Protein AF-A0A2V8AH85-F1 (afdb_monomer)

Solvent-accessible surface area (backbone atoms only — not comparable to full-atom values): 21704 Å² total; per-residue (Å²): 112,72,68,55,48,52,51,15,52,49,54,49,54,57,54,54,55,52,57,63,74,68,70,70,85,80,76,85,86,66,96,82,78,80,91,78,88,88,91,82,93,77,94,70,75,81,83,91,61,86,80,69,77,74,75,80,86,69,85,82,86,56,93,80,46,70,65,61,53,50,52,50,51,52,49,50,52,58,51,59,69,72,46,54,43,62,67,26,41,40,40,37,49,53,101,88,43,38,30,43,29,42,46,19,76,41,74,55,41,74,47,75,72,74,50,84,34,92,44,70,64,59,50,49,52,54,47,46,58,36,46,74,70,72,42,56,78,44,80,45,75,65,30,63,37,55,56,51,50,72,78,63,50,23,73,80,50,61,75,43,87,90,34,66,75,70,55,67,44,84,32,55,52,70,68,48,57,76,41,46,69,35,48,54,48,37,48,71,63,49,48,75,67,15,70,90,28,72,42,26,54,49,26,47,51,56,52,58,61,47,49,77,40,70,72,46,40,54,52,49,52,57,57,55,69,27,44,68,86,42,66,47,97,87,70,48,65,45,70,60,77,67,61,70,45,43,50,51,47,56,47,53,29,51,37,51,50,43,19,63,78,52,79,66,46,81,61,70,91,82,60,67,67,50,78,47,78,39,46,58,91,41,43,91,79,66,61,55,64,51,50,62,72,32,66,79,44,72,78,70,41,86,39,47,51,40,38,26,35,27,59,43,82,45,66,40,91,92,41,80,44,35,33,37,37,39,35,42,36,31,41,19,69,37,30,40,37,38,38,37,32,61,40,89,87,26,63,29,86,75,41,47,59,55,37,58,72,72,68,52,68,83,74,81,73,81,81,126

Secondary structure (DSSP, 8-state):
-HHHHHHHHHHHHHHHHHHHH-------S-TTS---S---------SS-TTTTTSSSSSSS-TT-HHHHHHHHHHHHHHHTTSPPTT-EEEEEETTEEEEEEEEEETTEEEEEEEEE-SHHHHHHHHHHHHHTT--EEEEPPEEEESS-GGGS-HHHHTSTTPP---EEEE-HHHHHTTHHHHHHHHHHHGGGGTT-HHHHHHHHHHHHHTTSHHHHHHHHHHHTTEEEEE-TTSPEEEP--HHHHHHHHHHHHHHHHHHHTTTPPPPSS--EEEEEE-TTTHHHH--TTHHHHHTSPP--SBTTTEEEEEEEEEETTEEEEEEEEEEEEETTTEEEEEEEE-TT--STTHHHHHHHTT-PPP-----

Nearest PDB structures (foldseek):
  1xa1-assembly1_A  TM=2.809E-01  e=1.806E-01  Staphylococcus aureus
  1xa1-assembly4_D  TM=2.522E-01  e=1.348E-01  Staphylococcus aureus
  1xa1-assembly2_B  TM=2.474E-01  e=1.272E-01  Staphylococcus aureus
  1xa7-assembly1_A  TM=2.709E-01  e=2.720E-01  Staphylococcus aureus
  3uy6-assembly2_B  TM=2.381E-01  e=2.153E-01  Staphylococcus aureus

Sequence (368 aa):
MADDREASWRWIRERVSEFATTAGVVVDADLKRLAEGGEILHVVGHRQRVTEEISDGLLTDLHNDADAQKQMDDRLRAMIAKIPKVGDRVIVERFNGLFDVEKVTEPGEVVKARTDLKTLDQAREIARGHVESGGRVWFLRHGAIELQPDRWIAKKFKGETPGPRLVTLPAHVKCQHAYEDDEVYFFNTLLPLATGSVSAQEAMKDLGASFKHPEQKALGGVILNEFGKVITSDGKMLKSYLPARVNRILWKVVRGLFFIEYNGRVLPEDTPKMIEIIGPEEAPTKLPPAFALVRDTPSRGRYPGAFDYKYQLYEDPKNPTFKLHYWALLLWDRIIAIVAFHDPDCDCEKCKPTRAAAGEGPAPGTAS

Radius of gyration: 25.39 Å; Cα contacts (8 Å, |Δi|>4): 483; chains: 1; bounding box: 52×64×74 Å

Foldseek 3Di:
DVVLVVLLVVVCVVVVVVLLVPPDDPDDDPPPPPPDDDDDDDQDDDDDDPVPVPPDDPPDPPPPDPVVVVVVVVVVVVVLVPFQAFQAWEWEQDPPAIFTWDGDNHGSHTHDTDDGDPDPVSVVVVCVVQVVVVHDYHYHDFDKAFLQPPLLFFPVQQPDVVGFDTDIHGHHPVVNVVLVVLVLLLCLQCLVLLPPFPRSVRSVVVLVVVCVDPVSVVSVVVQVVQWDPDQDPVRDIDGDDDVVSNVLSVLSSVQVVCCVVVVRDGDDSPFRKDKDKAFQVRCVPPDRSSVVVFVPADWDHPCLQAKIKTKDWDADPVHNLWIKIWMWMQGRVTMTMIMMGTDPSRPDPSVVVVCVVVVNDRDPDPPD

pLDDT: mean 71.22, std 22.63, range [21.92, 97.56]

Mean predicted aligned error: 15.8 Å

Structure (mmCIF, N/CA/C/O backbone):
data_AF-A0A2V8AH85-F1
#
_entry.id   AF-A0A2V8AH85-F1
#
loop_
_atom_site.group_PDB
_atom_site.id
_atom_site.type_symbol
_atom_site.label_atom_id
_atom_site.label_alt_id
_atom_site.label_comp_id
_atom_site.label_asym_id
_atom_site.label_entity_id
_atom_site.label_seq_id
_atom_site.pdbx_PDB_ins_code
_atom_site.Cartn_x
_atom_site.Cartn_y
_atom_site.Cartn_z
_atom_site.occupancy
_atom_site.B_iso_or_equiv
_atom_site.auth_seq_id
_atom_site.auth_comp_id
_atom_site.auth_asym_id
_atom_site.auth_atom_id
_atom_site.pdbx_PDB_model_num
ATOM 1 N N . MET A 1 1 ? -10.964 5.523 -26.542 1.00 53.53 1 MET A N 1
ATOM 2 C CA . MET A 1 1 ? -9.926 4.463 -26.479 1.00 53.53 1 MET A CA 1
ATOM 3 C C . MET A 1 1 ? -8.555 4.933 -26.961 1.00 53.53 1 MET A C 1
ATOM 5 O O . MET A 1 1 ? -7.632 4.870 -26.163 1.00 53.53 1 MET A O 1
ATOM 9 N N . ALA A 1 2 ? -8.370 5.394 -28.209 1.00 59.25 2 ALA A N 1
ATOM 10 C CA . ALA A 1 2 ? -7.057 5.900 -28.653 1.00 59.25 2 ALA A CA 1
ATOM 11 C C . ALA A 1 2 ? -6.661 7.220 -27.953 1.00 59.25 2 ALA A C 1
ATOM 13 O O . ALA A 1 2 ? -5.545 7.331 -27.450 1.00 59.25 2 ALA A O 1
ATOM 14 N N . ASP A 1 3 ? -7.603 8.161 -27.828 1.00 63.84 3 ASP A N 1
ATOM 15 C CA . ASP A 1 3 ? -7.367 9.463 -27.181 1.00 63.84 3 ASP A CA 1
ATOM 16 C C . ASP A 1 3 ? -7.086 9.344 -25.673 1.00 63.84 3 ASP A C 1
ATOM 18 O O . ASP A 1 3 ? -6.175 9.991 -25.154 1.00 63.84 3 ASP A O 1
ATOM 22 N N . ASP A 1 4 ? -7.785 8.440 -24.977 1.00 69.06 4 ASP A N 1
ATOM 23 C CA . ASP A 1 4 ? -7.573 8.178 -23.543 1.00 69.06 4 ASP A CA 1
ATOM 24 C C . ASP A 1 4 ? -6.168 7.625 -23.263 1.00 69.06 4 ASP A C 1
ATOM 26 O O . ASP A 1 4 ? -5.557 7.908 -22.227 1.00 69.06 4 ASP A O 1
ATOM 30 N N . ARG A 1 5 ? -5.625 6.851 -24.211 1.00 70.44 5 ARG A N 1
ATOM 31 C CA . ARG A 1 5 ? -4.291 6.263 -24.103 1.00 70.44 5 ARG A CA 1
ATOM 32 C C . ARG A 1 5 ? -3.204 7.320 -24.272 1.00 70.44 5 ARG A C 1
ATOM 34 O O . ARG A 1 5 ? -2.249 7.310 -23.504 1.00 70.44 5 ARG A O 1
ATOM 41 N N . GLU A 1 6 ? -3.351 8.251 -25.214 1.00 75.69 6 GLU A N 1
ATOM 42 C CA . GLU A 1 6 ? -2.383 9.346 -25.383 1.00 75.69 6 GLU A CA 1
ATOM 43 C C . GLU A 1 6 ? -2.427 10.333 -24.207 1.00 75.69 6 GLU A C 1
ATOM 45 O O . GLU A 1 6 ? -1.376 10.769 -23.734 1.00 75.69 6 GLU A O 1
ATOM 50 N N . ALA A 1 7 ? -3.616 10.639 -23.675 1.00 77.44 7 ALA A N 1
ATOM 51 C CA . ALA A 1 7 ? -3.754 11.439 -22.456 1.00 77.44 7 ALA A CA 1
ATOM 52 C C . ALA A 1 7 ? -3.070 10.762 -21.255 1.00 77.44 7 ALA A C 1
ATOM 54 O O . ALA A 1 7 ? -2.333 11.412 -20.511 1.00 77.44 7 ALA A O 1
ATOM 55 N N . SER A 1 8 ? -3.237 9.443 -21.118 1.00 73.62 8 SER A N 1
ATOM 56 C CA . SER A 1 8 ? -2.537 8.646 -20.106 1.00 73.62 8 SER A CA 1
ATOM 57 C C . SER A 1 8 ? -1.019 8.684 -20.302 1.00 73.62 8 SER A C 1
ATOM 59 O O . SER A 1 8 ? -0.286 8.913 -19.344 1.00 73.62 8 SER A O 1
ATOM 61 N N . TRP A 1 9 ? -0.533 8.541 -21.540 1.00 71.19 9 TRP A N 1
ATOM 62 C CA . TRP A 1 9 ? 0.896 8.630 -21.864 1.00 71.19 9 TRP A CA 1
ATOM 63 C C . TRP A 1 9 ? 1.492 10.001 -21.581 1.00 71.19 9 TRP A C 1
ATOM 65 O O . TRP A 1 9 ? 2.648 10.104 -21.170 1.00 71.19 9 TRP A O 1
ATOM 75 N N . ARG A 1 10 ? 0.736 11.067 -21.834 1.00 77.88 10 ARG A N 1
ATOM 76 C CA . ARG A 1 10 ? 1.162 12.431 -21.529 1.00 77.88 10 ARG A CA 1
ATOM 77 C C . ARG A 1 10 ? 1.277 12.631 -20.022 1.00 77.88 10 ARG A C 1
ATOM 79 O O . ARG A 1 10 ? 2.353 12.988 -19.558 1.00 77.88 10 ARG A O 1
ATOM 86 N N . TRP A 1 11 ? 0.226 12.290 -19.276 1.00 80.81 11 TRP A N 1
ATOM 87 C CA . TRP A 1 11 ? 0.213 12.392 -17.816 1.00 80.81 11 TRP A CA 1
ATOM 88 C C . TRP A 1 11 ? 1.351 11.585 -17.175 1.00 80.81 11 TRP A C 1
ATOM 90 O O . TRP A 1 11 ? 2.078 12.107 -16.329 1.00 80.81 11 TRP A O 1
ATOM 100 N N . ILE A 1 12 ? 1.557 10.338 -17.628 1.00 71.00 12 ILE A N 1
ATOM 101 C CA . ILE A 1 12 ? 2.655 9.484 -17.160 1.00 71.00 12 ILE A CA 1
ATOM 102 C C . ILE A 1 12 ? 3.996 10.164 -17.434 1.00 71.00 12 ILE A C 1
ATOM 104 O O . ILE A 1 12 ? 4.786 10.322 -16.512 1.00 71.00 12 ILE A O 1
ATOM 108 N N . ARG A 1 13 ? 4.267 10.603 -18.669 1.00 68.81 13 ARG A N 1
ATOM 109 C CA . ARG A 1 13 ? 5.555 11.229 -19.011 1.00 68.81 13 ARG A CA 1
ATOM 110 C C . ARG A 1 13 ? 5.822 12.494 -18.195 1.00 68.81 13 ARG A C 1
ATOM 112 O O . ARG A 1 13 ? 6.939 12.649 -17.708 1.00 68.81 13 ARG A O 1
ATOM 119 N N . GLU A 1 14 ? 4.810 13.343 -18.014 1.00 71.94 14 GLU A N 1
ATOM 120 C CA . GLU A 1 14 ? 4.905 14.609 -17.273 1.00 71.94 14 GLU A CA 1
ATOM 121 C C . GLU A 1 14 ? 5.200 14.387 -15.785 1.00 71.94 14 GLU A C 1
ATOM 123 O O . GLU A 1 14 ? 6.147 14.970 -15.252 1.00 71.94 14 GLU A O 1
ATOM 128 N N . ARG A 1 15 ? 4.477 13.485 -15.113 1.00 67.38 15 ARG A N 1
ATOM 129 C CA . ARG A 1 15 ? 4.746 13.194 -13.694 1.00 67.38 15 ARG A CA 1
ATOM 130 C C . ARG A 1 15 ? 5.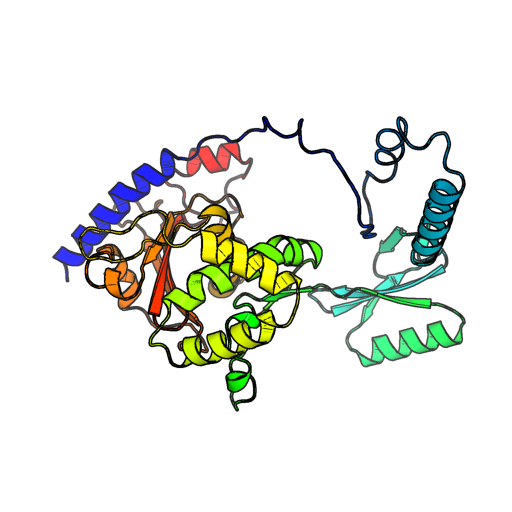976 12.332 -13.476 1.00 67.38 15 ARG A C 1
ATOM 132 O O . ARG A 1 15 ? 6.669 12.495 -12.478 1.00 67.38 15 ARG A O 1
ATOM 139 N N . VAL A 1 16 ? 6.345 11.518 -14.460 1.00 56.25 16 VAL A N 1
ATOM 140 C CA . VAL A 1 16 ? 7.614 10.791 -14.433 1.00 56.25 16 VAL A CA 1
ATOM 141 C C . VAL A 1 16 ? 8.831 11.701 -14.619 1.00 56.25 16 VAL A C 1
ATOM 143 O O . VAL A 1 16 ? 9.928 11.378 -14.167 1.00 56.25 16 VAL A O 1
ATOM 146 N N . SER A 1 17 ? 8.702 12.875 -15.243 1.00 49.84 17 SER A N 1
ATOM 147 C CA . SER A 1 17 ? 9.745 13.917 -15.140 1.00 49.84 17 SER A CA 1
ATOM 148 C C . SER A 1 17 ? 9.926 14.453 -13.735 1.00 49.84 17 SER A C 1
ATOM 150 O O . SER A 1 17 ? 11.065 14.674 -13.343 1.00 49.84 17 SER A O 1
ATOM 152 N N . GLU A 1 18 ? 8.855 14.579 -12.965 1.00 51.94 18 GLU A N 1
ATOM 153 C CA . GLU A 1 18 ? 8.927 15.092 -11.597 1.00 51.94 18 GLU A CA 1
ATOM 154 C C . GLU A 1 18 ? 9.483 14.061 -10.603 1.00 51.94 18 GLU A C 1
ATOM 156 O O . GLU A 1 18 ? 10.074 14.436 -9.588 1.00 51.94 18 GLU A O 1
ATOM 161 N N . PHE A 1 19 ? 9.388 12.762 -10.922 1.00 46.19 19 PHE A N 1
ATOM 162 C CA . PHE A 1 19 ? 10.046 11.697 -10.149 1.00 46.19 19 PHE A CA 1
ATOM 163 C C . PHE A 1 19 ? 11.571 11.812 -10.153 1.00 46.19 19 PHE A C 1
ATOM 165 O O . PHE A 1 19 ? 12.205 11.445 -9.168 1.00 46.19 19 PHE A O 1
ATOM 172 N N . ALA A 1 20 ? 12.163 12.337 -11.231 1.00 36.69 20 ALA A N 1
ATOM 173 C CA . ALA A 1 20 ? 13.615 12.475 -11.349 1.00 36.69 20 ALA A CA 1
ATOM 174 C C . ALA A 1 20 ? 14.167 13.741 -10.673 1.00 36.69 20 ALA A C 1
ATOM 176 O O . ALA A 1 20 ? 15.352 13.795 -10.363 1.00 36.69 20 ALA A O 1
ATOM 177 N N . THR A 1 21 ? 13.325 14.740 -10.398 1.00 31.66 21 THR A N 1
ATOM 178 C CA . THR A 1 21 ? 13.723 16.001 -9.745 1.00 31.66 21 THR A CA 1
ATOM 179 C C . THR A 1 21 ? 13.440 16.046 -8.246 1.00 31.66 21 THR A C 1
ATOM 181 O O . THR A 1 21 ? 13.797 17.023 -7.594 1.00 31.66 21 THR A O 1
ATOM 184 N N . THR A 1 22 ? 12.902 14.966 -7.674 1.00 31.52 22 THR A N 1
ATOM 185 C CA . THR A 1 22 ? 12.778 14.788 -6.216 1.00 31.52 22 THR A CA 1
ATOM 186 C C . THR A 1 22 ? 13.592 13.586 -5.722 1.00 31.52 22 THR A C 1
ATOM 188 O O . THR A 1 22 ? 13.246 12.939 -4.741 1.00 31.52 22 THR A O 1
ATOM 191 N N . ALA A 1 23 ? 14.708 13.286 -6.392 1.00 30.44 23 ALA A N 1
ATOM 192 C CA . ALA A 1 23 ? 15.804 12.508 -5.820 1.00 30.44 23 ALA A CA 1
ATOM 193 C C . ALA A 1 23 ? 16.769 13.481 -5.122 1.00 30.44 23 ALA A C 1
ATOM 195 O O . ALA A 1 23 ? 17.902 13.701 -5.545 1.00 30.44 23 ALA A O 1
ATOM 196 N N . GLY A 1 24 ? 16.259 14.146 -4.086 1.00 22.81 24 GLY A N 1
ATOM 197 C CA . GLY A 1 24 ? 17.071 14.932 -3.172 1.00 22.81 24 GLY A CA 1
ATOM 198 C C . GLY A 1 24 ? 17.782 13.984 -2.220 1.00 22.81 24 GLY A C 1
ATOM 199 O O . GLY A 1 24 ? 17.140 13.271 -1.454 1.00 22.81 24 GLY A O 1
ATOM 200 N N . VAL A 1 25 ? 19.107 13.980 -2.300 1.00 24.17 25 VAL A N 1
ATOM 201 C CA . VAL A 1 25 ? 20.017 13.416 -1.305 1.00 24.17 25 VAL A CA 1
ATOM 202 C C . VAL A 1 25 ? 19.549 13.818 0.099 1.00 24.17 25 VAL A C 1
ATOM 204 O O . VAL A 1 25 ? 19.571 14.998 0.437 1.00 24.17 25 VAL A O 1
ATOM 207 N N . VAL A 1 26 ? 19.163 12.848 0.929 1.00 22.66 26 VAL A N 1
ATOM 208 C CA . VAL A 1 26 ? 19.179 13.006 2.389 1.00 22.66 26 VAL A CA 1
ATOM 209 C C . VAL A 1 26 ? 20.369 12.200 2.887 1.00 22.66 26 VAL A C 1
ATOM 211 O O . VAL A 1 26 ? 20.249 11.046 3.285 1.00 22.66 26 VAL A O 1
ATOM 214 N N . VAL A 1 27 ? 21.548 12.813 2.792 1.00 21.92 27 VAL A N 1
ATOM 215 C CA . VAL A 1 27 ? 22.661 12.462 3.670 1.00 21.92 27 VAL A CA 1
ATOM 216 C C . VAL A 1 27 ? 22.446 13.274 4.935 1.00 21.92 27 VAL A C 1
ATOM 218 O O . VAL A 1 27 ? 22.543 14.496 4.930 1.00 21.92 27 VAL A O 1
ATOM 221 N N . ASP A 1 28 ? 22.049 12.543 5.965 1.00 30.97 28 ASP A N 1
ATOM 222 C CA . ASP A 1 28 ? 22.513 12.669 7.339 1.00 30.97 28 ASP A CA 1
ATOM 223 C C . ASP A 1 28 ? 22.932 14.073 7.813 1.00 30.97 28 ASP A C 1
ATOM 225 O O . ASP A 1 28 ? 24.068 14.516 7.641 1.00 30.97 28 ASP A O 1
ATOM 229 N N . ALA A 1 29 ? 21.992 14.745 8.475 1.00 24.72 29 ALA A N 1
ATOM 230 C CA . ALA A 1 29 ? 22.269 15.831 9.404 1.00 24.72 29 ALA A CA 1
ATOM 231 C C . ALA A 1 29 ? 21.124 15.945 10.421 1.00 24.72 29 ALA A C 1
ATOM 233 O O . ALA A 1 29 ? 20.494 16.987 10.508 1.00 24.72 29 ALA A O 1
ATOM 234 N N . ASP A 1 30 ? 20.828 14.865 11.156 1.00 22.72 30 ASP A N 1
ATOM 235 C CA . ASP A 1 30 ? 20.079 14.960 12.429 1.00 22.72 30 ASP A CA 1
ATOM 236 C C . ASP A 1 30 ? 20.329 13.793 13.413 1.00 22.72 30 ASP A C 1
ATOM 238 O O . ASP A 1 30 ? 19.718 13.709 14.480 1.00 22.72 30 ASP A O 1
ATOM 242 N N . LEU A 1 31 ? 21.340 12.954 13.156 1.00 26.66 31 LEU A N 1
ATOM 243 C CA . LEU A 1 31 ? 21.833 11.917 14.078 1.00 26.66 31 LEU A CA 1
ATOM 244 C C . LEU A 1 31 ? 22.605 12.460 15.304 1.00 26.66 31 LEU A C 1
ATOM 246 O O . LEU A 1 31 ? 23.412 11.751 15.899 1.00 26.66 31 LEU A O 1
ATOM 250 N N . LYS A 1 32 ? 22.365 13.710 15.729 1.00 26.95 32 LYS A N 1
ATOM 251 C CA . LYS A 1 32 ? 23.080 14.322 16.866 1.00 26.95 32 LYS A CA 1
ATOM 252 C C . LYS A 1 32 ? 22.198 14.936 17.957 1.00 26.95 32 LYS A C 1
ATOM 254 O O . LYS A 1 32 ? 22.728 15.657 18.799 1.00 26.95 32 LYS A O 1
ATOM 259 N N . ARG A 1 33 ? 20.883 14.668 17.988 1.00 26.52 33 ARG A N 1
ATOM 260 C CA . ARG A 1 33 ? 20.010 15.273 19.019 1.00 26.52 33 ARG A CA 1
ATOM 261 C C . ARG A 1 33 ? 18.880 14.442 19.632 1.00 26.52 33 ARG A C 1
ATOM 263 O O . ARG A 1 33 ? 18.106 15.011 20.389 1.00 26.52 33 ARG A O 1
ATOM 270 N N . LEU A 1 34 ? 18.804 13.130 19.404 1.00 24.41 34 LEU A N 1
ATOM 271 C CA . LEU A 1 34 ? 17.831 12.260 20.095 1.00 24.41 34 LEU A CA 1
ATOM 272 C C . LEU A 1 34 ? 18.452 10.926 20.536 1.00 24.41 34 LEU A C 1
ATOM 274 O O . LEU A 1 34 ? 17.937 9.848 20.260 1.00 24.41 34 LEU A O 1
ATOM 278 N N . ALA A 1 35 ? 19.580 11.028 21.238 1.00 31.53 35 ALA A N 1
ATOM 279 C CA . ALA A 1 35 ? 20.089 9.976 22.108 1.00 31.53 35 ALA A CA 1
ATOM 280 C C . ALA A 1 35 ? 19.658 10.293 23.549 1.00 31.53 35 ALA A C 1
ATOM 282 O O . ALA A 1 35 ? 20.440 10.835 24.320 1.00 31.53 35 ALA A O 1
ATOM 283 N N . GLU A 1 36 ? 18.404 9.993 23.893 1.00 27.17 36 GLU A N 1
ATOM 284 C CA . GLU A 1 36 ? 17.925 9.976 25.280 1.00 27.17 36 GLU A CA 1
ATOM 285 C C . GLU A 1 36 ? 16.968 8.782 25.479 1.00 27.17 36 GLU A C 1
ATOM 287 O O . GLU A 1 36 ? 15.804 8.830 25.089 1.00 27.17 36 GLU A O 1
ATOM 292 N N . GLY A 1 37 ? 17.476 7.706 26.100 1.00 25.11 37 GLY A N 1
ATOM 293 C CA . GLY A 1 37 ? 16.687 6.835 26.985 1.00 25.11 37 GLY A CA 1
ATOM 294 C C . GLY A 1 37 ? 16.185 5.465 26.486 1.00 25.11 37 GLY A C 1
ATOM 295 O O . GLY A 1 37 ? 14.995 5.314 26.232 1.00 25.11 37 GLY A O 1
ATOM 296 N N . GLY A 1 38 ? 17.042 4.431 26.557 1.00 23.67 38 GLY A N 1
ATOM 297 C CA . GLY A 1 38 ? 16.659 3.051 26.941 1.00 23.67 38 GLY A CA 1
ATOM 298 C C . GLY A 1 38 ? 16.604 1.967 25.846 1.00 23.67 38 GLY A C 1
ATOM 299 O O . GLY A 1 38 ? 15.846 2.076 24.888 1.00 23.67 38 GLY A O 1
ATOM 300 N N . GLU A 1 39 ? 17.346 0.865 26.039 1.00 27.00 39 GLU A N 1
ATOM 301 C CA . GLU A 1 39 ? 17.502 -0.245 25.078 1.00 27.00 39 GLU A CA 1
ATOM 302 C C . GLU A 1 39 ? 16.820 -1.575 25.461 1.00 27.00 39 GLU A C 1
ATOM 304 O O . GLU A 1 39 ? 16.600 -1.902 26.630 1.00 27.00 39 GLU A O 1
ATOM 309 N N . ILE A 1 40 ? 16.549 -2.373 24.418 1.00 25.50 40 ILE A N 1
ATOM 310 C CA . ILE A 1 40 ? 16.035 -3.752 24.413 1.00 25.50 40 ILE A CA 1
ATOM 311 C C . ILE A 1 40 ? 17.093 -4.658 23.762 1.00 25.50 40 ILE A C 1
ATOM 313 O O . ILE A 1 40 ? 17.565 -4.362 22.667 1.00 25.50 40 ILE A O 1
ATOM 317 N N . LEU A 1 41 ? 17.408 -5.809 24.370 1.00 22.19 41 LEU A N 1
ATOM 318 C CA . LEU A 1 41 ? 18.444 -6.727 23.876 1.00 22.19 41 LEU A CA 1
ATOM 319 C C . LEU A 1 41 ? 17.854 -7.897 23.067 1.00 22.19 41 LEU A C 1
ATOM 321 O O . LEU A 1 41 ? 17.133 -8.745 23.597 1.00 22.19 41 LEU A O 1
ATOM 325 N N . HIS A 1 42 ? 18.219 -7.967 21.786 1.00 25.66 42 HIS A N 1
ATOM 326 C CA . HIS A 1 42 ? 18.000 -9.104 20.888 1.00 25.66 42 HIS A CA 1
ATOM 327 C C . HIS A 1 42 ? 19.362 -9.665 20.454 1.00 25.66 42 HIS A C 1
ATOM 329 O O . HIS A 1 42 ? 20.136 -8.964 19.809 1.00 25.66 42 HIS A O 1
ATOM 335 N N . VAL A 1 43 ? 19.656 -10.932 20.766 1.00 25.20 43 VAL A N 1
ATOM 336 C CA . VAL A 1 43 ? 20.894 -11.599 20.321 1.00 25.20 43 VAL A CA 1
ATOM 337 C C . VAL A 1 43 ? 20.673 -12.187 18.926 1.00 25.20 43 VAL A C 1
ATOM 339 O O . VAL A 1 43 ? 19.934 -13.156 18.762 1.00 25.20 43 VAL A O 1
ATOM 342 N N . VAL A 1 44 ? 21.308 -11.588 17.918 1.00 28.41 44 VAL A N 1
ATOM 343 C CA . VAL A 1 44 ? 21.435 -12.129 16.556 1.00 28.41 44 VAL A CA 1
ATOM 344 C C . VAL A 1 44 ? 22.925 -12.330 16.282 1.00 28.41 44 VAL A C 1
ATOM 346 O O . VAL A 1 44 ? 23.721 -11.426 16.523 1.00 28.41 44 VAL A O 1
ATOM 349 N N . GLY A 1 45 ? 23.301 -13.524 15.816 1.00 26.05 45 GLY A N 1
ATOM 350 C CA . GLY A 1 45 ? 24.689 -13.915 15.558 1.00 26.05 45 GLY A CA 1
ATOM 351 C C . GLY A 1 45 ? 25.438 -12.950 14.627 1.00 26.05 45 GLY A C 1
ATOM 352 O O . GLY A 1 45 ? 25.046 -12.776 13.477 1.00 26.05 45 GLY A O 1
ATOM 353 N N . HIS A 1 46 ? 26.488 -12.361 15.211 1.00 27.47 46 HIS A N 1
ATOM 354 C CA . HIS A 1 46 ? 27.685 -11.637 14.743 1.00 27.47 46 HIS A CA 1
ATOM 355 C C . HIS A 1 46 ? 27.723 -10.984 13.345 1.00 27.47 46 HIS A C 1
ATOM 357 O O . HIS A 1 46 ? 27.480 -11.612 12.323 1.00 27.47 46 HIS A O 1
ATOM 363 N N . ARG A 1 47 ? 28.155 -9.714 13.238 1.00 28.09 47 ARG A N 1
ATOM 364 C CA . ARG A 1 47 ? 29.477 -9.209 13.676 1.00 28.09 47 ARG A CA 1
ATOM 365 C C . ARG A 1 47 ? 29.426 -7.745 14.174 1.00 28.09 47 ARG A C 1
ATOM 367 O O . ARG A 1 47 ? 28.789 -6.915 13.545 1.00 28.09 47 ARG A O 1
ATOM 374 N N . GLN A 1 48 ? 30.161 -7.479 15.262 1.00 30.58 48 GLN A N 1
ATOM 375 C CA . GLN A 1 48 ? 30.589 -6.172 15.811 1.00 30.58 48 GLN A CA 1
ATOM 376 C C . GLN A 1 48 ? 29.516 -5.113 16.144 1.00 30.58 48 GLN A C 1
ATOM 378 O O . GLN A 1 48 ? 29.166 -4.296 15.302 1.00 30.58 48 GLN A O 1
ATOM 383 N N . ARG A 1 49 ? 29.106 -5.075 17.427 1.00 28.31 49 ARG A N 1
ATOM 384 C CA . ARG A 1 49 ? 28.854 -3.826 18.194 1.00 28.31 49 ARG A CA 1
ATOM 385 C C . ARG A 1 49 ? 28.619 -3.987 19.709 1.00 28.31 49 ARG A C 1
ATOM 387 O O . ARG A 1 49 ? 28.353 -3.007 20.382 1.00 28.31 49 ARG A O 1
ATOM 394 N N . VAL A 1 50 ? 28.783 -5.184 20.282 1.00 27.06 50 VAL A N 1
ATOM 395 C CA . VAL A 1 50 ? 28.485 -5.429 21.715 1.00 27.06 50 VAL A CA 1
ATOM 396 C C . VAL A 1 50 ? 29.491 -4.765 22.677 1.00 27.06 50 VAL A C 1
ATOM 398 O O . VAL A 1 50 ? 29.203 -4.612 23.855 1.00 27.06 50 VAL A O 1
ATOM 401 N N . THR A 1 51 ? 30.662 -4.328 22.206 1.00 27.45 51 THR A N 1
ATOM 402 C CA . THR A 1 51 ? 31.677 -3.672 23.054 1.00 27.45 51 THR A CA 1
ATOM 403 C C . THR A 1 51 ? 31.641 -2.140 23.040 1.00 27.45 51 THR A C 1
ATOM 405 O O . THR A 1 51 ? 32.311 -1.544 23.873 1.00 27.45 51 THR A O 1
ATOM 408 N N . GLU A 1 52 ? 30.879 -1.494 22.148 1.00 31.25 52 GLU A N 1
ATOM 409 C CA . GLU A 1 52 ? 30.823 -0.016 22.051 1.00 31.25 52 GLU A CA 1
ATOM 410 C C . GLU A 1 52 ? 29.621 0.604 22.790 1.00 31.25 52 GLU A C 1
ATOM 412 O O . GLU A 1 52 ? 29.692 1.757 23.197 1.00 31.25 52 GLU A O 1
ATOM 417 N N . GLU A 1 53 ? 28.553 -0.156 23.059 1.00 33.41 53 GLU A N 1
ATOM 418 C CA . GLU A 1 53 ? 27.385 0.312 23.840 1.00 33.41 53 GLU A CA 1
ATOM 419 C C . GLU A 1 53 ? 27.651 0.410 25.358 1.00 33.41 53 GLU A C 1
ATOM 421 O O . GLU A 1 53 ? 26.817 0.910 26.109 1.00 33.41 53 GLU A O 1
ATOM 426 N N . ILE A 1 54 ? 28.815 -0.048 25.834 1.00 35.41 54 ILE A N 1
ATOM 427 C CA . ILE A 1 54 ? 29.083 -0.220 27.271 1.00 35.41 54 ILE A CA 1
ATOM 428 C C . ILE A 1 54 ? 29.704 1.027 27.936 1.00 35.41 54 ILE A C 1
ATOM 430 O O . ILE A 1 54 ? 29.622 1.136 29.158 1.00 35.41 54 ILE A O 1
ATOM 434 N N . SER A 1 55 ? 30.291 1.991 27.210 1.00 31.53 55 SER A N 1
ATOM 435 C CA . SER A 1 55 ? 31.073 3.058 27.875 1.00 31.53 55 SER A CA 1
ATOM 436 C C . SER A 1 55 ? 30.398 4.424 28.049 1.00 31.53 55 SER A C 1
ATOM 438 O O . SER A 1 55 ? 30.733 5.109 29.013 1.00 31.53 55 SER A O 1
ATOM 440 N N . ASP A 1 56 ? 29.445 4.837 27.205 1.00 34.91 56 ASP A N 1
ATOM 441 C CA . ASP A 1 56 ? 29.172 6.287 27.075 1.00 34.91 56 ASP A CA 1
ATOM 442 C C . ASP A 1 56 ? 27.780 6.762 27.548 1.00 34.91 56 ASP A C 1
ATOM 444 O O . ASP A 1 56 ? 27.519 7.962 27.577 1.00 34.91 56 ASP A O 1
ATOM 448 N N . GLY A 1 57 ? 26.886 5.862 27.978 1.00 36.88 57 GLY A N 1
ATOM 449 C CA . GLY A 1 57 ? 25.489 6.208 28.302 1.00 36.88 57 GLY A CA 1
ATOM 450 C C . GLY A 1 57 ? 25.115 6.340 29.785 1.00 36.88 57 GLY A C 1
ATOM 451 O O . GLY A 1 57 ? 23.966 6.659 30.080 1.00 36.88 57 GLY A O 1
ATOM 452 N N . LEU A 1 58 ? 26.024 6.069 30.730 1.00 34.22 58 LEU A N 1
ATOM 453 C CA . LEU A 1 58 ? 25.650 5.882 32.145 1.00 34.22 58 LEU A CA 1
ATOM 454 C C . LEU A 1 58 ? 26.523 6.635 33.160 1.00 34.22 58 LEU A C 1
ATOM 456 O O . LEU A 1 58 ? 26.537 6.288 34.339 1.00 34.22 58 LEU A O 1
ATOM 460 N N . LEU A 1 59 ? 27.273 7.650 32.725 1.00 34.62 59 LEU A N 1
ATOM 461 C CA . LEU A 1 59 ? 28.339 8.237 33.544 1.00 34.62 59 LEU A CA 1
ATOM 462 C C . LEU A 1 59 ? 28.048 9.601 34.181 1.00 34.62 59 LEU A C 1
ATOM 464 O O . LEU A 1 59 ? 28.951 10.146 34.810 1.00 34.62 59 LEU A O 1
ATOM 468 N N . THR A 1 60 ? 26.818 10.124 34.140 1.00 41.59 60 THR A N 1
ATOM 469 C CA . THR A 1 60 ? 26.552 11.436 34.771 1.00 41.59 60 THR A CA 1
ATOM 470 C C . THR A 1 60 ? 25.474 11.506 35.848 1.00 41.59 60 THR A C 1
ATOM 472 O O . THR A 1 60 ? 25.634 12.359 36.711 1.00 41.59 60 THR A O 1
ATOM 475 N N . ASP A 1 61 ? 24.505 10.585 35.942 1.00 40.38 61 ASP A N 1
ATOM 476 C CA . ASP A 1 61 ? 23.444 10.699 36.976 1.00 40.38 61 ASP A CA 1
ATOM 477 C C . ASP A 1 61 ? 23.237 9.464 37.879 1.00 40.38 61 ASP A C 1
ATOM 479 O O . ASP A 1 61 ? 22.396 9.486 38.774 1.00 40.38 61 ASP A O 1
ATOM 483 N N . LEU A 1 62 ? 24.031 8.397 37.726 1.00 38.56 62 LEU A N 1
ATOM 484 C CA . LEU A 1 62 ? 23.865 7.142 38.489 1.00 38.56 62 LEU A CA 1
ATOM 485 C C . LEU A 1 62 ? 24.934 6.872 39.554 1.00 38.56 62 LEU A C 1
ATOM 487 O O . LEU A 1 62 ? 24.944 5.809 40.168 1.00 38.56 62 LEU A O 1
ATOM 491 N N . HIS A 1 63 ? 25.807 7.836 39.840 1.00 41.94 63 HIS A N 1
ATOM 492 C CA . HIS A 1 63 ? 26.936 7.601 40.744 1.00 41.94 63 HIS A CA 1
ATOM 493 C C . HIS A 1 63 ? 26.567 7.390 42.226 1.00 41.94 63 HIS A C 1
ATOM 495 O O . HIS A 1 63 ? 27.466 7.115 43.013 1.00 41.94 63 HIS A O 1
ATOM 501 N N . ASN A 1 64 ? 25.288 7.474 42.626 1.00 48.81 64 ASN A N 1
ATOM 502 C CA . ASN A 1 64 ? 24.894 7.366 44.039 1.00 48.81 64 ASN A CA 1
ATOM 503 C C . ASN A 1 64 ? 23.666 6.482 44.342 1.00 48.81 64 ASN A C 1
ATOM 505 O O . ASN A 1 64 ? 23.242 6.456 45.496 1.00 48.81 64 ASN A O 1
ATOM 509 N N . ASP A 1 65 ? 23.099 5.746 43.379 1.00 62.84 65 ASP A N 1
ATOM 510 C CA . ASP A 1 65 ? 21.934 4.882 43.643 1.00 62.84 65 ASP A CA 1
ATOM 511 C C . ASP A 1 65 ? 22.304 3.388 43.578 1.00 62.84 65 ASP A C 1
ATOM 513 O O . ASP A 1 65 ? 22.358 2.761 42.516 1.00 62.84 65 ASP A O 1
ATOM 517 N N . ALA A 1 66 ? 22.576 2.812 44.751 1.00 61.81 66 ALA A N 1
ATOM 518 C CA . ALA A 1 66 ? 22.919 1.400 44.907 1.00 61.81 66 ALA A CA 1
ATOM 519 C C . ALA A 1 66 ? 21.782 0.450 44.477 1.00 61.81 66 ALA A C 1
ATOM 521 O O . ALA A 1 66 ? 22.054 -0.679 44.057 1.00 61.81 66 ALA A O 1
ATOM 522 N N . ASP A 1 67 ? 20.523 0.895 44.543 1.00 59.84 67 ASP A N 1
ATOM 523 C CA . ASP A 1 67 ? 19.370 0.087 44.147 1.00 59.84 67 ASP A CA 1
ATOM 524 C C . ASP A 1 67 ? 19.211 0.059 42.626 1.00 59.84 67 ASP A C 1
ATOM 526 O O . ASP A 1 67 ? 18.903 -0.993 42.056 1.00 59.84 67 ASP A O 1
ATOM 530 N N . ALA A 1 68 ? 19.499 1.172 41.949 1.00 53.59 68 ALA A N 1
ATOM 531 C CA . ALA A 1 68 ? 19.533 1.221 40.490 1.00 53.59 68 ALA A CA 1
ATOM 532 C C . ALA A 1 68 ? 20.655 0.339 39.914 1.00 53.59 68 ALA A C 1
ATOM 534 O O . ALA A 1 68 ? 20.422 -0.419 38.967 1.00 53.59 68 ALA A O 1
ATOM 535 N N . GLN A 1 69 ? 21.838 0.352 40.540 1.00 52.22 69 GLN A N 1
ATOM 536 C CA . GLN A 1 69 ? 22.952 -0.519 40.155 1.00 52.22 69 GLN A CA 1
ATOM 537 C C . GLN A 1 69 ? 22.590 -2.001 40.324 1.00 52.22 69 GLN A C 1
ATOM 539 O O . GLN A 1 69 ? 22.801 -2.808 39.420 1.00 52.22 69 GLN A O 1
ATOM 544 N N . LYS A 1 70 ? 21.966 -2.362 41.450 1.00 67.81 70 LYS A N 1
ATOM 545 C CA . LYS A 1 70 ? 21.522 -3.736 41.710 1.00 67.81 70 LYS A CA 1
ATOM 546 C C . LYS A 1 70 ? 20.441 -4.197 40.728 1.00 67.81 70 LYS A C 1
ATOM 548 O O . LYS A 1 70 ? 20.500 -5.323 40.242 1.00 67.81 70 LYS A O 1
ATOM 553 N N . GLN A 1 71 ? 19.472 -3.341 40.396 1.00 56.50 71 GLN A N 1
ATOM 554 C CA . GLN A 1 71 ? 18.448 -3.660 39.393 1.00 56.50 71 GLN A CA 1
ATOM 555 C C . GLN A 1 71 ? 19.047 -3.857 37.999 1.00 56.50 71 GLN A C 1
ATOM 557 O O . GLN A 1 71 ? 18.588 -4.724 37.249 1.00 56.50 71 GLN A O 1
ATOM 562 N N . MET A 1 72 ? 20.067 -3.072 37.650 1.00 47.81 72 MET A N 1
ATOM 563 C CA . MET A 1 72 ? 20.806 -3.236 36.404 1.00 47.81 72 MET A CA 1
ATOM 564 C C . MET A 1 72 ? 21.582 -4.558 36.392 1.00 47.81 72 MET A C 1
ATOM 566 O O . MET A 1 72 ? 21.469 -5.310 35.425 1.00 47.81 72 MET A O 1
ATOM 570 N N . ASP A 1 73 ? 22.274 -4.897 37.482 1.00 50.75 73 ASP A N 1
ATOM 571 C CA . ASP A 1 73 ? 23.014 -6.156 37.627 1.00 50.75 73 ASP A CA 1
ATOM 572 C C . ASP A 1 73 ? 22.092 -7.383 37.567 1.00 50.75 73 ASP A C 1
ATOM 574 O O . ASP A 1 73 ? 22.403 -8.373 36.899 1.00 50.75 73 ASP A O 1
ATOM 578 N N . ASP A 1 74 ? 20.930 -7.327 38.219 1.00 59.19 74 ASP A N 1
ATOM 579 C CA . ASP A 1 74 ? 19.941 -8.406 38.199 1.00 59.19 74 ASP A CA 1
ATOM 580 C C . ASP A 1 74 ? 19.317 -8.570 36.802 1.00 59.19 74 ASP A C 1
ATOM 582 O O . ASP A 1 74 ? 19.140 -9.696 36.322 1.00 59.19 74 ASP A O 1
ATOM 586 N N . ARG A 1 75 ?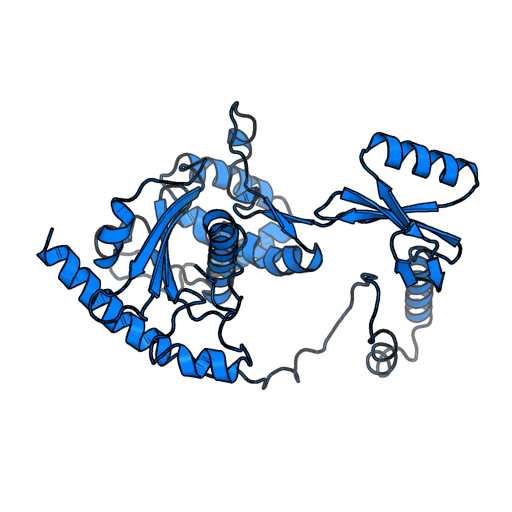 19.050 -7.460 36.098 1.00 48.28 75 ARG A N 1
ATOM 587 C CA . ARG A 1 75 ? 18.603 -7.478 34.694 1.00 48.28 75 ARG A CA 1
ATOM 588 C C . ARG A 1 75 ? 19.665 -8.061 33.772 1.00 48.28 75 ARG A C 1
ATOM 590 O O . ARG A 1 75 ? 19.350 -8.939 32.968 1.00 48.28 75 ARG A O 1
ATOM 597 N N . LEU A 1 76 ? 20.915 -7.638 33.930 1.00 42.38 76 LEU A N 1
ATOM 598 C CA . LEU A 1 76 ? 22.049 -8.136 33.162 1.00 42.38 76 LEU A CA 1
ATOM 599 C C . LEU A 1 76 ? 22.234 -9.645 33.380 1.00 42.38 76 LEU A C 1
ATOM 601 O O . LEU A 1 76 ? 22.335 -10.401 32.413 1.00 42.38 76 LEU A O 1
ATOM 605 N N . ARG A 1 77 ? 22.161 -10.121 34.630 1.00 51.41 77 ARG A N 1
ATOM 606 C CA . ARG A 1 77 ? 22.200 -11.558 34.962 1.00 51.41 77 ARG A CA 1
ATOM 607 C C . ARG A 1 77 ? 21.044 -12.333 34.332 1.00 51.41 77 ARG A C 1
ATOM 609 O O . ARG A 1 77 ? 21.268 -13.406 33.769 1.00 51.41 77 ARG A O 1
ATOM 616 N N . ALA A 1 78 ? 19.822 -11.802 34.388 1.00 53.41 78 ALA A N 1
ATOM 617 C CA . ALA A 1 78 ? 18.647 -12.433 33.788 1.00 53.41 78 ALA A CA 1
ATOM 618 C C . ALA A 1 78 ? 18.728 -12.501 32.253 1.00 53.41 78 ALA A C 1
ATOM 620 O O . ALA A 1 78 ? 18.209 -13.438 31.644 1.00 53.41 78 ALA A O 1
ATOM 621 N N . MET A 1 79 ? 19.388 -11.530 31.620 1.00 45.16 79 MET A N 1
ATOM 622 C CA . MET A 1 79 ? 19.599 -11.490 30.173 1.00 45.16 79 MET A CA 1
ATOM 623 C C . MET A 1 79 ? 20.708 -12.445 29.732 1.00 45.16 79 MET A C 1
ATOM 625 O O . MET A 1 79 ? 20.488 -13.239 28.820 1.00 45.16 79 MET A O 1
ATOM 629 N N . ILE A 1 80 ? 21.840 -12.466 30.441 1.00 45.53 80 ILE A N 1
ATOM 630 C CA . ILE A 1 80 ? 22.929 -13.433 30.223 1.00 45.53 80 ILE A CA 1
ATOM 631 C C . ILE A 1 80 ? 22.419 -14.876 30.378 1.00 45.53 80 ILE A C 1
ATOM 633 O O . ILE A 1 80 ? 22.819 -15.764 29.626 1.00 45.53 80 ILE A O 1
ATOM 637 N N . ALA A 1 81 ? 21.475 -15.125 31.293 1.00 56.97 81 ALA A N 1
ATOM 638 C CA . ALA A 1 81 ? 20.869 -16.446 31.476 1.00 56.97 81 ALA A CA 1
ATOM 639 C C . ALA A 1 81 ? 20.072 -16.956 30.253 1.00 56.97 81 ALA A C 1
ATOM 641 O O . ALA A 1 81 ? 19.890 -18.171 30.121 1.00 56.97 81 ALA A O 1
ATOM 642 N N . LYS A 1 82 ? 19.613 -16.056 29.368 1.00 55.31 82 LYS A N 1
ATOM 643 C CA . LYS A 1 82 ? 18.841 -16.369 28.151 1.00 55.31 82 LYS A CA 1
ATOM 644 C C . LYS A 1 82 ? 19.709 -16.575 26.908 1.00 55.31 82 LYS A C 1
ATOM 646 O O . LYS A 1 82 ? 19.173 -16.928 25.863 1.00 55.31 82 LYS A O 1
ATOM 651 N N . ILE A 1 83 ? 21.016 -16.344 26.988 1.00 56.91 83 ILE A N 1
ATOM 652 C CA . ILE A 1 83 ? 21.921 -16.581 25.862 1.00 56.91 83 ILE A CA 1
ATOM 653 C C . ILE A 1 83 ? 22.199 -18.091 25.789 1.00 56.91 83 ILE A C 1
ATOM 655 O O . ILE A 1 83 ? 22.482 -18.699 26.833 1.00 56.91 83 ILE A O 1
ATOM 659 N N . PRO A 1 84 ? 22.114 -18.721 24.599 1.00 57.44 84 PRO A N 1
ATOM 660 C CA . PRO A 1 84 ? 22.565 -20.093 24.418 1.00 57.44 84 PRO A CA 1
ATOM 661 C C . PRO A 1 84 ? 23.985 -20.241 24.972 1.00 57.44 84 PRO A C 1
ATOM 663 O O . PRO A 1 84 ? 24.866 -19.442 24.654 1.00 57.44 84 PRO A O 1
ATOM 666 N N . LYS A 1 85 ? 24.195 -21.213 25.859 1.00 62.69 85 LYS A N 1
ATOM 667 C CA . LYS A 1 85 ? 25.501 -21.457 26.486 1.00 62.69 85 LYS A CA 1
ATOM 668 C C . LYS A 1 85 ? 26.301 -22.442 25.660 1.00 62.69 85 LYS A C 1
ATOM 670 O O . LYS A 1 85 ? 25.730 -23.239 24.922 1.00 62.69 85 LYS A O 1
ATOM 675 N N . VAL A 1 86 ? 27.616 -22.427 25.858 1.00 58.75 86 VAL A N 1
ATOM 676 C CA . VAL A 1 86 ? 28.518 -23.402 25.248 1.00 58.75 86 VAL A CA 1
ATOM 677 C C . VAL A 1 86 ? 28.008 -24.823 25.500 1.00 58.75 86 VAL A C 1
ATOM 679 O O . VAL A 1 86 ? 27.791 -25.211 26.647 1.00 58.75 86 VAL A O 1
ATOM 682 N N . GLY A 1 87 ? 27.782 -25.578 24.424 1.00 58.72 87 GLY A N 1
ATOM 683 C CA . GLY A 1 87 ? 27.220 -26.931 24.471 1.00 58.72 87 GLY A CA 1
ATOM 684 C C . GLY A 1 87 ? 25.698 -27.047 24.302 1.00 58.72 87 GLY A C 1
ATOM 685 O O . GLY A 1 87 ? 25.232 -28.168 24.097 1.00 58.72 87 GLY A O 1
ATOM 686 N N . ASP A 1 88 ? 24.936 -25.943 24.317 1.00 61.50 88 ASP A N 1
ATOM 687 C CA . ASP A 1 88 ? 23.518 -25.941 23.923 1.00 61.50 88 ASP A CA 1
ATOM 688 C C . ASP A 1 88 ? 23.383 -26.271 22.419 1.00 61.50 88 ASP A C 1
ATOM 690 O O . ASP A 1 88 ? 24.246 -25.910 21.608 1.00 61.50 88 ASP A O 1
ATOM 694 N N . ARG A 1 89 ? 22.279 -26.925 22.028 1.00 61.97 89 ARG A N 1
ATOM 695 C CA . ARG A 1 89 ? 21.956 -27.245 20.625 1.00 61.97 89 ARG A CA 1
ATOM 696 C C . ARG A 1 89 ? 20.808 -26.373 20.125 1.00 61.97 89 ARG A C 1
ATOM 698 O O . ARG A 1 89 ? 19.832 -26.135 20.840 1.00 61.97 89 ARG A O 1
ATOM 705 N N . VAL A 1 90 ? 20.911 -25.897 18.887 1.00 59.75 90 VAL A N 1
ATOM 706 C CA . VAL A 1 90 ? 19.973 -24.924 18.312 1.00 59.75 90 VAL A CA 1
ATOM 707 C C . VAL A 1 90 ? 19.335 -25.508 17.056 1.00 59.75 90 VAL A C 1
ATOM 709 O O . VAL A 1 90 ? 20.034 -25.880 16.116 1.00 59.75 90 VAL A O 1
ATOM 712 N N . ILE A 1 91 ? 18.002 -25.557 17.028 1.00 58.38 91 ILE A N 1
ATOM 713 C CA . ILE A 1 91 ? 17.232 -25.910 15.835 1.00 58.38 91 ILE A CA 1
ATOM 714 C C . ILE A 1 91 ? 16.732 -24.612 15.199 1.00 58.38 91 ILE A C 1
ATOM 716 O O . ILE A 1 91 ? 16.054 -23.799 15.833 1.00 58.38 91 ILE A O 1
ATOM 720 N N . VAL A 1 92 ? 17.068 -24.409 13.929 1.00 53.81 92 VAL A N 1
ATOM 721 C CA . VAL A 1 92 ? 16.703 -23.206 13.175 1.00 53.81 92 VAL A CA 1
ATOM 722 C C . VAL A 1 92 ? 15.740 -23.579 12.060 1.00 53.81 92 VAL A C 1
ATOM 724 O O . VAL A 1 92 ? 16.047 -24.426 11.228 1.00 53.81 92 VAL A O 1
ATOM 727 N N . GLU A 1 93 ? 14.591 -22.917 12.001 1.00 45.09 93 GLU A N 1
ATOM 728 C CA . GLU A 1 93 ? 13.692 -22.994 10.849 1.00 45.09 93 GLU A CA 1
ATOM 729 C C . GLU A 1 93 ? 14.124 -21.937 9.823 1.00 45.09 93 GLU A C 1
ATOM 731 O O . GLU A 1 93 ? 14.104 -20.746 10.135 1.00 45.09 93 GLU A O 1
ATOM 736 N N . ARG A 1 94 ? 14.561 -22.345 8.621 1.00 48.78 94 ARG A N 1
ATOM 737 C CA . ARG A 1 94 ? 14.926 -21.443 7.505 1.00 48.78 94 ARG A CA 1
ATOM 738 C C . ARG A 1 94 ? 14.029 -21.692 6.285 1.00 48.78 94 ARG A C 1
ATOM 740 O O . ARG A 1 94 ? 13.249 -22.637 6.253 1.00 48.78 94 ARG A O 1
ATOM 747 N N . PHE A 1 95 ? 14.173 -20.851 5.256 1.00 38.22 95 PHE A N 1
ATOM 748 C CA . PHE A 1 95 ? 13.343 -20.847 4.040 1.00 38.22 95 PHE A CA 1
ATOM 749 C C . PHE A 1 95 ? 13.293 -22.180 3.264 1.00 38.22 95 PHE A C 1
ATOM 751 O O . PHE A 1 95 ? 12.368 -22.390 2.488 1.00 38.22 95 PHE A O 1
ATOM 758 N N . ASN A 1 96 ? 14.268 -23.070 3.454 1.00 41.97 96 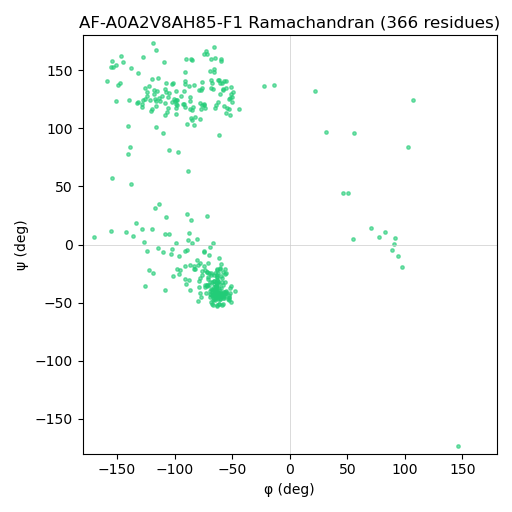ASN A N 1
ATOM 759 C CA . ASN A 1 96 ? 14.401 -24.347 2.748 1.00 41.97 96 ASN A CA 1
ATOM 760 C C . ASN A 1 96 ? 14.359 -25.579 3.670 1.00 41.97 96 ASN A C 1
ATOM 762 O O . ASN A 1 96 ? 14.688 -26.674 3.222 1.00 41.97 96 ASN A O 1
ATOM 766 N N . GLY A 1 97 ? 13.953 -25.425 4.933 1.00 50.59 97 GLY A N 1
ATOM 767 C CA . GLY A 1 97 ? 13.793 -26.555 5.845 1.00 50.59 97 GLY A CA 1
ATOM 768 C C . GLY A 1 97 ? 14.121 -26.242 7.299 1.00 50.59 97 GLY A C 1
ATOM 769 O O . GLY A 1 97 ? 14.377 -25.103 7.694 1.00 50.59 97 GLY A O 1
ATOM 770 N N . LEU A 1 98 ? 14.105 -27.294 8.107 1.00 51.78 98 LEU A N 1
ATOM 771 C CA . LEU A 1 98 ? 14.569 -27.263 9.485 1.00 51.78 98 LEU A CA 1
ATOM 772 C C . LEU A 1 98 ? 16.051 -27.641 9.497 1.00 51.78 98 LEU A C 1
ATOM 774 O O . LEU A 1 98 ? 16.472 -28.552 8.793 1.00 51.78 98 LEU A O 1
ATOM 778 N N . PHE A 1 99 ? 16.849 -26.942 10.291 1.00 56.47 99 PHE A N 1
ATOM 779 C CA . PHE A 1 99 ? 18.290 -27.141 10.360 1.00 56.47 99 PHE A CA 1
ATOM 780 C C . PHE A 1 99 ? 18.685 -27.427 11.794 1.00 56.47 99 PHE A C 1
ATOM 782 O O . PHE A 1 99 ? 18.365 -26.659 12.702 1.00 56.47 99 PHE A O 1
ATOM 789 N N . ASP A 1 100 ? 19.414 -28.517 11.982 1.00 61.88 100 ASP A N 1
ATOM 790 C CA . ASP A 1 100 ? 20.164 -28.748 13.206 1.00 61.88 100 ASP A CA 1
ATOM 791 C C . ASP A 1 100 ? 21.513 -28.036 13.088 1.00 61.88 100 ASP A C 1
ATOM 793 O O . ASP A 1 100 ? 22.299 -28.312 12.173 1.00 61.88 100 ASP A O 1
ATOM 797 N N . VAL A 1 101 ? 21.761 -27.081 13.978 1.00 60.41 101 VAL A N 1
ATOM 798 C CA . VAL A 1 101 ? 22.975 -26.272 13.953 1.00 60.41 101 VAL A CA 1
ATOM 799 C C . VAL A 1 101 ? 23.878 -26.696 15.108 1.00 60.41 101 VAL A C 1
ATOM 801 O O . VAL A 1 101 ? 23.410 -26.889 16.235 1.00 60.41 101 VAL A O 1
ATOM 804 N N . GLU A 1 102 ? 25.160 -26.939 14.809 1.00 55.09 102 GLU A N 1
ATOM 805 C CA . GLU A 1 102 ? 26.068 -27.549 15.776 1.00 55.09 102 GLU A CA 1
ATOM 806 C C . GLU A 1 102 ? 26.378 -26.582 16.927 1.00 55.09 102 GLU A C 1
ATOM 808 O O . GLU A 1 102 ? 26.327 -25.361 16.774 1.00 55.09 102 GLU A O 1
ATOM 813 N N . LYS A 1 103 ? 26.621 -27.201 18.088 1.00 56.69 103 LYS A N 1
ATOM 814 C CA . LYS A 1 103 ? 26.847 -26.632 19.420 1.00 56.69 103 LYS A CA 1
ATOM 815 C C . LYS A 1 103 ? 27.324 -25.185 19.419 1.00 56.69 103 LYS A C 1
ATOM 817 O O . LYS A 1 103 ? 28.282 -24.826 18.743 1.00 56.69 103 LYS A O 1
ATOM 822 N N . VAL A 1 104 ? 26.731 -24.411 20.315 1.00 55.47 104 VAL A N 1
ATOM 823 C CA . VAL A 1 104 ? 27.248 -23.099 20.694 1.00 55.47 104 VAL A CA 1
ATOM 824 C C . VAL A 1 104 ? 28.683 -23.285 21.209 1.00 55.47 104 VAL A C 1
ATOM 826 O O . VAL A 1 104 ? 28.893 -24.058 22.148 1.00 55.47 104 VAL A O 1
ATOM 829 N N . THR A 1 105 ? 29.673 -22.672 20.560 1.00 47.34 105 THR A N 1
ATOM 830 C CA . THR A 1 105 ? 31.103 -22.785 20.926 1.00 47.34 105 THR A CA 1
ATOM 831 C C . THR A 1 105 ? 31.528 -21.693 21.896 1.00 47.34 105 THR A C 1
ATOM 833 O O . THR A 1 105 ? 32.351 -21.939 22.774 1.00 47.34 105 THR A O 1
ATOM 836 N N . GLU A 1 106 ? 30.878 -20.536 21.800 1.00 52.41 106 GLU A N 1
ATOM 837 C CA . GLU A 1 106 ? 30.956 -19.400 22.717 1.00 52.41 106 GLU A CA 1
ATOM 838 C C . GLU A 1 106 ? 29.540 -18.851 22.944 1.00 52.41 106 GLU A C 1
ATOM 840 O O . GLU A 1 106 ? 28.701 -19.013 22.059 1.00 52.41 106 GLU A O 1
ATOM 845 N N . PRO A 1 107 ? 29.206 -18.227 24.091 1.00 50.06 107 PRO A N 1
ATOM 846 C CA . PRO A 1 107 ? 27.854 -17.724 24.341 1.00 50.06 107 PRO A CA 1
ATOM 847 C C . PRO A 1 107 ? 27.327 -16.835 23.200 1.00 50.06 107 PRO A C 1
ATOM 849 O O . PRO A 1 107 ? 27.804 -15.724 22.996 1.00 50.06 107 PRO A O 1
ATOM 852 N N . GLY A 1 108 ? 26.320 -17.322 22.467 1.00 46.97 108 GLY A N 1
ATOM 853 C CA . GLY A 1 108 ? 25.729 -16.621 21.319 1.00 46.97 108 GLY A CA 1
ATOM 854 C C . GLY A 1 108 ? 26.382 -16.879 19.950 1.00 46.97 108 GLY A C 1
ATOM 855 O O . GLY A 1 108 ? 25.828 -16.433 18.944 1.00 46.97 108 GLY A O 1
ATOM 856 N N . GLU A 1 109 ? 27.483 -17.633 19.873 1.00 44.88 109 GLU A N 1
ATOM 857 C CA . GLU A 1 109 ? 28.138 -18.015 18.617 1.00 44.88 109 GLU A CA 1
ATOM 858 C C . GLU A 1 109 ? 27.706 -19.425 18.181 1.00 44.88 109 GLU A C 1
ATOM 860 O O . GLU A 1 109 ? 27.889 -20.402 18.907 1.00 44.88 109 GLU A O 1
ATOM 865 N N . VAL A 1 110 ? 27.104 -19.535 16.990 1.00 52.22 110 VAL A N 1
ATOM 866 C CA . VAL A 1 110 ? 26.560 -20.791 16.453 1.00 52.22 110 VAL A CA 1
ATOM 867 C C . VAL A 1 110 ? 27.324 -21.189 15.184 1.00 52.22 110 VAL A C 1
ATOM 869 O O . VAL A 1 110 ? 27.368 -20.421 14.220 1.00 52.22 110 VAL A O 1
ATOM 872 N N . VAL A 1 111 ? 27.897 -22.397 15.152 1.00 49.88 111 VAL A N 1
ATOM 873 C CA . VAL A 1 111 ? 28.693 -22.898 14.016 1.00 49.88 111 VAL A CA 1
ATOM 874 C C . VAL A 1 111 ? 27.813 -23.662 13.018 1.00 49.88 111 VAL A C 1
ATOM 876 O O . VAL A 1 111 ? 26.906 -24.382 13.406 1.00 49.88 111 VAL A O 1
ATOM 879 N N . LYS A 1 112 ? 28.091 -23.466 11.720 1.00 51.22 112 LYS A N 1
ATOM 880 C CA . LYS A 1 112 ? 27.480 -24.042 10.495 1.00 51.22 112 LYS A CA 1
ATOM 881 C C . LYS A 1 112 ? 26.561 -25.280 10.667 1.00 51.22 112 LYS A C 1
ATOM 883 O O . LYS A 1 112 ? 26.897 -26.242 11.345 1.00 51.22 112 LYS A O 1
ATOM 888 N N . ALA A 1 113 ? 25.429 -25.277 9.950 1.00 52.69 113 ALA A N 1
ATOM 889 C CA . ALA A 1 113 ? 24.413 -26.339 9.976 1.00 52.69 113 ALA A CA 1
ATOM 890 C C . ALA A 1 113 ? 24.981 -27.735 9.653 1.00 52.69 113 ALA A C 1
ATOM 892 O O . ALA A 1 113 ? 25.736 -27.886 8.691 1.00 52.69 113 ALA A O 1
ATOM 893 N N . ARG A 1 114 ? 24.589 -28.742 10.448 1.00 53.47 114 ARG A N 1
ATOM 894 C CA . ARG A 1 114 ? 25.108 -30.116 10.377 1.00 53.47 114 ARG A CA 1
ATOM 895 C C . ARG A 1 114 ? 24.348 -30.972 9.361 1.00 53.47 114 ARG A C 1
ATOM 897 O O . ARG A 1 114 ? 24.973 -31.742 8.636 1.00 53.47 114 ARG A O 1
ATOM 904 N N . THR A 1 115 ? 23.022 -30.811 9.288 1.00 56.34 115 THR A N 1
ATOM 905 C CA . THR A 1 115 ? 22.152 -31.629 8.426 1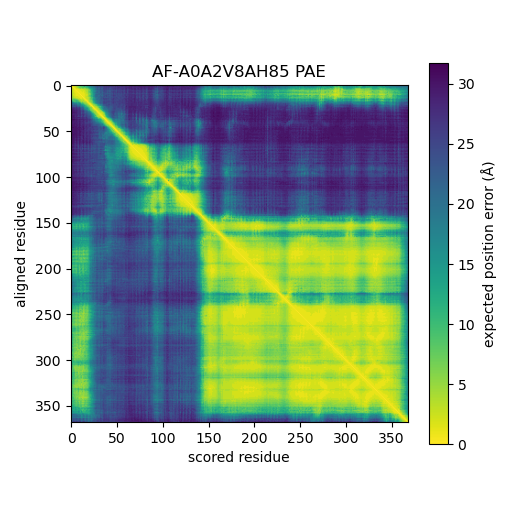.00 56.34 115 THR A CA 1
ATOM 906 C C . THR A 1 115 ? 20.821 -30.926 8.134 1.00 56.34 115 THR A C 1
ATOM 908 O O . THR A 1 115 ? 20.218 -30.348 9.042 1.00 56.34 115 THR A O 1
ATOM 911 N N . ASP A 1 116 ? 20.327 -31.041 6.897 1.00 55.66 116 ASP A N 1
ATOM 912 C CA . ASP A 1 116 ? 18.939 -30.713 6.546 1.00 55.66 116 ASP A CA 1
ATOM 913 C C . ASP A 1 116 ? 17.986 -31.685 7.258 1.00 55.66 116 ASP A C 1
ATOM 915 O O . ASP A 1 116 ? 18.002 -32.896 7.010 1.00 55.66 116 ASP A O 1
ATOM 919 N N . LEU A 1 117 ? 17.131 -31.172 8.139 1.00 63.09 117 LEU A N 1
ATOM 920 C CA . LEU A 1 117 ? 16.043 -31.939 8.732 1.00 63.09 117 LEU A CA 1
ATOM 921 C C . LEU A 1 117 ? 14.879 -31.929 7.743 1.00 63.09 117 LEU A C 1
ATOM 923 O O . LEU A 1 117 ? 14.234 -30.905 7.512 1.00 63.09 117 LEU A O 1
ATOM 927 N N . LYS A 1 118 ? 14.617 -33.088 7.134 1.00 59.97 118 LYS A N 1
ATOM 928 C CA . LYS A 1 118 ? 13.639 -33.226 6.047 1.00 59.97 118 LYS A CA 1
ATOM 929 C C . LYS A 1 118 ? 12.191 -33.169 6.540 1.00 59.97 118 LYS A C 1
ATOM 931 O O . LYS A 1 118 ? 11.292 -32.947 5.737 1.00 59.97 118 LYS A O 1
ATOM 936 N N . THR A 1 119 ? 11.950 -33.391 7.837 1.00 61.47 119 THR A N 1
ATOM 937 C CA . THR A 1 119 ? 10.603 -33.412 8.435 1.00 61.47 119 THR A CA 1
ATOM 938 C C . THR A 1 119 ? 10.579 -32.839 9.859 1.00 61.47 119 THR A C 1
ATOM 940 O O . THR A 1 119 ? 11.584 -32.846 10.572 1.00 61.47 119 THR A O 1
ATOM 943 N N . LEU A 1 120 ? 9.400 -32.382 10.300 1.00 49.34 120 LEU A N 1
ATOM 944 C CA . LEU A 1 120 ? 9.143 -31.925 11.676 1.00 49.34 120 LEU A CA 1
ATOM 945 C C . LEU A 1 120 ? 9.346 -33.030 12.723 1.00 49.34 120 LEU A C 1
ATOM 947 O O . LEU A 1 120 ? 9.792 -32.744 13.833 1.00 49.34 120 LEU A O 1
ATOM 951 N N . ASP A 1 121 ? 9.044 -34.283 12.384 1.00 60.53 121 ASP A N 1
ATOM 952 C CA . ASP A 1 121 ? 9.189 -35.402 13.318 1.00 60.53 121 ASP A CA 1
ATOM 953 C C . ASP A 1 121 ? 10.661 -35.749 13.566 1.00 60.53 121 ASP A C 1
ATOM 955 O O . ASP A 1 1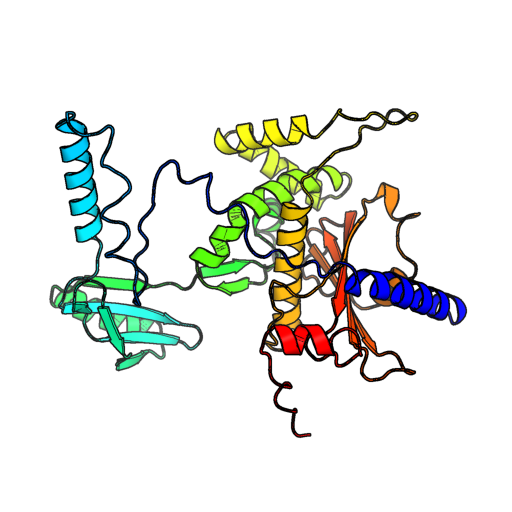21 ? 11.037 -35.977 14.713 1.00 60.53 121 ASP A O 1
ATOM 959 N N . GLN A 1 122 ? 11.523 -35.627 12.549 1.00 59.31 122 GLN A N 1
ATOM 960 C CA . GLN A 1 122 ? 12.980 -35.711 12.728 1.00 59.31 122 GLN A CA 1
ATOM 961 C C . GLN A 1 122 ? 13.511 -34.609 13.656 1.00 59.31 122 GLN A C 1
ATOM 963 O O . GLN A 1 122 ? 14.341 -34.874 14.525 1.00 59.31 122 GLN A O 1
ATOM 968 N N . ALA A 1 123 ? 13.010 -33.376 13.523 1.00 54.22 123 ALA A N 1
ATOM 969 C CA . ALA A 1 123 ? 13.391 -32.287 14.420 1.00 54.22 123 ALA A CA 1
ATOM 970 C C . ALA A 1 123 ? 12.942 -32.544 15.870 1.00 54.22 123 ALA A C 1
ATOM 972 O O . ALA A 1 123 ? 13.690 -32.264 16.806 1.00 54.22 123 ALA A O 1
ATOM 973 N N . ARG A 1 124 ? 11.749 -33.121 16.066 1.00 58.44 124 ARG A N 1
ATOM 974 C CA . ARG A 1 124 ? 11.226 -33.498 17.391 1.00 58.44 124 ARG A CA 1
ATOM 975 C C . ARG A 1 124 ? 12.006 -34.640 18.029 1.00 58.44 124 ARG A C 1
ATOM 977 O O . ARG A 1 124 ? 12.255 -34.589 19.230 1.00 58.44 124 ARG A O 1
ATOM 984 N N . GLU A 1 125 ? 12.378 -35.649 17.252 1.00 66.56 125 GLU A N 1
ATOM 985 C CA . GLU A 1 125 ? 13.164 -36.792 17.721 1.00 66.56 125 GLU A CA 1
ATOM 986 C C . GLU A 1 125 ? 14.559 -36.350 18.182 1.00 66.56 125 GLU A C 1
ATOM 988 O O . GLU A 1 125 ? 14.986 -36.678 19.289 1.00 66.56 125 GLU A O 1
ATOM 993 N N . ILE A 1 126 ? 15.221 -35.498 17.394 1.00 61.84 126 ILE A N 1
ATOM 994 C CA . ILE A 1 126 ? 16.524 -34.923 17.747 1.00 61.84 126 ILE A CA 1
ATOM 995 C C . ILE A 1 126 ? 16.420 -34.006 18.971 1.00 61.84 126 ILE A C 1
ATOM 997 O O . ILE A 1 126 ? 17.264 -34.084 19.867 1.00 61.84 126 ILE A O 1
ATOM 1001 N N . ALA A 1 127 ? 15.387 -33.158 19.038 1.00 55.16 127 ALA A N 1
ATOM 1002 C CA . ALA A 1 127 ? 15.143 -32.304 20.198 1.00 55.16 127 ALA A CA 1
ATOM 1003 C C . ALA A 1 127 ? 14.939 -33.139 21.470 1.00 55.16 127 ALA A C 1
ATOM 1005 O O . ALA A 1 127 ? 15.523 -32.832 22.508 1.00 55.16 127 ALA A O 1
ATOM 1006 N N . ARG A 1 128 ? 14.159 -34.222 21.377 1.00 61.75 128 ARG A N 1
ATOM 1007 C CA . ARG A 1 128 ? 13.881 -35.129 22.493 1.00 61.75 128 ARG A CA 1
ATOM 1008 C C . ARG A 1 128 ? 15.148 -35.818 22.992 1.00 61.75 128 ARG A C 1
ATOM 1010 O O . ARG A 1 128 ? 15.448 -35.692 24.174 1.00 61.75 128 ARG A O 1
ATOM 1017 N N . GLY A 1 129 ? 15.925 -36.441 22.104 1.00 63.06 129 GLY A N 1
ATOM 1018 C CA . GLY A 1 129 ? 17.177 -37.098 22.494 1.00 63.06 129 GLY A CA 1
ATOM 1019 C C . GLY A 1 129 ? 18.179 -36.135 23.143 1.00 63.06 129 GLY A C 1
ATOM 1020 O O . GLY A 1 129 ? 18.954 -36.524 24.014 1.00 63.06 129 GLY A O 1
ATOM 1021 N N . HIS A 1 130 ? 18.141 -34.848 22.779 1.00 60.28 130 HIS A N 1
ATOM 1022 C CA . HIS A 1 130 ? 18.998 -33.846 23.404 1.00 60.28 130 HIS A CA 1
ATOM 1023 C C . HIS A 1 130 ? 18.507 -33.402 24.788 1.00 60.28 130 HIS A C 1
ATOM 1025 O O . HIS A 1 130 ? 19.318 -33.305 25.712 1.00 60.28 130 HIS A O 1
ATOM 1031 N N . VAL A 1 131 ? 17.197 -33.199 24.958 1.00 53.91 131 VAL A N 1
ATOM 1032 C CA . VAL A 1 131 ? 16.590 -32.929 26.273 1.00 53.91 131 VAL A CA 1
ATOM 1033 C C . VAL A 1 131 ? 16.844 -34.092 27.235 1.00 53.91 131 VAL A C 1
ATOM 1035 O O . VAL A 1 131 ? 17.221 -33.867 28.382 1.00 53.91 131 VAL A O 1
ATOM 1038 N N . GLU A 1 132 ? 16.730 -35.332 26.757 1.00 62.09 132 GLU A N 1
ATOM 1039 C CA . GLU A 1 132 ? 17.025 -36.545 27.533 1.00 62.09 132 GLU A CA 1
ATOM 1040 C C . GLU A 1 132 ? 18.500 -36.628 27.962 1.00 62.09 132 GLU A C 1
ATOM 1042 O O . GLU A 1 132 ? 18.800 -37.130 29.042 1.00 62.09 132 GLU A O 1
ATOM 1047 N N . SER A 1 133 ? 19.422 -36.065 27.171 1.00 57.81 133 SER A N 1
ATOM 1048 C CA . SER A 1 133 ? 20.847 -35.944 27.525 1.00 57.81 133 SER A CA 1
ATOM 1049 C C . SER A 1 133 ? 21.176 -34.768 28.463 1.00 57.81 133 SER A C 1
ATOM 1051 O O . SER A 1 133 ? 22.347 -34.510 28.734 1.00 57.81 133 SER A O 1
ATOM 1053 N N . GLY A 1 134 ? 20.163 -34.038 28.947 1.00 50.78 134 GLY A N 1
ATOM 1054 C CA . GLY A 1 134 ? 20.326 -32.869 29.819 1.00 50.78 134 GLY A CA 1
ATOM 1055 C C . GLY A 1 134 ? 20.641 -31.559 29.084 1.00 50.78 134 GLY A C 1
ATOM 1056 O O . GLY A 1 134 ? 20.995 -30.568 29.722 1.00 50.78 134 GLY A O 1
ATOM 1057 N N . GLY A 1 135 ? 20.526 -31.541 27.753 1.00 54.06 135 GLY A N 1
ATOM 1058 C CA . GLY A 1 135 ? 20.758 -30.367 26.914 1.00 54.06 135 GLY A CA 1
ATOM 1059 C C . GLY A 1 135 ? 19.527 -29.466 26.774 1.00 54.06 135 GLY A C 1
ATOM 1060 O O . GLY A 1 135 ? 18.388 -29.892 26.966 1.00 54.06 135 GLY A O 1
ATOM 1061 N N . ARG A 1 136 ? 19.746 -28.198 26.405 1.00 53.16 136 ARG A N 1
ATOM 1062 C CA . ARG A 1 136 ? 18.674 -27.233 26.104 1.00 53.16 136 ARG A CA 1
ATOM 1063 C C . ARG A 1 136 ? 18.530 -27.066 24.594 1.00 53.16 136 ARG A C 1
ATOM 1065 O O . ARG A 1 136 ? 19.532 -26.993 23.887 1.00 53.16 136 ARG A O 1
ATOM 1072 N N . VAL A 1 137 ? 17.284 -27.006 24.120 1.00 48.97 137 VAL A N 1
ATOM 1073 C CA . VAL A 1 137 ? 16.939 -26.840 22.700 1.00 48.97 137 VAL A CA 1
ATOM 1074 C C . VAL A 1 137 ? 16.335 -25.460 22.483 1.00 48.97 137 VAL A C 1
ATOM 1076 O O . VAL A 1 137 ? 15.372 -25.085 23.151 1.00 48.97 137 VAL A O 1
ATOM 1079 N N . TRP A 1 138 ? 16.881 -24.726 21.519 1.00 49.47 138 TRP A N 1
ATOM 1080 C CA . TRP A 1 138 ? 16.390 -23.412 21.109 1.00 49.47 138 TRP A CA 1
ATOM 1081 C C . TRP A 1 138 ? 15.715 -23.504 19.740 1.00 49.47 138 TRP A C 1
ATOM 1083 O O . TRP A 1 138 ? 16.285 -24.099 18.828 1.00 49.47 138 TRP A O 1
ATOM 1093 N N . PHE A 1 139 ? 14.531 -22.900 19.594 1.00 42.91 139 PHE A N 1
ATOM 1094 C CA . PHE A 1 139 ? 13.816 -22.785 18.320 1.00 42.91 139 PHE A CA 1
ATOM 1095 C C . PHE A 1 139 ? 13.899 -21.346 17.812 1.00 42.91 139 PHE A C 1
ATOM 1097 O O . PHE A 1 139 ? 13.343 -20.433 18.422 1.00 42.91 139 PHE A O 1
ATOM 1104 N N . LEU A 1 140 ? 14.577 -21.143 16.685 1.00 45.06 140 LEU A N 1
ATOM 1105 C CA . LEU A 1 140 ? 14.620 -19.851 15.998 1.00 45.06 140 LEU A CA 1
ATOM 1106 C C . LEU A 1 140 ? 13.618 -19.859 14.843 1.00 45.06 140 LEU A C 1
ATOM 1108 O O . LEU A 1 140 ? 13.801 -20.586 13.866 1.00 45.06 140 LEU A O 1
ATOM 1112 N N . ARG A 1 141 ? 12.566 -19.043 14.967 1.00 37.66 141 ARG A N 1
ATOM 1113 C CA . ARG A 1 141 ? 11.532 -18.860 13.943 1.00 37.66 141 ARG A CA 1
ATOM 1114 C C . ARG A 1 141 ? 11.835 -17.603 13.131 1.00 37.66 141 ARG A C 1
ATOM 1116 O O . ARG A 1 141 ? 11.943 -16.520 13.708 1.00 37.66 141 ARG A O 1
ATOM 1123 N N . HIS A 1 142 ? 11.941 -17.718 11.809 1.00 39.66 142 HIS A N 1
ATOM 1124 C CA . HIS A 1 142 ? 11.834 -16.534 10.953 1.00 39.66 142 HIS A CA 1
ATOM 1125 C C . HIS A 1 142 ? 10.393 -16.010 11.054 1.00 39.66 142 HIS A C 1
ATOM 1127 O O . HIS A 1 142 ? 9.442 -16.790 11.025 1.00 39.66 142 HIS A O 1
ATOM 1133 N N . GLY A 1 143 ? 10.224 -14.700 11.231 1.00 37.78 143 GLY A N 1
ATOM 1134 C CA . GLY A 1 143 ? 8.902 -14.081 11.196 1.00 37.78 143 GLY A CA 1
ATOM 1135 C C . GLY A 1 143 ? 8.295 -14.185 9.796 1.00 37.78 143 GLY A C 1
ATOM 1136 O O . GLY A 1 143 ? 8.967 -14.552 8.833 1.00 37.78 143 GLY A O 1
ATOM 1137 N N . ALA A 1 144 ? 7.020 -13.844 9.665 1.00 41.50 144 ALA A N 1
ATOM 1138 C CA . ALA A 1 144 ? 6.407 -13.620 8.364 1.00 41.50 144 ALA A CA 1
ATOM 1139 C C . ALA A 1 144 ? 5.984 -12.147 8.273 1.00 41.50 144 ALA A C 1
ATOM 1141 O O . ALA A 1 144 ? 5.384 -11.624 9.209 1.00 41.50 144 ALA A O 1
ATOM 1142 N N . ILE A 1 145 ? 6.324 -11.471 7.174 1.00 46.69 145 ILE A N 1
ATOM 1143 C CA . ILE A 1 145 ? 5.694 -10.212 6.783 1.00 46.69 145 ILE A CA 1
ATOM 1144 C C . ILE A 1 145 ? 4.312 -10.556 6.235 1.00 46.69 145 ILE A C 1
ATOM 1146 O O . ILE A 1 145 ? 4.177 -11.270 5.240 1.00 46.69 145 ILE A O 1
ATOM 1150 N N . GLU A 1 146 ? 3.283 -10.015 6.869 1.00 57.62 146 GLU A N 1
ATOM 1151 C CA . GLU A 1 146 ? 1.936 -9.995 6.314 1.00 57.62 146 GLU A CA 1
ATOM 1152 C C . GLU A 1 146 ? 1.852 -8.879 5.266 1.00 57.62 146 GLU A C 1
ATOM 1154 O O . GLU A 1 146 ? 2.123 -7.715 5.563 1.00 57.62 146 GLU A O 1
ATOM 1159 N N . LEU A 1 147 ? 1.511 -9.226 4.022 1.00 55.34 147 LEU A N 1
ATOM 1160 C CA . LEU A 1 147 ? 1.326 -8.236 2.947 1.00 55.34 147 LEU A CA 1
ATOM 1161 C C . LEU A 1 147 ? -0.012 -7.523 3.037 1.00 55.34 147 LEU A C 1
ATOM 1163 O O . LEU A 1 147 ? -0.161 -6.390 2.599 1.00 55.34 147 LEU A O 1
ATOM 1167 N N . GLN A 1 148 ? -0.983 -8.222 3.600 1.00 62.91 148 GLN A N 1
ATOM 1168 C CA . GLN A 1 148 ? -2.236 -7.674 4.071 1.00 62.91 148 GLN A CA 1
ATOM 1169 C C . GLN A 1 148 ? -2.198 -7.928 5.571 1.00 62.91 148 GLN A C 1
ATOM 1171 O O . GLN A 1 148 ? -2.378 -9.081 5.965 1.00 62.91 148 GLN A O 1
ATOM 1176 N N . PRO A 1 149 ? -1.872 -6.920 6.396 1.00 68.88 149 PRO A N 1
ATOM 1177 C CA . PRO A 1 149 ? -1.878 -7.089 7.836 1.00 68.88 149 PRO A CA 1
ATOM 1178 C C . PRO A 1 149 ? -3.207 -7.695 8.279 1.00 68.88 149 PRO A C 1
ATOM 1180 O O . PRO A 1 149 ? -4.272 -7.253 7.844 1.00 68.88 149 PRO A O 1
ATOM 1183 N N . ASP A 1 150 ? -3.165 -8.675 9.174 1.00 75.25 150 ASP A N 1
ATOM 1184 C CA . ASP A 1 150 ? -4.340 -9.377 9.693 1.00 75.25 150 ASP A CA 1
ATOM 1185 C C . ASP A 1 150 ? -5.369 -8.407 10.296 1.00 75.25 150 ASP A C 1
ATOM 1187 O O . ASP A 1 150 ? -6.573 -8.662 10.319 1.00 75.25 150 ASP A O 1
ATOM 1191 N N . ARG A 1 151 ? -4.910 -7.228 10.726 1.00 81.19 151 ARG A N 1
ATOM 1192 C CA . ARG A 1 151 ? -5.755 -6.132 11.213 1.00 81.19 151 ARG A CA 1
ATOM 1193 C C . ARG A 1 151 ? -6.673 -5.538 10.141 1.00 81.19 151 ARG A C 1
ATOM 1195 O O . ARG A 1 151 ? -7.703 -4.985 10.499 1.00 81.19 151 ARG A O 1
ATOM 1202 N N . TRP A 1 152 ? -6.345 -5.652 8.853 1.00 86.00 152 TRP A N 1
ATOM 1203 C CA . TRP A 1 152 ? -7.146 -5.081 7.761 1.00 86.00 152 TRP A CA 1
ATOM 1204 C C . TRP A 1 152 ? -8.451 -5.842 7.546 1.00 86.00 152 TRP A C 1
ATOM 1206 O O . TRP A 1 152 ? -9.419 -5.282 7.034 1.00 86.00 152 TRP A O 1
ATOM 1216 N N . ILE A 1 153 ? -8.491 -7.104 7.964 1.00 88.75 153 ILE A N 1
ATOM 1217 C CA . ILE A 1 153 ? -9.657 -7.966 7.849 1.00 88.75 153 ILE A CA 1
ATOM 1218 C C . ILE A 1 153 ? -10.366 -8.007 9.195 1.00 88.75 153 ILE A C 1
ATOM 1220 O O . ILE A 1 153 ? -9.770 -8.359 10.213 1.00 88.75 153 ILE A O 1
ATOM 1224 N N . ALA A 1 154 ? -11.659 -7.689 9.204 1.00 90.69 154 ALA A N 1
ATOM 1225 C CA . ALA A 1 154 ? -12.452 -7.798 10.419 1.00 90.69 154 ALA A CA 1
ATOM 1226 C C . ALA A 1 154 ? -12.485 -9.252 10.922 1.00 90.69 154 ALA A C 1
ATOM 1228 O O . ALA A 1 154 ? -12.622 -10.191 10.133 1.00 90.69 154 ALA A O 1
ATOM 1229 N N . LYS A 1 155 ? -12.428 -9.449 12.243 1.00 91.12 155 LYS A N 1
ATOM 1230 C CA . LYS A 1 155 ? -12.470 -10.758 12.916 1.00 91.12 155 LYS A CA 1
ATOM 1231 C C . LYS A 1 155 ? -13.644 -11.610 12.449 1.00 91.12 155 LYS A C 1
ATOM 1233 O O . LYS A 1 155 ? -13.489 -12.818 12.300 1.00 91.12 155 LYS A O 1
ATOM 1238 N N . LYS A 1 156 ? -14.786 -10.970 12.173 1.00 90.62 156 LYS A N 1
ATOM 1239 C CA . LYS A 1 156 ? -15.996 -11.608 11.641 1.00 90.62 156 LYS A CA 1
ATOM 1240 C C . LYS A 1 156 ? -15.720 -12.437 10.382 1.00 90.62 156 LYS A C 1
ATOM 1242 O O . LYS A 1 156 ? -16.203 -13.558 10.295 1.00 90.62 156 LYS A O 1
ATOM 1247 N N . PHE A 1 157 ? -14.914 -11.920 9.453 1.00 87.69 157 PHE A N 1
ATOM 1248 C CA . PHE A 1 157 ? -14.656 -12.582 8.170 1.00 87.69 157 PHE A CA 1
ATOM 1249 C C . PHE A 1 157 ? -13.567 -13.654 8.255 1.00 87.69 157 PHE A C 1
ATOM 1251 O O . PHE A 1 157 ? -13.534 -14.562 7.433 1.00 87.69 157 PHE A O 1
ATOM 1258 N N . LYS A 1 158 ? -12.686 -13.602 9.263 1.00 85.62 158 LYS A N 1
ATOM 1259 C CA . LYS A 1 158 ? -11.571 -14.560 9.405 1.00 85.62 158 LYS A CA 1
ATOM 1260 C C . LYS A 1 158 ? -12.029 -16.002 9.625 1.00 85.62 158 LYS A C 1
ATOM 1262 O O . LYS A 1 158 ? -11.302 -16.924 9.275 1.00 85.62 158 LYS A O 1
ATOM 1267 N N . GLY A 1 159 ? -13.209 -16.190 10.217 1.00 81.38 159 GLY A N 1
ATOM 1268 C CA . GLY A 1 159 ? -13.789 -17.508 10.489 1.00 81.38 159 GLY A CA 1
ATOM 1269 C C . GLY A 1 159 ? -14.663 -18.071 9.365 1.00 81.38 159 GLY A C 1
ATOM 1270 O O . GLY A 1 159 ? -15.141 -19.198 9.489 1.00 81.38 159 GLY A O 1
ATOM 1271 N N . GLU A 1 160 ? -14.909 -17.315 8.292 1.00 81.25 160 GLU A N 1
ATOM 1272 C CA . GLU A 1 160 ? -15.724 -17.791 7.171 1.00 81.25 160 GLU A CA 1
ATOM 1273 C C . GLU A 1 160 ? -14.994 -18.909 6.406 1.00 81.25 160 GLU A C 1
ATOM 1275 O O . GLU A 1 160 ? -13.783 -19.083 6.531 1.00 81.25 160 GLU A O 1
ATOM 1280 N N . THR A 1 161 ? -15.722 -19.731 5.643 1.00 73.75 161 THR A N 1
ATOM 1281 C CA . THR A 1 161 ? -15.130 -20.804 4.827 1.00 73.75 161 THR A CA 1
ATOM 1282 C C . THR A 1 161 ? -15.634 -20.708 3.382 1.00 73.75 161 THR A C 1
ATOM 1284 O O . THR A 1 161 ? -16.834 -20.875 3.169 1.00 73.75 161 THR A O 1
ATOM 1287 N N . PRO A 1 162 ? -14.747 -20.488 2.388 1.00 70.56 162 PRO A N 1
ATOM 1288 C CA . PRO A 1 162 ? -13.320 -20.208 2.543 1.00 70.56 162 PRO A CA 1
ATOM 1289 C C . PRO A 1 162 ? -13.086 -18.771 3.037 1.00 70.56 162 PRO A C 1
ATOM 1291 O O . PRO A 1 162 ? -13.469 -17.811 2.379 1.00 70.56 162 PRO A O 1
ATOM 1294 N N . GLY A 1 163 ? -12.436 -18.629 4.190 1.00 67.12 163 GLY A N 1
ATOM 1295 C CA . GLY A 1 163 ? -12.099 -17.330 4.760 1.00 67.12 163 GLY A CA 1
ATOM 1296 C C . GLY A 1 163 ? -10.970 -16.652 3.988 1.00 67.12 163 GLY A C 1
ATOM 1297 O O . GLY A 1 163 ? -10.273 -17.296 3.188 1.00 67.12 163 GLY A O 1
ATOM 1298 N N . PRO A 1 164 ? -10.752 -15.353 4.225 1.00 76.12 164 PRO A N 1
ATOM 1299 C CA . PRO A 1 164 ? -9.695 -14.625 3.558 1.00 76.12 164 PRO A CA 1
ATOM 1300 C C . PRO A 1 164 ? -8.332 -15.195 3.956 1.00 76.12 164 PRO A C 1
ATOM 1302 O O . PRO A 1 164 ? -7.948 -15.216 5.125 1.00 76.12 164 PRO A O 1
ATOM 1305 N N . ARG A 1 165 ? -7.583 -15.674 2.960 1.00 74.19 165 ARG A N 1
ATOM 1306 C CA . ARG A 1 165 ? -6.212 -16.156 3.153 1.00 74.19 165 ARG A CA 1
ATOM 1307 C C . ARG A 1 165 ? -5.244 -14.999 2.974 1.00 74.19 165 ARG A C 1
ATOM 1309 O O . ARG A 1 165 ? -4.959 -14.626 1.832 1.00 74.19 165 ARG A O 1
ATOM 1316 N N . LEU A 1 166 ? -4.728 -14.489 4.089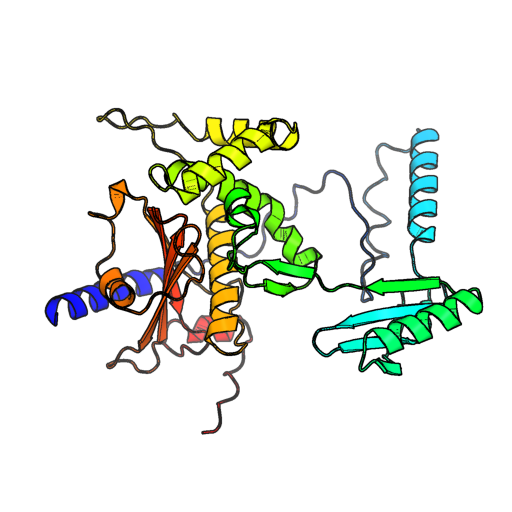 1.00 74.50 166 LEU A N 1
ATOM 1317 C CA . LEU A 1 166 ? -3.640 -13.518 4.080 1.00 74.50 166 LEU A CA 1
ATOM 1318 C C . LEU A 1 166 ? -2.438 -14.107 3.353 1.00 74.50 166 LEU A C 1
ATOM 1320 O O . LEU A 1 166 ? -2.056 -15.259 3.574 1.00 74.50 166 LEU A O 1
ATOM 1324 N N . VAL A 1 167 ? -1.859 -13.310 2.465 1.00 80.75 167 VAL A N 1
ATOM 1325 C CA . VAL A 1 167 ? -0.596 -13.671 1.839 1.00 80.75 167 VAL A CA 1
ATOM 1326 C C . VAL A 1 167 ? 0.526 -13.194 2.747 1.00 80.75 167 VAL A C 1
ATOM 1328 O O . VAL A 1 167 ? 0.600 -12.013 3.093 1.00 80.75 167 VAL A O 1
ATOM 1331 N N . THR A 1 168 ? 1.383 -14.128 3.137 1.00 80.56 168 THR A N 1
ATOM 1332 C CA . THR A 1 168 ? 2.528 -13.869 4.001 1.00 80.56 168 THR A CA 1
ATOM 1333 C C . THR A 1 168 ? 3.818 -14.225 3.274 1.00 80.56 168 THR A C 1
ATOM 1335 O O . THR A 1 168 ? 3.872 -15.188 2.507 1.00 80.56 168 THR A O 1
ATOM 1338 N N . LEU A 1 169 ? 4.857 -13.422 3.492 1.00 79.31 169 LEU A N 1
ATOM 1339 C CA . LEU A 1 169 ? 6.212 -13.674 3.010 1.00 79.31 169 LEU A CA 1
ATOM 1340 C C . LEU A 1 169 ? 7.139 -13.906 4.204 1.00 79.31 169 LEU A C 1
ATOM 1342 O O . LEU A 1 169 ? 6.975 -13.239 5.221 1.00 79.31 169 LEU A O 1
ATOM 1346 N N . PRO A 1 170 ? 8.132 -14.802 4.122 1.00 74.00 170 PRO A N 1
ATOM 1347 C CA . PRO A 1 170 ? 9.138 -14.938 5.171 1.00 74.00 170 PRO A CA 1
ATOM 1348 C C . PRO A 1 170 ? 9.905 -13.628 5.391 1.00 74.00 170 PRO A C 1
ATOM 1350 O O . PRO A 1 170 ? 10.262 -12.942 4.434 1.00 74.00 170 PRO A O 1
ATOM 1353 N N . ALA A 1 171 ? 10.178 -13.285 6.649 1.00 75.69 171 ALA A N 1
ATOM 1354 C CA . ALA A 1 171 ? 10.839 -12.041 7.013 1.00 75.69 171 ALA A CA 1
ATOM 1355 C C . ALA A 1 171 ? 11.581 -12.110 8.348 1.00 75.69 171 ALA A C 1
ATOM 1357 O O . ALA A 1 171 ? 11.249 -12.883 9.246 1.00 75.69 171 ALA A O 1
ATOM 1358 N N . HIS A 1 172 ? 12.559 -11.228 8.539 1.00 80.94 172 HIS A N 1
ATOM 1359 C CA . HIS A 1 172 ? 13.133 -11.040 9.866 1.00 80.94 172 HIS A CA 1
ATOM 1360 C C . HIS A 1 172 ? 12.103 -10.395 10.796 1.00 80.94 172 HIS A C 1
ATOM 1362 O O . HIS A 1 172 ? 11.485 -9.389 10.448 1.00 80.94 172 HIS A O 1
ATOM 1368 N N . VAL A 1 173 ? 11.985 -10.930 12.013 1.00 77.00 173 VAL A N 1
ATOM 1369 C CA . VAL A 1 173 ? 11.102 -10.402 13.066 1.00 77.00 173 VAL A CA 1
ATOM 1370 C C . VAL A 1 173 ? 11.371 -8.910 13.302 1.00 77.00 173 VAL A C 1
ATOM 1372 O O . VAL A 1 173 ? 10.446 -8.107 13.266 1.00 77.00 173 VAL A O 1
ATOM 1375 N N . LYS A 1 174 ? 12.648 -8.513 13.404 1.00 80.38 174 LYS A N 1
ATOM 1376 C CA . LYS A 1 174 ? 13.057 -7.103 13.544 1.00 80.38 174 LYS A CA 1
ATOM 1377 C C . LYS A 1 174 ? 12.561 -6.224 12.389 1.00 80.38 174 LYS A C 1
ATOM 1379 O O . LYS A 1 174 ? 12.055 -5.134 12.628 1.00 80.38 174 LYS A O 1
ATOM 1384 N N . CYS A 1 175 ? 12.687 -6.696 11.147 1.00 81.38 175 CYS A N 1
ATOM 1385 C CA . CYS A 1 175 ? 12.221 -5.952 9.977 1.00 81.38 175 CYS A CA 1
ATOM 1386 C C . CYS A 1 175 ? 10.697 -5.806 9.971 1.00 81.38 175 CYS A C 1
ATOM 1388 O O . CYS A 1 175 ? 10.216 -4.750 9.590 1.00 81.38 175 CYS A O 1
ATOM 1390 N N . GLN A 1 176 ? 9.946 -6.822 10.412 1.00 81.00 176 GLN A N 1
ATOM 1391 C CA . GLN A 1 176 ? 8.487 -6.742 10.531 1.00 81.00 176 GLN A CA 1
ATOM 1392 C C . GLN A 1 176 ? 8.067 -5.737 11.615 1.00 81.00 176 GLN A C 1
ATOM 1394 O O . GLN A 1 176 ? 7.252 -4.859 11.335 1.00 81.00 176 GLN A O 1
ATOM 1399 N N . HIS A 1 177 ? 8.665 -5.806 12.811 1.00 84.38 177 HIS A N 1
ATOM 1400 C CA . HIS A 1 177 ? 8.349 -4.888 13.916 1.00 84.38 177 HIS A CA 1
ATOM 1401 C C . HIS A 1 177 ? 8.675 -3.427 13.604 1.00 84.38 177 HIS A C 1
ATOM 1403 O O . HIS A 1 177 ? 7.989 -2.536 14.090 1.00 84.38 177 HIS A O 1
ATOM 1409 N N . ALA A 1 178 ? 9.650 -3.157 12.730 1.00 87.88 178 ALA A N 1
ATOM 1410 C CA . ALA A 1 178 ? 9.973 -1.794 12.307 1.00 87.88 178 ALA A CA 1
ATOM 1411 C C . ALA A 1 178 ? 8.815 -1.059 11.594 1.00 87.88 178 ALA A C 1
ATOM 1413 O O . ALA A 1 178 ? 8.921 0.150 11.375 1.00 87.88 178 ALA A O 1
ATOM 1414 N N . TYR A 1 179 ? 7.746 -1.770 11.212 1.00 89.81 179 TYR A N 1
ATOM 1415 C CA . TYR A 1 179 ? 6.532 -1.218 10.607 1.00 89.81 179 TYR A CA 1
ATOM 1416 C C . TYR A 1 179 ? 5.309 -1.280 11.529 1.00 89.81 179 TYR A C 1
ATOM 1418 O O . TYR A 1 179 ? 4.272 -0.750 11.152 1.00 89.81 179 TYR A O 1
ATOM 1426 N N . GLU A 1 180 ? 5.392 -1.911 12.704 1.00 88.69 180 GLU A N 1
ATOM 1427 C CA . GLU A 1 180 ? 4.216 -2.210 13.533 1.00 88.69 180 GLU A CA 1
ATOM 1428 C C . GLU A 1 180 ? 3.436 -0.942 13.896 1.00 88.69 180 GLU A C 1
ATOM 1430 O O . GLU A 1 180 ? 2.245 -0.843 13.602 1.00 88.69 180 GLU A O 1
ATOM 1435 N N . ASP A 1 181 ? 4.119 0.073 14.429 1.00 88.81 181 ASP A N 1
ATOM 1436 C CA . ASP A 1 181 ? 3.486 1.344 14.789 1.00 88.81 181 ASP A CA 1
ATOM 1437 C C . ASP A 1 181 ? 2.878 2.054 13.574 1.00 88.81 181 ASP A C 1
ATOM 1439 O O . ASP A 1 181 ? 1.818 2.680 13.679 1.00 88.81 181 ASP A O 1
ATOM 1443 N N . ASP A 1 182 ? 3.542 1.973 12.418 1.00 92.75 182 ASP A N 1
ATOM 1444 C CA . ASP A 1 182 ? 3.074 2.565 11.165 1.00 92.75 182 ASP A CA 1
ATOM 1445 C C . ASP A 1 182 ? 1.852 1.827 10.619 1.00 92.75 182 ASP A C 1
ATOM 1447 O O . ASP A 1 182 ? 0.950 2.473 10.095 1.00 92.75 182 ASP A O 1
ATOM 1451 N N . GLU A 1 183 ? 1.768 0.507 10.790 1.00 91.94 183 GLU A N 1
ATOM 1452 C CA . GLU A 1 183 ? 0.591 -0.290 10.439 1.00 91.94 183 GLU A CA 1
ATOM 1453 C C . GLU A 1 183 ? -0.597 0.060 11.333 1.00 91.94 183 GLU A C 1
ATOM 1455 O O . GLU A 1 183 ? -1.712 0.232 10.833 1.00 91.94 183 GLU A O 1
ATOM 1460 N N . VAL A 1 184 ? -0.370 0.214 12.646 1.00 90.56 184 VAL A N 1
ATOM 1461 C CA . VAL A 1 184 ? -1.426 0.640 13.575 1.00 90.56 184 VAL A CA 1
ATOM 1462 C C . VAL A 1 184 ? -1.922 2.036 13.201 1.00 90.56 184 VAL A C 1
ATOM 1464 O O . VAL A 1 184 ? -3.134 2.253 13.110 1.00 90.56 184 VAL A O 1
ATOM 1467 N N . TYR A 1 185 ? -1.002 2.969 12.944 1.00 91.06 185 TYR A N 1
ATOM 1468 C CA . TYR A 1 185 ? -1.331 4.326 12.520 1.00 91.06 185 TYR A CA 1
ATOM 1469 C C . TYR A 1 185 ? -2.079 4.334 11.185 1.00 91.06 185 TYR A C 1
ATOM 1471 O O . TYR A 1 185 ? -3.162 4.901 11.101 1.00 91.06 185 TYR A O 1
ATOM 1479 N N . PHE A 1 186 ? -1.555 3.654 10.164 1.00 94.25 186 PHE A N 1
ATOM 1480 C CA . PHE A 1 186 ? -2.177 3.509 8.847 1.00 94.25 186 PHE A CA 1
ATOM 1481 C C . PHE A 1 186 ? -3.626 3.033 8.962 1.00 94.25 186 PHE A C 1
ATOM 1483 O O . PHE A 1 186 ? -4.529 3.646 8.390 1.00 94.25 186 PHE A O 1
ATOM 1490 N N . PHE A 1 187 ? -3.850 1.972 9.741 1.00 93.31 187 PHE A N 1
ATOM 1491 C CA . PHE A 1 187 ? -5.167 1.379 9.921 1.00 93.31 187 PHE A CA 1
ATOM 1492 C C . PHE A 1 187 ? -6.140 2.352 10.587 1.00 93.31 187 PHE A C 1
ATOM 1494 O O . PHE A 1 187 ? -7.197 2.639 10.034 1.00 93.31 187 PHE A O 1
ATOM 1501 N N . ASN A 1 188 ? -5.767 2.928 11.732 1.00 91.62 188 ASN A N 1
ATOM 1502 C CA . ASN A 1 188 ? -6.624 3.884 12.434 1.00 91.62 188 ASN A CA 1
ATOM 1503 C C . ASN A 1 188 ? -6.839 5.183 11.631 1.00 91.62 188 ASN A C 1
ATOM 1505 O O . ASN A 1 188 ? -7.850 5.868 11.800 1.00 91.62 188 ASN A O 1
ATOM 1509 N N . THR A 1 189 ? -5.897 5.535 10.754 1.00 91.00 189 THR A N 1
ATOM 1510 C CA . THR A 1 189 ? -5.966 6.748 9.945 1.00 91.00 189 THR A CA 1
ATOM 1511 C C . THR A 1 189 ? -6.881 6.586 8.738 1.00 91.00 189 THR A C 1
ATOM 1513 O O . THR A 1 189 ? -7.729 7.454 8.515 1.00 91.00 189 THR A O 1
ATOM 1516 N N . LEU A 1 190 ? -6.731 5.508 7.966 1.00 93.75 190 LEU A N 1
ATOM 1517 C CA . LEU A 1 190 ? -7.467 5.331 6.714 1.00 93.75 190 LEU A CA 1
ATOM 1518 C C . LEU A 1 190 ? -8.801 4.611 6.886 1.00 93.75 190 LEU A C 1
ATOM 1520 O O . LEU A 1 190 ? -9.747 4.959 6.186 1.00 93.75 190 LEU A O 1
ATOM 1524 N N . LEU A 1 191 ? -8.923 3.660 7.816 1.00 93.94 191 LEU A N 1
ATOM 1525 C CA . LEU A 1 191 ? -10.149 2.871 7.961 1.00 93.94 191 LEU A CA 1
ATOM 1526 C C . LEU A 1 191 ? -11.419 3.735 8.154 1.00 93.94 191 LEU A C 1
ATOM 1528 O O . LEU A 1 191 ? -12.418 3.455 7.489 1.00 93.94 191 LEU A O 1
ATOM 1532 N N . PRO A 1 192 ? -11.418 4.822 8.958 1.00 91.56 192 PRO A N 1
ATOM 1533 C CA . PRO A 1 192 ? -12.592 5.694 9.079 1.00 91.56 192 PRO A CA 1
ATOM 1534 C C . PRO A 1 192 ? -12.989 6.404 7.774 1.00 91.56 192 PRO A C 1
ATOM 1536 O O . PRO A 1 192 ? -14.132 6.831 7.630 1.00 91.56 192 PRO A O 1
ATOM 1539 N N . LEU A 1 193 ? -12.066 6.540 6.816 1.00 90.38 193 LEU A N 1
ATOM 1540 C CA . LEU A 1 193 ? -12.340 7.137 5.505 1.00 90.38 193 LEU A CA 1
ATOM 1541 C C . LEU A 1 193 ? -13.012 6.143 4.544 1.00 90.38 193 LEU A C 1
ATOM 1543 O O . LEU A 1 193 ? -13.572 6.555 3.532 1.00 90.38 193 LEU A O 1
ATOM 1547 N N . ALA A 1 194 ? -13.015 4.847 4.874 1.00 93.56 194 ALA A N 1
ATOM 1548 C CA . ALA A 1 194 ? -13.692 3.797 4.115 1.00 93.56 194 ALA A CA 1
ATOM 1549 C C . ALA A 1 194 ? -15.148 3.575 4.570 1.00 93.56 194 ALA A C 1
ATOM 1551 O O . ALA A 1 194 ? -15.716 2.491 4.417 1.00 93.56 194 ALA A O 1
ATOM 1552 N N . THR A 1 195 ? -15.786 4.600 5.143 1.00 88.25 195 THR A N 1
ATOM 1553 C CA . THR A 1 195 ? -17.203 4.525 5.517 1.00 88.25 195 THR A CA 1
ATOM 1554 C C . THR A 1 195 ? -18.076 4.185 4.304 1.00 88.25 195 THR A C 1
ATOM 1556 O O . THR A 1 195 ? -17.833 4.608 3.169 1.00 88.25 195 THR A O 1
ATOM 1559 N N . GLY A 1 196 ? -19.086 3.349 4.550 1.00 90.69 196 GLY A N 1
ATOM 1560 C CA . GLY A 1 196 ? -19.957 2.783 3.515 1.00 90.69 196 GLY A CA 1
ATOM 1561 C C . GLY A 1 196 ? -19.566 1.376 3.051 1.00 90.69 196 GLY A C 1
ATOM 1562 O O . GLY A 1 196 ? -20.434 0.670 2.551 1.00 90.69 196 GLY A O 1
ATOM 1563 N N . SER A 1 197 ? -18.328 0.926 3.287 1.00 94.56 197 SER A N 1
ATOM 1564 C CA . SER A 1 197 ? -17.944 -0.477 3.070 1.00 94.56 197 SER A CA 1
ATOM 1565 C C . SER A 1 197 ? -18.478 -1.378 4.180 1.00 94.56 197 SER A C 1
ATOM 1567 O O . SER A 1 197 ? -18.302 -1.083 5.366 1.00 94.56 197 SER A O 1
ATOM 1569 N N . VAL A 1 198 ? -19.049 -2.528 3.813 1.00 94.56 198 VAL A N 1
ATOM 1570 C CA . VAL A 1 198 ? -19.435 -3.576 4.777 1.00 94.56 198 VAL A CA 1
ATOM 1571 C C . VAL A 1 198 ? -18.207 -4.082 5.533 1.00 94.56 198 VAL A C 1
ATOM 1573 O O . VAL A 1 198 ? -18.247 -4.257 6.752 1.00 94.56 198 VAL A O 1
ATOM 1576 N N . SER A 1 199 ? -17.092 -4.271 4.827 1.00 91.75 199 SER A N 1
ATOM 1577 C CA . SER A 1 199 ? -15.861 -4.763 5.437 1.00 91.75 199 SER A CA 1
ATOM 1578 C C . SER A 1 199 ? -15.237 -3.729 6.365 1.00 91.75 199 SER A C 1
ATOM 1580 O O . SER A 1 199 ? -14.832 -4.081 7.475 1.00 91.75 199 SER A O 1
ATOM 1582 N N . ALA A 1 200 ? -15.213 -2.454 5.956 1.00 93.94 200 ALA A N 1
ATOM 1583 C CA . ALA A 1 200 ? -14.718 -1.386 6.820 1.00 93.94 200 ALA A CA 1
ATOM 1584 C C . ALA A 1 200 ? -15.581 -1.218 8.072 1.00 93.94 200 ALA A C 1
ATOM 1586 O O . ALA A 1 200 ? -15.047 -1.011 9.155 1.00 93.94 200 ALA A O 1
ATOM 1587 N N . GLN A 1 201 ? -16.909 -1.324 7.955 1.00 95.56 201 GLN A N 1
ATOM 1588 C CA . GLN A 1 201 ? -17.812 -1.206 9.102 1.00 95.56 201 GLN A CA 1
ATOM 1589 C C . GLN A 1 201 ? -17.538 -2.276 10.160 1.00 95.56 201 GLN A C 1
ATOM 1591 O O . GLN A 1 201 ? -17.505 -1.966 11.350 1.00 95.56 201 GLN A O 1
ATOM 1596 N N . GLU A 1 202 ? -17.321 -3.527 9.755 1.00 95.06 202 GLU A N 1
ATOM 1597 C CA . GLU A 1 202 ? -16.970 -4.591 10.700 1.00 95.06 202 GLU A CA 1
ATOM 1598 C C . GLU A 1 202 ? -15.562 -4.382 11.281 1.00 95.06 202 GLU A C 1
ATOM 1600 O O . GLU A 1 202 ? -15.375 -4.511 12.490 1.00 95.06 202 GLU A O 1
ATOM 1605 N N . ALA A 1 203 ? -14.592 -3.956 10.465 1.00 93.31 203 ALA A N 1
ATOM 1606 C CA . ALA A 1 203 ? -13.245 -3.640 10.944 1.00 93.31 203 ALA A CA 1
ATOM 1607 C C . ALA A 1 203 ? -13.243 -2.444 11.920 1.00 93.31 203 ALA A C 1
ATOM 1609 O O . ALA A 1 203 ? -12.487 -2.429 12.889 1.00 93.31 203 ALA A O 1
ATOM 1610 N N . MET A 1 204 ? -14.145 -1.474 11.737 1.00 93.69 204 MET A N 1
ATOM 1611 C CA . MET A 1 204 ? -14.348 -0.348 12.655 1.00 93.69 204 MET A CA 1
ATOM 1612 C C . MET A 1 204 ? -14.919 -0.792 14.003 1.00 93.69 204 MET A C 1
ATOM 1614 O O . MET A 1 204 ? -14.585 -0.190 15.022 1.00 93.69 204 MET A O 1
ATOM 1618 N N . LYS A 1 205 ? -15.745 -1.847 14.052 1.00 94.31 205 LYS A N 1
ATOM 1619 C CA . LYS A 1 205 ? -16.200 -2.425 15.330 1.00 94.31 205 LYS A CA 1
ATOM 1620 C C . LYS A 1 205 ? -15.039 -3.067 16.083 1.00 94.31 205 LYS A C 1
ATOM 1622 O O . LYS A 1 205 ? -14.917 -2.865 17.292 1.00 94.31 205 LYS A O 1
ATOM 1627 N N . ASP A 1 206 ? -14.171 -3.790 15.375 1.00 93.19 206 ASP A N 1
ATOM 1628 C CA . ASP A 1 206 ? -12.956 -4.362 15.962 1.00 93.19 206 ASP A CA 1
ATOM 1629 C C . ASP A 1 206 ? -12.012 -3.269 16.472 1.00 93.19 206 ASP A C 1
ATOM 1631 O O . ASP A 1 206 ? -11.499 -3.370 17.591 1.00 93.19 206 ASP A O 1
ATOM 1635 N N . LEU A 1 207 ? -11.844 -2.192 15.697 1.00 91.06 207 LEU A N 1
ATOM 1636 C CA . LEU A 1 207 ? -11.082 -1.021 16.116 1.00 91.06 207 LEU A CA 1
ATOM 1637 C C . LEU A 1 207 ? -11.695 -0.370 17.363 1.00 91.06 207 LEU A C 1
ATOM 1639 O O . LEU A 1 207 ? -10.997 -0.138 18.348 1.00 91.06 207 LEU A O 1
ATOM 1643 N N . GLY A 1 208 ? -13.014 -0.168 17.364 1.00 90.75 208 GLY A N 1
ATOM 1644 C CA . GLY A 1 208 ? -13.786 0.321 18.505 1.00 90.75 208 GLY A CA 1
ATOM 1645 C C . GLY A 1 208 ? -13.549 -0.488 19.783 1.00 90.75 208 GLY A C 1
ATOM 1646 O O . GLY A 1 208 ? -13.313 0.072 20.853 1.00 90.75 208 GLY A O 1
ATOM 1647 N N . ALA A 1 209 ? -13.554 -1.818 19.673 1.00 91.75 209 ALA A N 1
ATOM 1648 C CA . ALA A 1 209 ? -13.280 -2.711 20.794 1.00 91.75 209 ALA A CA 1
ATOM 1649 C C . ALA A 1 209 ? -11.832 -2.597 21.299 1.00 91.75 209 ALA A C 1
ATOM 1651 O O . ALA A 1 209 ? -11.594 -2.757 22.499 1.00 91.75 209 ALA A O 1
ATOM 1652 N N . SER A 1 210 ? -10.879 -2.296 20.410 1.00 88.00 210 SER A N 1
ATOM 1653 C CA . SER A 1 210 ? -9.461 -2.141 20.758 1.00 88.00 210 SER A CA 1
ATOM 1654 C C . SER A 1 210 ? -9.180 -0.899 21.616 1.00 88.00 210 SER A C 1
ATOM 1656 O O . SER A 1 210 ? -8.288 -0.936 22.460 1.00 88.00 210 SER A O 1
ATOM 1658 N N . PHE A 1 211 ? -10.013 0.149 21.537 1.00 88.12 211 PHE A N 1
ATOM 1659 C CA . PHE A 1 211 ? -9.920 1.331 22.410 1.00 88.12 211 PHE A CA 1
ATOM 1660 C C . PHE A 1 211 ? -10.221 1.053 23.889 1.00 88.12 211 PHE A C 1
ATOM 1662 O O . PHE A 1 211 ? -10.190 1.967 24.707 1.00 88.12 211 PHE A O 1
ATOM 1669 N N . LYS A 1 212 ? -10.501 -0.190 24.290 1.00 89.00 212 LYS A N 1
ATOM 1670 C CA . LYS A 1 212 ? -10.483 -0.573 25.709 1.00 89.00 212 LYS A CA 1
ATOM 1671 C C . LYS A 1 212 ? -9.063 -0.562 26.287 1.00 89.00 212 LYS A C 1
ATOM 1673 O O . LYS A 1 212 ? -8.920 -0.358 27.491 1.00 89.00 212 LYS A O 1
ATOM 1678 N N . HIS A 1 213 ? -8.043 -0.723 25.446 1.00 86.31 213 HIS A N 1
ATOM 1679 C CA . HIS A 1 213 ? -6.644 -0.748 25.855 1.00 86.31 213 HIS A CA 1
ATOM 1680 C C . HIS A 1 213 ? -6.029 0.668 25.907 1.00 86.31 213 HIS A C 1
ATOM 1682 O O . HIS A 1 213 ? -6.288 1.468 25.000 1.00 86.31 213 HIS A O 1
ATOM 1688 N N . PRO A 1 214 ? -5.244 1.018 26.949 1.00 84.12 214 PRO A N 1
ATOM 1689 C CA . PRO A 1 214 ? -4.691 2.366 27.128 1.00 84.12 214 PRO A CA 1
ATOM 1690 C C . PRO A 1 214 ? -3.867 2.878 25.939 1.00 84.12 214 PRO A C 1
ATOM 1692 O O . PRO A 1 214 ? -4.019 4.032 25.539 1.00 84.12 214 PRO A O 1
ATOM 1695 N N . GLU A 1 215 ? -3.048 2.020 25.336 1.00 82.94 215 GLU A N 1
ATOM 1696 C CA . GLU A 1 215 ? -2.185 2.356 24.205 1.00 82.94 215 GLU A CA 1
ATOM 1697 C C . GLU A 1 215 ? -2.987 2.747 22.954 1.00 82.94 215 GLU A C 1
ATOM 1699 O O . GLU A 1 215 ? -2.662 3.727 22.282 1.00 82.94 215 GLU A O 1
ATOM 1704 N N . GLN A 1 216 ? -4.104 2.060 22.688 1.00 83.81 216 GLN A N 1
ATOM 1705 C CA . GLN A 1 216 ? -4.986 2.395 21.568 1.00 83.81 216 GLN A CA 1
ATOM 1706 C C . GLN A 1 216 ? -5.752 3.694 21.831 1.00 83.81 216 GLN A C 1
ATOM 1708 O O . GLN A 1 216 ? -5.959 4.477 20.908 1.00 83.81 216 GLN A O 1
ATOM 1713 N N . LYS A 1 217 ? -6.140 3.980 23.085 1.00 84.75 217 LYS A N 1
ATOM 1714 C CA . LYS A 1 217 ? -6.781 5.263 23.437 1.00 84.75 217 LYS A CA 1
ATOM 1715 C C . LYS A 1 217 ? -5.863 6.451 23.171 1.00 84.75 217 LYS A C 1
ATOM 1717 O O . LYS A 1 217 ? -6.325 7.454 22.632 1.00 84.75 217 LYS A O 1
ATOM 1722 N N . ALA A 1 218 ? -4.584 6.336 23.532 1.00 84.62 218 ALA A N 1
ATOM 1723 C CA . ALA A 1 218 ? -3.603 7.389 23.292 1.00 84.62 218 ALA A CA 1
ATOM 1724 C C . ALA A 1 218 ? -3.462 7.680 21.789 1.00 84.62 218 ALA A C 1
ATOM 1726 O O . ALA A 1 218 ? -3.569 8.834 21.372 1.00 84.62 218 ALA A O 1
ATOM 1727 N N . LEU A 1 219 ? -3.330 6.632 20.968 1.00 83.75 219 LEU A N 1
ATOM 1728 C CA . LEU A 1 219 ? -3.293 6.770 19.512 1.00 83.75 219 LEU A CA 1
ATOM 1729 C C . LEU A 1 219 ? -4.596 7.359 18.948 1.00 83.75 219 LEU A C 1
ATOM 1731 O O . LEU A 1 219 ? -4.552 8.236 18.089 1.00 83.75 219 LEU A O 1
ATOM 1735 N N . GLY A 1 220 ? -5.751 6.926 19.457 1.00 82.38 220 GLY A N 1
ATOM 1736 C CA . GLY A 1 220 ? -7.049 7.492 19.092 1.00 82.38 220 GLY A CA 1
ATOM 1737 C C . GLY A 1 220 ? -7.117 8.997 19.357 1.00 82.38 220 GLY A C 1
ATOM 1738 O O . GLY A 1 220 ? -7.593 9.741 18.507 1.00 82.38 220 GLY A O 1
ATOM 1739 N N . GLY A 1 221 ? -6.567 9.465 20.482 1.00 82.38 221 GLY A N 1
ATOM 1740 C CA . GLY A 1 221 ? -6.434 10.892 20.784 1.00 82.38 221 GLY A CA 1
ATOM 1741 C C . GLY A 1 221 ? -5.562 11.643 19.772 1.00 82.38 221 GLY A C 1
ATOM 1742 O O . GLY A 1 221 ? -5.961 12.703 19.295 1.00 82.38 221 GLY A O 1
ATOM 1743 N N . VAL A 1 222 ? -4.412 11.074 19.385 1.00 83.81 222 VAL A N 1
ATOM 1744 C CA . VAL A 1 222 ? -3.549 11.642 18.328 1.00 83.81 222 V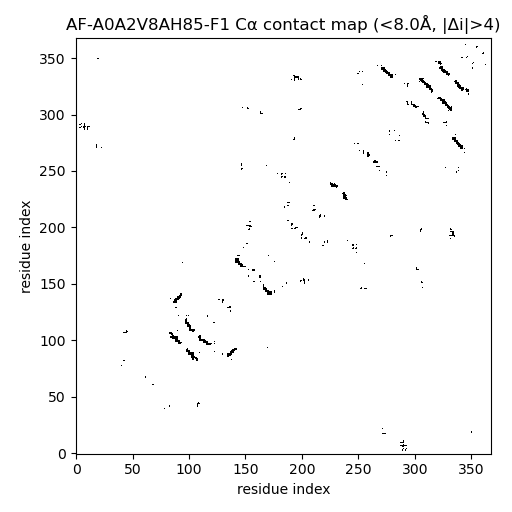AL A CA 1
ATOM 1745 C C . VAL A 1 222 ? -4.322 11.788 17.020 1.00 83.81 222 VAL A C 1
ATOM 1747 O O . VAL A 1 222 ? -4.292 12.852 16.409 1.00 83.81 222 VAL A O 1
ATOM 1750 N N . ILE A 1 223 ? -5.062 10.754 16.624 1.00 81.50 223 ILE A N 1
ATOM 1751 C CA . ILE A 1 223 ? -5.811 10.737 15.364 1.00 81.50 223 ILE A CA 1
ATOM 1752 C C . ILE A 1 223 ? -7.024 11.658 15.413 1.00 81.50 223 ILE A C 1
ATOM 1754 O O . ILE A 1 223 ? -7.345 12.285 14.415 1.00 81.50 223 ILE A O 1
ATOM 1758 N N . LEU A 1 224 ? -7.697 11.807 16.552 1.00 81.56 224 LEU A N 1
ATOM 1759 C CA . LEU A 1 224 ? -8.767 12.798 16.688 1.00 81.56 224 LEU A CA 1
ATOM 1760 C C . LEU A 1 224 ? -8.230 14.229 16.543 1.00 81.56 224 LEU A C 1
ATOM 1762 O O . LEU A 1 224 ? -8.876 15.051 15.899 1.00 81.56 224 LEU A O 1
ATOM 1766 N N . ASN A 1 225 ? -7.018 14.502 17.034 1.00 83.12 225 ASN A N 1
ATOM 1767 C CA . ASN A 1 225 ? -6.347 15.798 16.869 1.00 83.12 225 ASN A CA 1
ATOM 1768 C C . ASN A 1 225 ? -5.886 16.085 15.423 1.00 83.12 225 ASN A C 1
ATOM 1770 O O . ASN A 1 225 ? -5.440 17.195 15.118 1.00 83.12 225 ASN A O 1
ATOM 1774 N N . GLU A 1 226 ? -5.965 15.103 14.522 1.00 81.88 226 GLU A N 1
ATOM 1775 C CA . GLU A 1 226 ? -5.740 15.284 13.082 1.00 81.88 226 GLU A CA 1
ATOM 1776 C C . GLU A 1 226 ? -6.949 15.875 12.354 1.00 81.88 226 GLU A C 1
ATOM 1778 O O . GLU A 1 226 ? -6.817 16.378 11.234 1.00 81.88 226 GLU A O 1
ATOM 1783 N N . PHE A 1 227 ? -8.122 15.817 12.980 1.00 76.81 227 PHE A N 1
ATOM 1784 C CA . PHE A 1 227 ? -9.350 16.404 12.473 1.00 76.81 227 PHE A CA 1
ATOM 1785 C C . PHE A 1 227 ? -9.506 17.844 12.987 1.00 76.81 227 PHE A C 1
ATOM 1787 O O . PHE A 1 227 ? -9.073 18.191 14.083 1.00 76.81 227 PHE A O 1
ATOM 1794 N N . GLY A 1 228 ? -10.138 18.709 12.191 1.00 62.69 228 GLY A N 1
ATOM 1795 C CA . GLY A 1 228 ? -10.638 20.006 12.671 1.00 62.69 228 GLY A CA 1
ATOM 1796 C C . GLY A 1 228 ? -9.675 21.183 12.553 1.00 62.69 228 GLY A C 1
ATOM 1797 O O . GLY A 1 228 ? -10.053 22.299 12.891 1.00 62.69 228 GLY A O 1
ATOM 1798 N N . LYS A 1 229 ? -8.465 20.979 12.018 1.00 67.75 229 LYS A N 1
ATOM 1799 C CA . LYS A 1 229 ? -7.527 22.087 11.753 1.00 67.75 229 LYS A CA 1
ATOM 1800 C C . LYS A 1 229 ? -7.976 22.981 10.597 1.00 67.75 229 LYS A C 1
ATOM 1802 O O . LYS A 1 229 ? -7.639 24.159 10.571 1.00 67.75 229 LYS A O 1
ATOM 1807 N N . VAL A 1 230 ? -8.725 22.422 9.647 1.00 70.44 230 VAL A N 1
ATOM 1808 C CA . VAL A 1 230 ? -9.288 23.149 8.507 1.00 70.44 230 VAL A CA 1
ATOM 1809 C C . VAL A 1 230 ? -10.704 22.645 8.259 1.00 70.44 230 VAL A C 1
ATOM 1811 O O . VAL A 1 230 ? -10.920 21.447 8.064 1.00 70.44 230 VAL A O 1
ATOM 1814 N N . ILE A 1 231 ? -11.659 23.571 8.265 1.00 73.62 231 ILE A N 1
ATOM 1815 C CA . ILE A 1 231 ? -13.035 23.342 7.826 1.00 73.62 231 ILE A CA 1
ATOM 1816 C C . ILE A 1 231 ? -13.189 24.085 6.501 1.00 73.62 231 ILE A C 1
ATOM 1818 O O . ILE A 1 231 ? -12.919 25.285 6.426 1.00 73.62 231 ILE A O 1
ATOM 1822 N N . THR A 1 232 ? -13.547 23.371 5.441 1.00 73.88 232 THR A N 1
ATOM 1823 C CA . THR A 1 232 ? -13.785 23.960 4.119 1.00 73.88 232 THR A CA 1
ATOM 1824 C C . THR A 1 232 ? -15.085 24.765 4.113 1.00 73.88 232 THR A C 1
ATOM 1826 O O . THR A 1 232 ? -15.927 24.633 5.000 1.00 73.88 232 THR A O 1
ATOM 1829 N N . SER A 1 233 ? -15.272 25.620 3.105 1.00 79.62 233 SER A N 1
ATOM 1830 C CA . SER A 1 233 ? -16.463 26.478 2.988 1.00 79.62 233 SER A CA 1
ATOM 1831 C C . SER A 1 233 ? -17.783 25.704 2.880 1.00 79.62 233 SER A C 1
ATOM 1833 O O . SER A 1 233 ? -18.833 26.250 3.203 1.00 79.62 233 SER A O 1
ATOM 1835 N N . ASP A 1 234 ? -17.738 24.434 2.470 1.00 78.25 234 ASP A N 1
ATOM 1836 C CA . ASP A 1 234 ? -18.872 23.502 2.448 1.00 78.25 234 ASP A CA 1
ATOM 1837 C C . ASP A 1 234 ? -19.066 22.742 3.778 1.00 78.25 234 ASP A C 1
ATOM 1839 O O . ASP A 1 234 ? -19.855 21.801 3.848 1.00 78.25 234 ASP A O 1
ATOM 1843 N N . GLY A 1 235 ? -18.353 23.135 4.839 1.00 75.19 235 GLY A N 1
ATOM 1844 C CA . GLY A 1 235 ? -18.471 22.557 6.178 1.00 75.19 235 GLY A CA 1
ATOM 1845 C C . GLY A 1 235 ? -17.770 21.210 6.353 1.00 75.19 235 GLY A C 1
ATOM 1846 O O . GLY A 1 235 ? -17.906 20.595 7.413 1.00 75.19 235 GLY A O 1
ATOM 1847 N N . LYS A 1 236 ? -17.013 20.730 5.355 1.00 75.00 236 LYS A N 1
ATOM 1848 C CA . LYS A 1 236 ? -16.251 19.485 5.498 1.00 75.00 236 LYS A CA 1
ATOM 1849 C C . LYS A 1 236 ? -15.003 19.714 6.336 1.00 75.00 236 LYS A C 1
ATOM 1851 O O . LYS A 1 236 ? -14.296 20.710 6.216 1.00 75.00 236 LYS A O 1
ATOM 1856 N N . MET A 1 237 ? -14.720 18.747 7.193 1.00 74.44 237 MET A N 1
ATOM 1857 C CA . MET A 1 237 ? -13.528 18.750 8.021 1.00 74.44 237 MET A CA 1
ATOM 1858 C C . MET A 1 237 ? -12.407 18.025 7.283 1.00 74.44 237 MET A C 1
ATOM 1860 O O . MET A 1 237 ? -12.529 16.836 6.988 1.00 74.44 237 MET A O 1
ATOM 1864 N N . LEU A 1 238 ? -11.315 18.728 6.988 1.00 76.62 238 LEU A N 1
ATOM 1865 C CA . LEU A 1 238 ? -10.140 18.087 6.412 1.00 76.62 238 LEU A CA 1
ATOM 1866 C C . LEU A 1 238 ? -9.385 17.337 7.508 1.00 76.62 238 LEU A C 1
ATOM 1868 O O . LEU A 1 238 ? -9.129 17.872 8.589 1.00 76.62 238 LEU A O 1
ATOM 1872 N N . LYS A 1 239 ? -9.012 16.095 7.202 1.00 81.62 239 LYS A N 1
ATOM 1873 C CA . LYS A 1 239 ? -8.105 15.303 8.025 1.00 81.62 239 LYS A CA 1
ATOM 1874 C C . LYS A 1 239 ? -6.677 15.504 7.530 1.00 81.62 239 LYS A C 1
ATOM 1876 O O . LYS A 1 239 ? -6.379 15.187 6.381 1.00 81.62 239 LYS A O 1
ATOM 1881 N N . SER A 1 240 ? -5.789 15.984 8.395 1.00 82.88 240 SER A N 1
ATOM 1882 C CA . SER A 1 240 ? -4.348 15.998 8.115 1.00 82.88 240 SER A CA 1
ATOM 1883 C C . SER A 1 240 ? -3.707 14.723 8.656 1.00 82.88 240 SER A C 1
ATOM 1885 O O . SER A 1 240 ? -3.767 14.512 9.857 1.00 82.88 240 SER A O 1
ATOM 1887 N N . TYR A 1 241 ? -3.058 13.905 7.836 1.00 87.38 241 TYR A N 1
ATOM 1888 C CA . TYR A 1 241 ? -2.304 12.737 8.315 1.00 87.38 241 TYR A CA 1
ATOM 1889 C C . TYR A 1 241 ? -0.813 12.884 8.006 1.00 87.38 241 TYR A C 1
ATOM 1891 O O . TYR A 1 241 ? -0.428 13.748 7.222 1.00 87.38 241 TYR A O 1
ATOM 1899 N N . LEU A 1 242 ? 0.023 12.036 8.608 1.00 89.19 242 LEU A N 1
ATOM 1900 C CA . LEU A 1 242 ? 1.465 11.963 8.366 1.00 89.19 242 LEU A CA 1
ATOM 1901 C C . LEU A 1 242 ? 1.747 11.111 7.115 1.00 89.19 242 LEU A C 1
ATOM 1903 O O . LEU A 1 242 ? 1.707 9.876 7.209 1.00 89.19 242 LEU A O 1
ATOM 1907 N N . PRO A 1 243 ? 2.069 11.711 5.949 1.00 90.69 243 PRO A N 1
ATOM 1908 C CA . PRO A 1 243 ? 2.158 10.957 4.702 1.00 90.69 243 PRO A CA 1
ATOM 1909 C C . PRO A 1 243 ? 3.293 9.939 4.718 1.00 90.69 243 PRO A C 1
ATOM 1911 O O . PRO A 1 243 ? 3.128 8.847 4.194 1.00 90.69 243 PRO A O 1
ATOM 1914 N N . ALA A 1 244 ? 4.411 10.244 5.385 1.00 92.31 244 ALA A N 1
ATOM 1915 C CA . ALA A 1 244 ? 5.557 9.342 5.486 1.00 92.31 244 ALA A CA 1
ATOM 1916 C C . ALA A 1 244 ? 5.181 7.967 6.065 1.00 92.31 244 ALA A C 1
ATOM 1918 O O . ALA A 1 244 ? 5.563 6.944 5.503 1.00 92.31 244 ALA A O 1
ATOM 1919 N N . ARG A 1 245 ? 4.375 7.933 7.135 1.00 94.00 245 ARG A N 1
ATOM 1920 C CA . ARG A 1 245 ? 3.966 6.686 7.805 1.00 94.00 245 ARG A CA 1
ATOM 1921 C C . ARG A 1 245 ? 3.019 5.869 6.931 1.00 94.00 245 ARG A C 1
ATOM 1923 O O . ARG A 1 245 ? 3.205 4.670 6.751 1.00 94.00 245 ARG A O 1
ATOM 1930 N N . VAL A 1 246 ? 2.033 6.536 6.329 1.00 94.44 246 VAL A N 1
ATOM 1931 C CA . VAL A 1 246 ? 1.048 5.889 5.449 1.00 94.44 246 VAL A CA 1
ATOM 1932 C C . VAL A 1 246 ? 1.714 5.357 4.176 1.00 94.44 246 VAL A C 1
ATOM 1934 O O . VAL A 1 246 ? 1.533 4.193 3.817 1.00 94.44 246 VAL A O 1
ATOM 1937 N N . ASN A 1 247 ? 2.546 6.178 3.535 1.00 95.50 247 ASN A N 1
ATOM 1938 C CA . ASN A 1 247 ? 3.277 5.823 2.322 1.00 95.50 247 ASN A CA 1
ATOM 1939 C C . ASN A 1 247 ? 4.267 4.686 2.567 1.00 95.50 247 ASN A C 1
ATOM 1941 O O . ASN A 1 247 ? 4.432 3.833 1.700 1.00 95.50 247 ASN A O 1
ATOM 1945 N N . ARG A 1 248 ? 4.895 4.633 3.747 1.00 94.88 248 ARG A N 1
ATOM 1946 C CA . ARG A 1 248 ? 5.793 3.540 4.132 1.00 94.88 248 ARG A CA 1
ATOM 1947 C C . ARG A 1 248 ? 5.066 2.193 4.182 1.00 94.88 248 ARG A C 1
ATOM 1949 O O . ARG A 1 248 ? 5.601 1.212 3.667 1.00 94.88 248 ARG A O 1
ATOM 1956 N N . ILE A 1 249 ? 3.834 2.147 4.699 1.00 95.69 249 ILE A N 1
ATOM 1957 C CA . ILE A 1 249 ? 3.005 0.928 4.676 1.00 95.69 249 ILE A CA 1
ATOM 1958 C C . ILE A 1 249 ? 2.569 0.567 3.259 1.00 95.69 249 ILE A C 1
ATOM 1960 O O . ILE A 1 249 ? 2.776 -0.569 2.838 1.00 95.69 249 ILE A O 1
ATOM 1964 N N . LEU A 1 250 ? 2.029 1.516 2.489 1.00 96.31 250 LEU A N 1
ATOM 1965 C CA . LEU A 1 250 ? 1.633 1.255 1.097 1.00 96.31 250 LEU A CA 1
ATOM 1966 C C . LEU A 1 250 ? 2.811 0.739 0.268 1.00 96.31 250 LEU A C 1
ATOM 1968 O O . LEU A 1 250 ? 2.672 -0.215 -0.495 1.00 96.31 250 LEU A O 1
ATOM 1972 N N . TRP A 1 251 ? 3.993 1.319 0.471 1.00 96.69 251 TRP A N 1
ATOM 1973 C CA . TRP A 1 251 ? 5.203 0.882 -0.202 1.00 96.69 251 TRP A CA 1
ATOM 1974 C C . TRP A 1 251 ? 5.650 -0.516 0.218 1.00 96.69 251 TRP A C 1
ATOM 1976 O O . TRP A 1 251 ? 5.973 -1.329 -0.645 1.00 96.69 251 TRP A O 1
ATOM 1986 N N . LYS A 1 252 ? 5.616 -0.835 1.518 1.00 94.56 252 LYS A N 1
ATOM 1987 C CA . LYS A 1 252 ? 5.864 -2.196 2.017 1.00 94.56 252 LYS A CA 1
ATOM 1988 C C . LYS A 1 252 ? 4.958 -3.214 1.319 1.00 94.56 252 LYS A C 1
ATOM 1990 O O . LYS A 1 252 ? 5.451 -4.242 0.853 1.00 94.56 252 LYS A O 1
ATOM 1995 N N . VAL A 1 253 ? 3.660 -2.915 1.214 1.00 94.88 253 VAL A N 1
ATOM 1996 C CA . VAL A 1 253 ? 2.687 -3.783 0.536 1.00 94.88 253 VAL A CA 1
ATOM 1997 C C . VAL A 1 253 ? 3.053 -3.964 -0.936 1.00 94.88 253 VAL A C 1
ATOM 1999 O O . VAL A 1 253 ? 3.189 -5.100 -1.384 1.00 94.88 253 VAL A O 1
ATOM 2002 N N . VAL A 1 254 ? 3.296 -2.877 -1.676 1.00 96.50 254 VAL A N 1
ATOM 2003 C CA . VAL A 1 254 ? 3.673 -2.947 -3.101 1.00 96.50 254 VAL A CA 1
ATOM 2004 C C . VAL A 1 254 ? 4.953 -3.745 -3.321 1.00 96.50 254 VAL A C 1
ATOM 2006 O O . VAL A 1 254 ? 4.980 -4.584 -4.214 1.00 96.50 254 VAL A O 1
ATOM 2009 N N . ARG A 1 255 ? 5.992 -3.561 -2.497 1.00 95.19 255 ARG A N 1
ATOM 2010 C CA . ARG A 1 255 ? 7.241 -4.338 -2.606 1.00 95.19 255 ARG A CA 1
ATOM 2011 C C . ARG A 1 255 ? 7.003 -5.836 -2.457 1.00 95.19 255 ARG A C 1
ATOM 2013 O O . ARG A 1 255 ? 7.568 -6.630 -3.205 1.00 95.19 255 ARG A O 1
ATOM 2020 N N . GLY A 1 256 ? 6.171 -6.230 -1.500 1.00 93.25 256 GLY A N 1
ATOM 2021 C CA . GLY A 1 256 ? 5.868 -7.638 -1.293 1.00 93.25 256 GLY A CA 1
ATOM 2022 C C . GLY A 1 256 ? 4.950 -8.229 -2.363 1.00 93.25 256 GLY A C 1
ATOM 2023 O O . GLY A 1 256 ? 5.153 -9.369 -2.775 1.00 93.25 256 GLY A O 1
ATOM 2024 N N . LEU A 1 257 ? 3.995 -7.453 -2.882 1.00 94.31 257 LEU A N 1
ATOM 2025 C CA . LEU A 1 257 ? 3.214 -7.873 -4.046 1.00 94.31 257 LEU A CA 1
ATOM 2026 C C . LEU A 1 257 ? 4.090 -7.998 -5.294 1.00 94.31 257 LEU A C 1
ATOM 2028 O O . LEU A 1 257 ? 3.967 -8.975 -6.022 1.00 94.31 257 LEU A O 1
ATOM 2032 N N . PHE A 1 258 ? 5.012 -7.060 -5.516 1.00 95.69 258 PHE A N 1
ATOM 2033 C CA . PHE A 1 258 ? 5.983 -7.130 -6.604 1.00 95.69 258 PHE A CA 1
ATOM 2034 C C . PHE A 1 258 ? 6.824 -8.407 -6.510 1.00 95.69 258 PHE A C 1
ATOM 2036 O O . PHE A 1 258 ? 6.967 -9.114 -7.503 1.00 95.69 258 PHE A O 1
ATOM 2043 N N . PHE A 1 259 ? 7.303 -8.755 -5.312 1.00 94.00 259 PHE A N 1
ATOM 2044 C CA . PHE A 1 259 ? 8.025 -10.007 -5.085 1.00 94.00 259 PHE A CA 1
ATOM 2045 C C . PHE A 1 259 ? 7.206 -11.237 -5.498 1.00 94.00 259 PHE A C 1
ATOM 2047 O O . PHE A 1 259 ? 7.738 -12.137 -6.141 1.00 94.00 259 PHE A O 1
ATOM 2054 N N . ILE A 1 260 ? 5.911 -11.281 -5.175 1.00 91.06 260 ILE A N 1
ATOM 2055 C CA . ILE A 1 260 ? 5.036 -12.398 -5.566 1.00 91.06 260 ILE A CA 1
ATOM 2056 C C . ILE A 1 260 ? 4.822 -12.429 -7.076 1.00 91.06 260 ILE A C 1
ATOM 2058 O O . ILE A 1 260 ? 4.999 -13.467 -7.706 1.00 91.06 260 ILE A O 1
ATOM 2062 N N . GLU A 1 261 ? 4.433 -11.293 -7.646 1.00 93.81 261 GLU A N 1
ATOM 2063 C CA . GLU A 1 261 ? 3.993 -11.195 -9.038 1.00 93.81 261 GLU A CA 1
ATOM 2064 C C . GLU A 1 261 ? 5.132 -11.353 -10.041 1.00 93.81 261 GLU A C 1
ATOM 2066 O O . GLU A 1 261 ? 4.920 -11.758 -11.184 1.00 93.81 261 GLU A O 1
ATOM 2071 N N . TYR A 1 262 ? 6.355 -11.072 -9.601 1.00 94.44 262 TYR A N 1
ATOM 2072 C CA . TYR A 1 262 ? 7.560 -11.179 -10.405 1.00 94.44 262 TYR A CA 1
ATOM 2073 C C . TYR A 1 262 ? 8.506 -12.273 -9.900 1.00 94.44 262 TYR A C 1
ATOM 2075 O O . TYR A 1 262 ? 9.724 -12.138 -10.009 1.00 94.44 262 TYR A O 1
ATOM 2083 N N . ASN A 1 263 ? 7.948 -13.373 -9.378 1.00 92.56 263 ASN A N 1
ATOM 2084 C CA . ASN A 1 263 ? 8.664 -14.618 -9.067 1.00 92.56 263 ASN A CA 1
ATOM 2085 C C . ASN A 1 263 ? 9.936 -14.423 -8.224 1.00 92.56 263 ASN A C 1
ATOM 2087 O O . ASN A 1 263 ? 10.987 -14.999 -8.501 1.00 92.56 263 ASN A O 1
ATOM 2091 N N . GLY A 1 264 ? 9.844 -13.598 -7.187 1.00 89.12 264 GLY A N 1
ATOM 2092 C CA . GLY A 1 264 ? 10.919 -13.360 -6.233 1.00 89.12 264 GLY A CA 1
ATOM 2093 C C . GLY A 1 264 ? 11.845 -12.189 -6.566 1.00 89.12 264 GLY A C 1
ATOM 2094 O O . GLY A 1 264 ? 12.822 -11.978 -5.846 1.00 89.12 264 GLY A O 1
ATOM 2095 N N . ARG A 1 265 ? 11.562 -11.402 -7.617 1.00 93.06 265 ARG A N 1
ATOM 2096 C CA . ARG A 1 265 ? 12.295 -10.147 -7.868 1.00 93.06 265 ARG A CA 1
ATOM 2097 C C . ARG A 1 265 ? 12.115 -9.196 -6.681 1.00 93.06 265 ARG A C 1
ATOM 2099 O O . ARG A 1 265 ? 11.002 -8.945 -6.225 1.00 93.06 265 ARG A O 1
ATOM 2106 N N . VAL A 1 266 ? 13.224 -8.665 -6.173 1.00 90.69 266 VAL A N 1
ATOM 2107 C CA . VAL A 1 266 ? 13.223 -7.761 -5.018 1.00 90.69 266 VAL A CA 1
ATOM 2108 C C . VAL A 1 266 ? 13.141 -6.320 -5.500 1.00 90.69 266 VAL A C 1
ATOM 2110 O O . VAL A 1 266 ? 13.896 -5.903 -6.372 1.00 90.69 266 VAL A O 1
ATOM 2113 N N . LEU A 1 267 ? 12.235 -5.559 -4.895 1.00 92.44 267 LEU A N 1
ATOM 2114 C CA . LEU A 1 267 ? 12.121 -4.118 -5.084 1.00 92.44 267 LEU A CA 1
ATOM 2115 C C . LEU A 1 267 ? 12.817 -3.406 -3.908 1.00 92.44 267 LEU A C 1
ATOM 2117 O O . LEU A 1 267 ? 12.433 -3.669 -2.758 1.00 92.44 267 LEU A O 1
ATOM 2121 N N . PRO A 1 268 ? 13.845 -2.565 -4.136 1.00 90.56 268 PRO A N 1
ATOM 2122 C CA . PRO A 1 268 ? 14.520 -1.814 -3.073 1.00 90.56 268 PRO A CA 1
ATOM 2123 C C . PRO A 1 268 ? 13.590 -0.873 -2.286 1.00 90.56 268 PRO A C 1
ATOM 2125 O O . PRO A 1 268 ? 12.499 -0.511 -2.726 1.00 90.56 268 PRO A O 1
ATOM 2128 N N . GLU A 1 269 ? 13.978 -0.504 -1.064 1.00 88.88 269 GLU A N 1
ATOM 2129 C CA . GLU A 1 269 ? 13.144 0.361 -0.210 1.00 88.88 269 GLU A CA 1
ATOM 2130 C C . GLU A 1 269 ? 13.147 1.820 -0.678 1.00 88.88 269 GLU A C 1
ATOM 2132 O O . GLU A 1 269 ? 12.122 2.509 -0.649 1.00 88.88 269 GLU A O 1
ATOM 2137 N N . ASP A 1 270 ? 14.299 2.252 -1.161 1.00 88.06 270 ASP A N 1
ATOM 2138 C CA . ASP A 1 270 ? 14.641 3.586 -1.629 1.00 88.06 270 ASP A CA 1
ATOM 2139 C C . ASP A 1 270 ? 14.265 3.831 -3.095 1.00 88.06 270 ASP A C 1
ATOM 2141 O O . ASP A 1 270 ? 14.460 4.941 -3.585 1.00 88.06 270 ASP A O 1
ATOM 2145 N N . THR A 1 271 ? 13.659 2.854 -3.787 1.00 89.94 271 THR A N 1
ATOM 2146 C CA . THR A 1 271 ? 13.192 3.058 -5.164 1.00 89.94 271 THR A CA 1
ATOM 2147 C C . THR A 1 271 ? 12.294 4.303 -5.238 1.00 89.94 271 THR A C 1
ATOM 2149 O O . THR A 1 271 ? 11.302 4.395 -4.488 1.00 89.94 271 THR A O 1
ATOM 2152 N N . PRO A 1 272 ? 12.620 5.263 -6.128 1.00 90.44 272 PRO A N 1
ATOM 2153 C CA . PRO A 1 272 ? 11.792 6.434 -6.368 1.00 90.44 272 PRO A CA 1
ATOM 2154 C C . PRO A 1 272 ? 10.387 6.027 -6.803 1.00 90.44 272 PRO A C 1
ATOM 2156 O O . PRO A 1 272 ? 10.204 5.159 -7.660 1.00 90.44 272 PRO A O 1
ATOM 2159 N N . LYS A 1 273 ? 9.386 6.651 -6.188 1.00 94.06 273 LYS A N 1
ATOM 2160 C CA . LYS A 1 273 ? 7.988 6.245 -6.317 1.00 94.06 273 LYS A CA 1
ATOM 2161 C C . LYS A 1 273 ? 7.038 7.409 -6.097 1.00 94.06 273 LYS A C 1
ATOM 2163 O O . LYS A 1 273 ? 7.319 8.325 -5.328 1.00 94.06 273 LYS A O 1
ATOM 2168 N N . MET A 1 274 ? 5.878 7.301 -6.722 1.00 94.44 274 MET A N 1
ATOM 2169 C CA . MET A 1 274 ? 4.690 8.091 -6.437 1.00 94.44 274 MET A CA 1
ATOM 2170 C C . MET A 1 274 ? 3.737 7.262 -5.603 1.00 94.44 274 MET A C 1
ATOM 2172 O O . MET A 1 274 ? 3.529 6.090 -5.916 1.00 94.44 274 MET A O 1
ATOM 2176 N N . ILE A 1 275 ? 3.120 7.878 -4.603 1.00 95.44 275 ILE A N 1
ATOM 2177 C CA . ILE A 1 275 ? 1.977 7.302 -3.905 1.00 95.44 275 ILE A CA 1
ATOM 2178 C C . ILE A 1 275 ? 0.915 8.390 -3.803 1.00 95.44 275 ILE A C 1
ATOM 2180 O O . ILE A 1 275 ? 1.172 9.451 -3.238 1.00 95.44 275 ILE A O 1
ATOM 2184 N N . GLU A 1 276 ? -0.261 8.119 -4.352 1.00 94.12 276 GLU A N 1
ATOM 2185 C CA . GLU A 1 276 ? -1.428 8.994 -4.282 1.00 94.12 276 GLU A CA 1
ATOM 2186 C C . GLU A 1 276 ? -2.597 8.220 -3.674 1.00 94.12 276 GLU A C 1
ATOM 2188 O O . GLU A 1 276 ? -2.877 7.093 -4.076 1.00 94.12 276 GLU A O 1
ATOM 2193 N N . ILE A 1 277 ? -3.268 8.807 -2.683 1.00 94.81 277 ILE A N 1
ATOM 2194 C CA . ILE A 1 277 ? -4.401 8.188 -1.988 1.00 94.81 277 ILE A CA 1
ATOM 2195 C C . ILE A 1 277 ? -5.650 8.986 -2.325 1.00 94.81 277 ILE A C 1
ATOM 2197 O O . ILE A 1 277 ? -5.707 10.189 -2.081 1.00 94.81 277 ILE A O 1
ATOM 2201 N N . ILE A 1 278 ? -6.650 8.298 -2.860 1.00 93.75 278 ILE A N 1
ATOM 2202 C CA . ILE A 1 278 ? -7.885 8.873 -3.371 1.00 93.75 278 ILE A CA 1
ATOM 2203 C C . ILE A 1 278 ? -9.042 8.279 -2.572 1.00 93.75 278 ILE A C 1
ATOM 2205 O O . ILE A 1 278 ? -9.277 7.067 -2.577 1.00 93.75 278 ILE A O 1
ATOM 2209 N N . GLY A 1 279 ? -9.750 9.147 -1.850 1.00 91.69 279 GLY A N 1
ATOM 2210 C CA . GLY A 1 279 ? -10.951 8.773 -1.110 1.00 91.69 279 GLY A CA 1
ATOM 2211 C C . GLY A 1 279 ? -12.161 8.557 -2.030 1.00 91.69 279 GLY A C 1
ATOM 2212 O O . GLY A 1 279 ? -12.165 9.029 -3.170 1.00 91.69 279 GLY A O 1
ATOM 2213 N N . PRO A 1 280 ? -13.226 7.905 -1.536 1.00 90.19 280 PRO A N 1
ATOM 2214 C CA . PRO A 1 280 ? -14.396 7.564 -2.348 1.00 90.19 280 PRO A CA 1
ATOM 2215 C C . PRO A 1 280 ? -15.098 8.790 -2.952 1.00 90.19 280 PRO A C 1
ATOM 2217 O O . PRO A 1 280 ? -15.527 8.746 -4.100 1.00 90.19 280 PRO A O 1
ATOM 2220 N N . GLU A 1 281 ? -15.166 9.898 -2.209 1.00 88.44 281 GLU A N 1
ATOM 2221 C CA . GLU A 1 281 ? -15.798 11.148 -2.664 1.00 88.44 281 GLU A CA 1
ATOM 2222 C C . GLU A 1 281 ? -14.960 11.896 -3.711 1.00 88.44 281 GLU A C 1
ATOM 2224 O O . GLU A 1 281 ? -15.472 12.717 -4.468 1.00 88.44 281 GLU A O 1
ATOM 2229 N N . GLU A 1 282 ? -13.657 11.621 -3.754 1.00 88.81 282 GLU A N 1
ATOM 2230 C CA . GLU A 1 282 ? -12.716 12.277 -4.660 1.00 88.81 282 GLU A CA 1
ATOM 2231 C C . GLU A 1 282 ? -12.487 11.468 -5.938 1.00 88.81 282 GLU A C 1
ATOM 2233 O O . GLU A 1 282 ? -12.099 12.029 -6.960 1.00 88.81 282 GLU A O 1
ATOM 2238 N N . ALA A 1 283 ? -12.754 10.159 -5.909 1.00 90.69 283 ALA A N 1
ATOM 2239 C CA . ALA A 1 283 ? -12.520 9.257 -7.031 1.00 90.69 283 ALA A CA 1
ATOM 2240 C C . ALA A 1 283 ? -13.133 9.730 -8.367 1.00 90.69 283 ALA A C 1
ATOM 2242 O O . ALA A 1 283 ? -12.433 9.662 -9.377 1.00 90.69 283 ALA A O 1
ATOM 2243 N N . PRO A 1 284 ? -14.366 10.277 -8.429 1.00 90.25 284 PRO A N 1
ATOM 2244 C CA . PRO A 1 284 ? -14.937 10.728 -9.700 1.00 90.25 284 PRO A CA 1
ATOM 2245 C C . PRO A 1 284 ? -14.159 11.859 -10.387 1.00 90.25 284 PRO A C 1
ATOM 2247 O O . PRO A 1 284 ? -14.279 12.020 -11.598 1.00 90.25 284 PRO A O 1
ATOM 2250 N N . THR A 1 285 ? -13.391 12.655 -9.635 1.00 90.94 285 THR A N 1
ATOM 2251 C CA . THR A 1 285 ? -12.738 13.875 -10.145 1.00 90.94 285 THR A CA 1
ATOM 2252 C C . THR A 1 285 ? -11.217 13.849 -10.059 1.00 90.94 285 THR A C 1
ATOM 2254 O O . THR A 1 285 ? -10.564 14.544 -10.833 1.00 90.94 285 THR A O 1
ATOM 2257 N N . LYS A 1 286 ? -10.644 13.065 -9.141 1.00 90.50 286 LYS A N 1
ATOM 2258 C CA . LYS A 1 286 ? -9.198 13.017 -8.891 1.00 90.50 286 LYS A CA 1
ATOM 2259 C C . LYS A 1 286 ? -8.493 11.798 -9.467 1.00 90.50 286 LYS A C 1
ATOM 2261 O O . LYS A 1 286 ? -7.269 11.761 -9.432 1.00 90.50 286 LYS A O 1
ATOM 2266 N N . LEU A 1 287 ? -9.213 10.807 -10.000 1.00 91.12 287 LEU A N 1
ATOM 2267 C CA . LEU A 1 287 ? -8.544 9.678 -10.642 1.00 91.12 287 LEU A CA 1
ATOM 2268 C C . LEU A 1 287 ? -7.726 10.172 -11.848 1.00 91.12 287 LEU A C 1
ATOM 2270 O O . LEU A 1 287 ? -8.293 10.777 -12.763 1.00 91.12 287 LEU A O 1
ATOM 2274 N N . PRO A 1 288 ? -6.406 9.923 -11.879 1.00 89.88 288 PRO A N 1
ATOM 2275 C CA . PRO A 1 288 ? -5.579 10.348 -12.993 1.00 89.88 288 PRO A CA 1
ATOM 2276 C C . PRO A 1 288 ? -5.992 9.598 -14.266 1.00 89.88 288 PRO A C 1
ATOM 2278 O O . PRO A 1 288 ? -6.393 8.435 -14.182 1.00 89.88 288 PRO A O 1
ATOM 2281 N N . PRO A 1 289 ? -5.829 10.188 -15.466 1.00 88.25 289 PRO A N 1
ATOM 2282 C CA . PRO A 1 289 ? -6.146 9.506 -16.723 1.00 88.25 289 PRO A CA 1
ATOM 2283 C C . PRO A 1 289 ? -5.473 8.131 -16.849 1.00 88.25 289 PRO A C 1
ATOM 2285 O O . PRO A 1 289 ? -6.100 7.163 -17.275 1.00 88.25 289 PRO A O 1
ATOM 2288 N N . ALA A 1 290 ? -4.229 8.018 -16.364 1.00 86.12 290 ALA A N 1
ATOM 2289 C CA . ALA A 1 290 ? -3.463 6.774 -16.339 1.00 86.12 290 ALA A CA 1
ATOM 2290 C C . ALA A 1 290 ? -4.116 5.643 -15.525 1.00 86.12 290 ALA A C 1
ATOM 2292 O O . ALA A 1 290 ? -3.822 4.474 -15.771 1.00 86.12 290 ALA A O 1
ATOM 2293 N N . PHE A 1 291 ? -5.045 5.951 -14.614 1.00 90.81 291 PHE A N 1
ATOM 2294 C CA . PHE A 1 291 ? -5.822 4.939 -13.904 1.00 90.81 291 PHE A CA 1
ATOM 2295 C C . PHE A 1 291 ? -6.625 4.048 -14.858 1.00 90.81 291 PHE A C 1
ATOM 2297 O O . PHE A 1 291 ? -6.776 2.857 -14.588 1.00 90.81 291 PHE A O 1
ATOM 2304 N N . ALA A 1 292 ? -7.083 4.573 -16.002 1.00 89.56 292 ALA A N 1
ATOM 2305 C CA . ALA A 1 292 ? -7.806 3.784 -17.002 1.00 89.56 292 ALA A CA 1
ATOM 2306 C C . ALA A 1 292 ? -7.002 2.561 -17.470 1.00 89.56 292 ALA A C 1
ATOM 2308 O O . ALA A 1 292 ? -7.570 1.504 -17.727 1.00 89.56 292 ALA A O 1
ATOM 2309 N N . LEU A 1 293 ? -5.675 2.686 -17.509 1.00 86.00 293 LEU A N 1
ATOM 2310 C CA . LEU A 1 293 ? -4.789 1.633 -17.979 1.00 86.00 293 LEU A CA 1
ATOM 2311 C C . LEU A 1 293 ? -4.703 0.434 -17.008 1.00 86.00 293 LEU A C 1
ATOM 2313 O O . LEU A 1 293 ? -4.509 -0.693 -17.453 1.00 86.00 293 LEU A O 1
ATOM 2317 N N . VAL A 1 294 ? -4.881 0.652 -15.697 1.00 92.81 294 VAL A N 1
ATOM 2318 C CA . VAL A 1 294 ? -4.959 -0.431 -14.690 1.00 92.81 294 VAL A CA 1
ATOM 2319 C C . VAL A 1 294 ? -6.385 -0.833 -14.347 1.00 92.81 294 VAL A C 1
ATOM 2321 O O . VAL A 1 294 ? -6.615 -1.963 -13.929 1.00 92.81 294 VAL A O 1
ATOM 2324 N N . ARG A 1 295 ? -7.363 0.061 -14.517 1.00 92.31 295 ARG A N 1
ATOM 2325 C CA . ARG A 1 295 ? -8.773 -0.209 -14.206 1.00 92.31 295 ARG A CA 1
ATOM 2326 C C . ARG A 1 295 ? -9.285 -1.441 -14.947 1.00 92.31 295 ARG A C 1
ATOM 2328 O O . ARG A 1 295 ? -10.012 -2.239 -14.354 1.00 92.31 295 ARG A O 1
ATOM 2335 N N . ASP A 1 296 ? -8.879 -1.595 -16.202 1.00 89.44 296 ASP A N 1
ATOM 2336 C CA . ASP A 1 296 ? -9.401 -2.620 -17.104 1.00 89.44 296 ASP A CA 1
ATOM 2337 C C . ASP A 1 296 ? -8.621 -3.950 -17.013 1.00 89.44 296 ASP A C 1
ATOM 2339 O O . ASP A 1 296 ? -8.939 -4.906 -17.720 1.00 89.44 296 ASP A O 1
ATOM 2343 N N . THR A 1 297 ? -7.636 -4.061 -16.110 1.00 94.62 297 THR A N 1
ATOM 2344 C CA . THR A 1 297 ? -6.939 -5.329 -15.847 1.00 94.62 297 THR A CA 1
ATOM 2345 C C . THR A 1 297 ? -7.696 -6.193 -14.824 1.00 94.62 297 THR A C 1
ATOM 2347 O O . THR A 1 297 ? -8.536 -5.686 -14.062 1.00 94.62 297 THR A O 1
ATOM 2350 N N . PRO A 1 298 ? -7.453 -7.518 -14.789 1.00 95.69 298 PRO A N 1
ATOM 2351 C CA . PRO A 1 298 ? -8.050 -8.389 -13.784 1.00 95.69 298 PRO A CA 1
ATOM 2352 C C . PRO A 1 298 ? -7.654 -7.986 -12.360 1.00 95.69 298 PRO A C 1
ATOM 2354 O O . PRO A 1 298 ? -6.499 -7.664 -12.085 1.00 95.69 298 PRO A O 1
ATOM 2357 N N . SER A 1 299 ? -8.631 -8.045 -11.457 1.00 95.12 299 SER A N 1
ATOM 2358 C CA . SER A 1 299 ? -8.416 -7.993 -10.009 1.00 95.12 299 SER A CA 1
ATOM 2359 C C . SER A 1 299 ? -7.584 -9.197 -9.551 1.00 95.12 299 SER A C 1
ATOM 2361 O O . SER A 1 299 ? -7.744 -10.301 -10.081 1.00 95.12 299 SER A O 1
ATOM 2363 N N . ARG A 1 300 ? -6.677 -8.978 -8.594 1.00 93.50 300 ARG A N 1
ATOM 2364 C CA . ARG A 1 300 ? -5.745 -10.003 -8.088 1.00 93.50 300 ARG A CA 1
ATOM 2365 C C . ARG A 1 300 ? -5.832 -10.220 -6.579 1.00 93.50 300 ARG A C 1
ATOM 2367 O O . ARG A 1 300 ? -5.187 -11.120 -6.035 1.00 93.50 300 ARG A O 1
ATOM 2374 N N . GLY A 1 301 ? -6.627 -9.415 -5.883 1.00 88.62 301 GLY A N 1
ATOM 2375 C CA . GLY A 1 301 ? -6.927 -9.584 -4.474 1.00 88.62 301 GLY A CA 1
ATOM 2376 C C . GLY A 1 301 ? -7.774 -10.822 -4.220 1.00 88.62 301 GLY A C 1
ATOM 2377 O O . GLY A 1 301 ? -8.698 -11.147 -4.959 1.00 88.62 301 GLY A O 1
ATOM 2378 N N . ARG A 1 302 ? -7.476 -11.515 -3.121 1.00 85.69 302 ARG A N 1
ATOM 2379 C CA . ARG A 1 302 ? -8.264 -12.677 -2.681 1.00 85.69 302 ARG A CA 1
ATOM 2380 C C . ARG A 1 302 ? -9.513 -12.287 -1.900 1.00 85.69 302 ARG A C 1
ATOM 2382 O O . ARG A 1 302 ? -10.423 -13.099 -1.784 1.00 85.69 302 ARG A O 1
ATOM 2389 N N . TYR A 1 303 ? -9.536 -11.080 -1.339 1.00 87.31 303 TYR A N 1
ATOM 2390 C CA . TYR A 1 303 ? -10.650 -10.591 -0.538 1.00 87.31 303 TYR A CA 1
ATOM 2391 C C . TYR A 1 303 ? -10.911 -9.108 -0.831 1.00 87.31 303 TYR A C 1
ATOM 2393 O O . TYR A 1 303 ? -10.532 -8.249 -0.029 1.00 87.31 303 TYR A O 1
ATOM 2401 N N . PRO A 1 304 ? -11.566 -8.794 -1.969 1.00 86.12 304 PRO A N 1
ATOM 2402 C CA . PRO A 1 304 ? -11.715 -7.418 -2.447 1.00 86.12 304 PRO A CA 1
ATOM 2403 C C . PRO A 1 304 ? -12.413 -6.478 -1.463 1.00 86.12 304 PRO A C 1
ATOM 2405 O O . PRO A 1 304 ? -12.185 -5.272 -1.487 1.00 86.12 304 PRO A O 1
ATOM 2408 N N . GLY A 1 305 ? -13.222 -7.042 -0.560 1.00 88.50 305 GLY A N 1
ATOM 2409 C CA . GLY A 1 305 ? -13.875 -6.298 0.506 1.00 88.50 305 GLY A CA 1
ATOM 2410 C C . GLY A 1 305 ? -12.901 -5.639 1.482 1.00 88.50 305 GLY A C 1
ATOM 2411 O O . GLY A 1 305 ? -13.226 -4.574 1.977 1.00 88.50 305 GLY A O 1
ATOM 2412 N N . ALA A 1 306 ? -11.722 -6.212 1.758 1.00 90.94 306 ALA A N 1
ATOM 2413 C CA . ALA A 1 306 ? -10.697 -5.560 2.591 1.00 90.94 306 ALA A CA 1
ATOM 2414 C C . ALA A 1 306 ? -9.487 -5.095 1.780 1.00 90.94 306 ALA A C 1
ATOM 2416 O O . ALA A 1 306 ? -8.943 -4.026 2.048 1.00 90.94 306 ALA A O 1
ATOM 2417 N N . PHE A 1 307 ? -9.063 -5.898 0.805 1.00 93.69 307 PHE A N 1
ATOM 2418 C CA . PHE A 1 307 ? -7.921 -5.585 -0.031 1.00 93.69 307 PHE A CA 1
ATOM 2419 C C . PHE A 1 307 ? -8.048 -6.204 -1.419 1.00 93.69 307 PHE A C 1
ATOM 2421 O O . PHE A 1 307 ? -8.128 -7.428 -1.579 1.00 93.69 307 PHE A O 1
ATOM 2428 N N . ASP A 1 308 ? -7.966 -5.347 -2.426 1.00 94.19 308 ASP A N 1
ATOM 2429 C CA . ASP A 1 308 ? -7.751 -5.733 -3.809 1.00 94.19 308 ASP A CA 1
ATOM 2430 C C . ASP A 1 308 ? -6.576 -4.966 -4.404 1.00 94.19 308 ASP A C 1
ATOM 2432 O O . ASP A 1 308 ? -6.162 -3.926 -3.894 1.00 94.19 308 ASP A O 1
ATOM 2436 N N . TYR A 1 309 ? -6.034 -5.472 -5.501 1.00 96.38 309 TYR A N 1
ATOM 2437 C CA . TYR A 1 309 ? -5.072 -4.732 -6.288 1.00 96.38 309 TYR A CA 1
ATOM 2438 C C . TYR A 1 309 ? -5.125 -5.125 -7.755 1.00 96.38 309 TYR A C 1
ATOM 2440 O O . TYR A 1 309 ? -5.495 -6.237 -8.141 1.00 96.38 309 TYR A O 1
ATOM 2448 N N . LYS A 1 310 ? -4.700 -4.165 -8.566 1.00 97.31 310 LYS A N 1
ATOM 2449 C CA . LYS A 1 310 ? -4.451 -4.290 -9.992 1.00 97.31 310 LYS A CA 1
ATOM 2450 C C . LYS A 1 310 ? -3.095 -3.678 -10.284 1.00 97.31 310 LYS A C 1
ATOM 2452 O O . LYS A 1 310 ? -2.699 -2.713 -9.631 1.00 97.31 310 LYS A O 1
ATOM 2457 N N . TYR A 1 311 ? -2.392 -4.208 -11.271 1.00 97.25 311 TYR A N 1
ATOM 2458 C CA . TYR A 1 311 ? -1.168 -3.583 -11.748 1.00 97.25 311 TYR A CA 1
ATOM 2459 C C . TYR A 1 311 ? -0.990 -3.805 -13.242 1.00 97.25 311 TYR A C 1
ATOM 2461 O O . TYR A 1 311 ? -1.614 -4.687 -13.837 1.00 97.25 311 TYR A O 1
ATOM 2469 N N . GLN A 1 312 ? -0.126 -2.990 -13.830 1.00 96.19 312 GLN A N 1
ATOM 2470 C CA . GLN A 1 312 ? 0.309 -3.111 -15.209 1.00 96.19 312 GLN A CA 1
ATOM 2471 C C . GLN A 1 312 ? 1.743 -2.586 -15.319 1.00 96.19 312 GLN A C 1
ATOM 2473 O O . GLN A 1 312 ? 2.086 -1.554 -14.735 1.00 96.19 312 GLN A O 1
ATOM 2478 N N . LEU A 1 313 ? 2.573 -3.306 -16.071 1.00 95.62 313 LEU A N 1
ATOM 2479 C CA . LEU A 1 313 ? 3.863 -2.809 -16.537 1.00 95.62 313 LEU A CA 1
ATOM 2480 C C . LEU A 1 313 ? 3.640 -2.056 -17.851 1.00 95.62 313 LEU A C 1
ATOM 2482 O O . LEU A 1 313 ? 3.037 -2.596 -18.784 1.00 95.62 313 LEU A O 1
ATOM 2486 N N . TYR A 1 314 ? 4.121 -0.820 -17.912 1.00 91.12 314 TYR A N 1
ATOM 2487 C CA . TYR A 1 314 ? 4.147 -0.007 -19.119 1.00 91.12 314 TYR A CA 1
ATOM 2488 C C . TYR A 1 314 ? 5.554 0.072 -19.681 1.00 91.12 314 TYR A C 1
ATOM 2490 O O . TYR A 1 314 ? 6.495 0.442 -18.979 1.00 91.12 314 TYR A O 1
ATOM 2498 N N . GLU A 1 315 ? 5.653 -0.203 -20.974 1.00 93.25 315 GLU A N 1
ATOM 2499 C CA . GLU A 1 315 ? 6.859 -0.022 -21.772 1.00 93.25 315 GLU A CA 1
ATOM 2500 C C . GLU A 1 315 ? 6.547 1.028 -22.840 1.00 93.25 315 GLU A C 1
ATOM 2502 O O . GLU A 1 315 ? 5.539 0.908 -23.546 1.00 93.25 315 GLU A O 1
ATOM 2507 N N . ASP A 1 316 ? 7.346 2.096 -22.918 1.00 87.94 316 ASP A N 1
ATOM 2508 C CA . ASP A 1 316 ? 7.139 3.145 -23.924 1.00 87.94 316 ASP A CA 1
ATOM 2509 C C . ASP A 1 316 ? 7.581 2.614 -25.300 1.00 87.94 316 ASP A C 1
ATOM 2511 O O . ASP A 1 316 ? 8.768 2.341 -25.491 1.00 87.94 316 ASP A O 1
ATOM 2515 N N . PRO A 1 317 ? 6.685 2.505 -26.301 1.00 87.88 317 PRO A N 1
ATOM 2516 C CA . PRO A 1 317 ? 7.062 2.013 -27.626 1.00 87.88 317 PRO A CA 1
ATOM 2517 C C . PRO A 1 317 ? 8.136 2.867 -28.313 1.00 87.88 317 PRO A C 1
ATOM 2519 O O . PRO A 1 317 ? 8.871 2.368 -29.162 1.00 87.88 317 PRO A O 1
ATOM 2522 N N . LYS A 1 318 ? 8.221 4.161 -27.975 1.00 90.00 318 LYS A N 1
ATOM 2523 C CA . LYS A 1 318 ? 9.224 5.090 -28.516 1.00 90.00 318 LYS A CA 1
ATOM 2524 C C . LYS A 1 318 ? 10.526 5.065 -27.720 1.00 90.00 318 LYS A C 1
ATOM 2526 O O . LYS A 1 318 ? 11.547 5.523 -28.223 1.00 90.00 318 LYS A O 1
ATOM 2531 N N . ASN A 1 319 ? 10.494 4.541 -26.497 1.00 89.19 319 ASN A N 1
ATOM 2532 C CA . ASN A 1 319 ? 11.660 4.379 -25.646 1.00 89.19 319 ASN A CA 1
ATOM 2533 C C . ASN A 1 319 ? 11.609 3.023 -24.918 1.00 89.19 319 ASN A C 1
ATOM 2535 O O . ASN A 1 319 ? 11.221 2.974 -23.752 1.00 89.19 319 ASN A O 1
ATOM 2539 N N . PRO A 1 320 ? 12.056 1.929 -25.562 1.00 90.19 320 PRO A N 1
ATOM 2540 C CA . PRO A 1 320 ? 11.997 0.580 -24.987 1.00 90.19 320 PRO A CA 1
ATOM 2541 C C . PRO A 1 320 ? 12.768 0.407 -23.669 1.00 90.19 320 PRO A C 1
ATOM 2543 O O . PRO A 1 320 ? 12.554 -0.558 -22.941 1.00 90.19 320 PRO A O 1
ATOM 2546 N N . THR A 1 321 ? 13.681 1.332 -23.349 1.00 91.62 321 THR A N 1
ATOM 2547 C CA . THR A 1 321 ? 14.416 1.328 -22.072 1.00 91.62 321 THR A CA 1
ATOM 2548 C C . THR A 1 321 ? 13.580 1.853 -20.904 1.00 91.62 321 THR A C 1
ATOM 2550 O O . THR A 1 321 ? 13.942 1.657 -19.744 1.00 91.62 321 THR A O 1
ATOM 2553 N N . PHE A 1 322 ? 12.466 2.527 -21.196 1.00 92.56 322 PHE A N 1
ATOM 2554 C CA . PHE A 1 322 ? 11.540 3.049 -20.209 1.00 92.56 322 PHE A CA 1
ATOM 2555 C C . PHE A 1 322 ? 10.544 1.970 -19.790 1.00 92.56 322 PHE A C 1
ATOM 2557 O O . PHE A 1 322 ? 9.710 1.536 -20.585 1.00 92.56 322 PHE A O 1
ATOM 2564 N N . LYS A 1 323 ? 10.611 1.591 -18.514 1.00 94.50 323 LYS A N 1
ATOM 2565 C CA . LYS A 1 323 ? 9.722 0.613 -17.888 1.00 94.50 323 LYS A CA 1
ATOM 2566 C C . LYS A 1 323 ? 9.129 1.200 -16.616 1.00 94.50 323 LYS A C 1
ATOM 2568 O O . LYS A 1 323 ? 9.870 1.568 -15.704 1.00 94.50 323 LYS A O 1
ATOM 2573 N N . LEU A 1 324 ? 7.804 1.284 -16.552 1.00 94.69 324 LEU A N 1
ATOM 2574 C CA . LEU A 1 324 ? 7.078 1.862 -15.424 1.00 94.69 324 LEU A CA 1
ATOM 2575 C C . LEU A 1 324 ? 6.017 0.894 -14.913 1.00 94.69 324 LEU A C 1
ATOM 2577 O O . LEU A 1 324 ? 5.118 0.495 -15.648 1.00 94.69 324 LEU A O 1
ATOM 2581 N N . HIS A 1 325 ? 6.083 0.577 -13.629 1.00 96.12 325 HIS A N 1
ATOM 2582 C CA . HIS A 1 325 ? 5.004 -0.096 -12.927 1.00 96.12 325 HIS A CA 1
ATOM 2583 C C . HIS A 1 325 ? 3.962 0.901 -12.482 1.00 96.12 325 HIS A C 1
ATOM 2585 O O . HIS A 1 325 ? 4.281 1.951 -11.923 1.00 96.12 325 HIS A O 1
ATOM 2591 N N . TYR A 1 326 ? 2.709 0.516 -12.658 1.00 96.25 326 TYR A N 1
ATOM 2592 C CA . TYR A 1 326 ? 1.575 1.252 -12.141 1.00 96.25 326 TYR A CA 1
ATOM 2593 C C . TYR A 1 326 ? 0.647 0.288 -11.430 1.00 96.25 326 TYR A C 1
ATOM 2595 O O . TYR A 1 326 ? 0.193 -0.699 -12.009 1.00 96.25 326 TYR A O 1
ATOM 2603 N N . TRP A 1 327 ? 0.404 0.572 -10.163 1.00 97.56 327 TRP A N 1
ATOM 2604 C CA . TRP A 1 327 ? -0.350 -0.256 -9.243 1.00 97.56 327 TRP A CA 1
ATOM 2605 C C . TRP A 1 327 ? -1.516 0.561 -8.710 1.00 97.56 327 TRP A C 1
ATOM 2607 O O . TRP A 1 327 ? -1.358 1.724 -8.353 1.00 97.56 327 TRP A O 1
ATOM 2617 N N . ALA A 1 328 ? -2.684 -0.059 -8.640 1.00 97.44 328 ALA A N 1
ATOM 2618 C CA . ALA A 1 328 ? -3.849 0.475 -7.960 1.00 97.44 328 ALA A CA 1
ATOM 2619 C C . ALA A 1 328 ? -4.252 -0.515 -6.872 1.00 97.44 328 ALA A C 1
ATOM 2621 O O . ALA A 1 328 ? -4.628 -1.647 -7.172 1.00 97.44 328 ALA A O 1
ATOM 2622 N N . LEU A 1 329 ? -4.149 -0.092 -5.618 1.00 97.06 329 LEU A N 1
ATOM 2623 C CA . LEU A 1 329 ? -4.578 -0.850 -4.450 1.00 97.06 329 LEU A CA 1
ATOM 2624 C C . LEU A 1 329 ? -5.951 -0.336 -4.024 1.00 97.06 329 LEU A C 1
ATOM 2626 O O . LEU A 1 329 ? -6.142 0.873 -3.904 1.00 97.06 329 LEU A O 1
ATOM 2630 N N . LEU A 1 330 ? -6.891 -1.236 -3.775 1.00 96.12 330 LEU A N 1
ATOM 2631 C CA . LEU A 1 330 ? -8.213 -0.918 -3.255 1.00 96.12 330 LEU A CA 1
ATOM 2632 C C . LEU A 1 330 ? -8.289 -1.385 -1.802 1.00 96.12 330 LEU A C 1
ATOM 2634 O O . LEU A 1 330 ? -8.273 -2.583 -1.524 1.00 96.12 330 LEU A O 1
ATOM 2638 N N . LEU A 1 331 ? -8.362 -0.431 -0.881 1.00 95.81 331 LEU A N 1
ATOM 2639 C CA . LEU A 1 331 ? -8.459 -0.671 0.553 1.00 95.81 331 LEU A CA 1
ATOM 2640 C C . LEU A 1 331 ? -9.919 -0.553 0.982 1.00 95.81 331 LEU A C 1
ATOM 2642 O O . LEU A 1 331 ? -10.569 0.472 0.750 1.00 95.81 331 LEU A O 1
ATOM 2646 N N . TRP A 1 332 ? -10.411 -1.611 1.616 1.00 95.75 332 TRP A N 1
ATOM 2647 C CA . TRP A 1 332 ? -11.782 -1.743 2.099 1.00 95.75 332 TRP A CA 1
ATOM 2648 C C . TRP A 1 332 ? -12.845 -1.314 1.087 1.00 95.75 332 TRP A C 1
ATOM 2650 O O . TRP A 1 332 ? -13.722 -0.541 1.441 1.00 95.75 332 TRP A O 1
ATOM 2660 N N . ASP A 1 333 ? -12.701 -1.714 -0.181 1.00 94.06 333 ASP A N 1
ATOM 2661 C CA . ASP A 1 333 ? -13.594 -1.384 -1.307 1.00 94.06 333 ASP A CA 1
ATOM 2662 C C . ASP A 1 333 ? -13.881 0.116 -1.586 1.00 94.06 333 ASP A C 1
ATOM 2664 O O . ASP A 1 333 ? -14.633 0.436 -2.509 1.00 94.06 333 ASP A O 1
ATOM 2668 N N . ARG A 1 334 ? -13.245 1.052 -0.863 1.00 95.75 334 ARG A N 1
ATOM 2669 C CA . ARG A 1 334 ? -13.568 2.496 -0.917 1.00 95.75 334 ARG A CA 1
ATOM 2670 C C . ARG A 1 334 ? -12.389 3.398 -1.231 1.00 95.75 334 ARG A C 1
ATOM 2672 O O . ARG A 1 334 ? -12.585 4.427 -1.870 1.00 95.75 334 ARG A O 1
ATOM 2679 N N . ILE A 1 335 ? -11.197 3.067 -0.740 1.00 95.94 335 ILE A N 1
ATOM 2680 C CA . ILE A 1 335 ? -10.021 3.937 -0.844 1.00 95.94 335 ILE A CA 1
ATOM 2681 C C . ILE A 1 335 ? -9.089 3.366 -1.901 1.00 95.94 335 ILE A C 1
ATOM 2683 O O . ILE A 1 335 ? -8.699 2.203 -1.819 1.00 95.94 335 ILE A O 1
ATOM 2687 N N . ILE A 1 336 ? -8.706 4.190 -2.871 1.00 96.56 336 ILE A N 1
ATOM 2688 C CA . ILE A 1 336 ? -7.772 3.801 -3.925 1.00 96.56 336 ILE A CA 1
ATOM 2689 C C . ILE A 1 336 ? -6.407 4.398 -3.592 1.00 96.56 336 ILE A C 1
ATOM 2691 O O . ILE A 1 336 ? -6.281 5.610 -3.461 1.00 96.56 336 ILE A O 1
ATOM 2695 N N . ALA A 1 337 ? -5.379 3.562 -3.476 1.00 97.00 337 ALA A N 1
ATOM 2696 C CA . ALA A 1 337 ? -3.992 4.006 -3.444 1.00 97.00 337 ALA A CA 1
ATOM 2697 C C . ALA A 1 337 ? -3.326 3.678 -4.782 1.00 97.00 337 ALA A C 1
ATOM 2699 O O . ALA A 1 337 ? -3.210 2.512 -5.161 1.00 97.00 337 ALA A O 1
ATOM 2700 N N . ILE A 1 338 ? -2.893 4.706 -5.501 1.00 96.81 338 ILE A N 1
ATOM 2701 C CA . ILE A 1 338 ? -2.154 4.584 -6.751 1.00 96.81 338 ILE A CA 1
ATOM 2702 C C . ILE A 1 338 ? -0.668 4.652 -6.431 1.00 96.81 338 ILE A C 1
ATOM 2704 O O . ILE A 1 338 ? -0.214 5.587 -5.772 1.00 96.81 338 ILE A O 1
ATOM 2708 N N . VAL A 1 339 ? 0.091 3.671 -6.912 1.00 96.94 339 VAL A N 1
ATOM 2709 C CA . VAL A 1 339 ? 1.542 3.615 -6.749 1.00 96.94 339 VAL A CA 1
ATOM 2710 C C . VAL A 1 339 ? 2.199 3.462 -8.111 1.00 96.94 339 VAL A C 1
ATOM 2712 O O . VAL A 1 339 ? 1.893 2.531 -8.852 1.00 96.94 339 VAL A O 1
ATOM 2715 N N . ALA A 1 340 ? 3.115 4.369 -8.438 1.00 95.88 340 ALA A N 1
ATOM 2716 C CA . ALA A 1 340 ? 3.877 4.324 -9.681 1.00 95.88 340 ALA A CA 1
ATOM 2717 C C . ALA A 1 340 ? 5.374 4.362 -9.387 1.00 95.88 340 ALA A C 1
ATOM 2719 O O . ALA A 1 340 ? 5.823 5.164 -8.569 1.00 95.88 340 ALA A O 1
ATOM 2720 N N . PHE A 1 341 ? 6.149 3.504 -10.041 1.00 95.31 341 PHE A N 1
ATOM 2721 C CA . PHE A 1 341 ? 7.601 3.443 -9.876 1.00 95.31 341 PHE A CA 1
ATOM 2722 C C . PHE A 1 341 ? 8.249 2.839 -11.118 1.00 95.31 341 PHE A C 1
ATOM 2724 O O . PHE A 1 341 ? 7.629 2.061 -11.843 1.00 95.31 341 PHE A O 1
ATOM 2731 N N . HIS A 1 342 ? 9.497 3.207 -11.383 1.00 94.69 342 HIS A N 1
ATOM 2732 C CA . HIS A 1 342 ? 10.256 2.589 -12.465 1.00 94.69 342 HIS A CA 1
ATOM 2733 C C . HIS A 1 342 ? 10.560 1.130 -12.135 1.00 94.69 342 HIS A C 1
ATOM 2735 O O . HIS A 1 342 ? 10.892 0.815 -10.994 1.00 94.69 342 HIS A O 1
ATOM 2741 N N . ASP A 1 343 ? 10.454 0.243 -13.128 1.00 95.44 343 ASP A N 1
ATOM 2742 C CA . ASP A 1 343 ? 10.932 -1.132 -12.956 1.00 95.44 343 ASP A CA 1
ATOM 2743 C C . ASP A 1 343 ? 12.406 -1.094 -12.531 1.00 95.44 343 ASP A C 1
ATOM 2745 O O . ASP A 1 343 ? 13.145 -0.252 -13.055 1.00 95.44 343 ASP A O 1
ATOM 2749 N N . PRO A 1 344 ? 12.846 -1.966 -11.603 1.00 91.94 344 PRO A N 1
ATOM 2750 C CA . PRO A 1 344 ? 14.248 -2.040 -11.230 1.00 91.94 344 PRO A CA 1
ATOM 2751 C C . PRO A 1 344 ? 15.160 -2.092 -12.449 1.00 91.94 344 PRO A C 1
ATOM 2753 O O . PRO A 1 344 ? 16.124 -1.352 -12.459 1.00 91.94 344 PRO A O 1
ATOM 2756 N N . ASP A 1 345 ? 14.796 -2.828 -13.506 1.00 91.12 345 ASP A N 1
ATOM 2757 C CA . ASP A 1 345 ? 15.534 -2.989 -14.766 1.00 91.12 345 ASP A CA 1
ATOM 2758 C C . ASP A 1 345 ? 15.251 -1.896 -15.810 1.00 91.12 345 ASP A C 1
ATOM 2760 O O . ASP A 1 345 ? 15.443 -2.096 -17.012 1.00 91.12 345 ASP A O 1
ATOM 2764 N N . CYS A 1 346 ? 14.759 -0.736 -15.381 1.00 91.62 346 CYS A N 1
ATOM 2765 C CA . CYS A 1 346 ? 14.585 0.421 -16.244 1.00 91.62 346 CYS A CA 1
ATOM 2766 C C . CYS A 1 346 ? 15.938 1.096 -16.520 1.00 91.62 346 CYS A C 1
ATOM 2768 O O . CYS A 1 346 ? 16.576 1.641 -15.620 1.00 91.62 346 CYS A O 1
ATOM 2770 N N . ASP A 1 347 ? 16.320 1.159 -17.796 1.00 91.06 347 ASP A N 1
ATOM 2771 C CA . ASP A 1 347 ? 17.581 1.750 -18.267 1.00 91.06 347 ASP A CA 1
ATOM 2772 C C . ASP A 1 347 ? 17.378 3.098 -18.974 1.00 91.06 347 ASP A C 1
ATOM 2774 O O . ASP A 1 347 ? 18.192 3.531 -19.796 1.00 91.06 347 ASP A O 1
ATOM 2778 N N . CYS A 1 348 ? 16.283 3.792 -18.667 1.00 89.44 348 CYS A N 1
ATOM 2779 C CA . CYS A 1 348 ? 16.063 5.133 -19.190 1.00 89.44 348 CYS A CA 1
ATOM 2780 C C . CYS A 1 348 ? 17.114 6.126 -18.656 1.00 89.44 348 CYS A C 1
ATOM 2782 O O . CYS A 1 348 ? 17.742 5.912 -17.616 1.00 89.44 348 CYS A O 1
ATOM 2784 N N . GLU A 1 349 ? 17.280 7.257 -19.344 1.00 88.12 349 GLU A N 1
ATOM 2785 C CA . GLU A 1 349 ? 18.278 8.287 -19.006 1.00 88.12 349 GLU A CA 1
ATOM 2786 C C . GLU A 1 349 ? 18.159 8.821 -17.572 1.00 88.12 349 GLU A C 1
ATOM 2788 O O . GLU A 1 349 ? 19.155 9.242 -16.994 1.00 88.12 349 GLU A O 1
ATOM 2793 N N . LYS A 1 350 ? 16.963 8.754 -16.976 1.00 84.88 350 LYS A N 1
ATOM 2794 C CA . LYS A 1 350 ? 16.717 9.160 -15.585 1.00 84.88 350 LYS A CA 1
ATOM 2795 C C . LYS A 1 350 ? 17.154 8.109 -14.563 1.00 84.88 350 LYS A C 1
ATOM 2797 O O . LYS A 1 350 ? 17.548 8.473 -13.465 1.00 84.88 350 LYS A O 1
ATOM 2802 N N . CYS A 1 351 ? 17.087 6.823 -14.906 1.00 85.62 351 CYS A N 1
ATOM 2803 C CA . CYS A 1 351 ? 17.391 5.723 -13.983 1.00 85.62 351 CYS A CA 1
ATOM 2804 C C . CYS A 1 351 ? 18.879 5.355 -13.977 1.00 85.62 351 CYS A C 1
ATOM 2806 O O . CYS A 1 351 ? 19.409 4.955 -12.941 1.00 85.62 351 CYS A O 1
ATOM 2808 N N . LYS A 1 352 ? 19.571 5.530 -15.114 1.00 84.00 352 LYS A N 1
ATOM 2809 C CA . LYS A 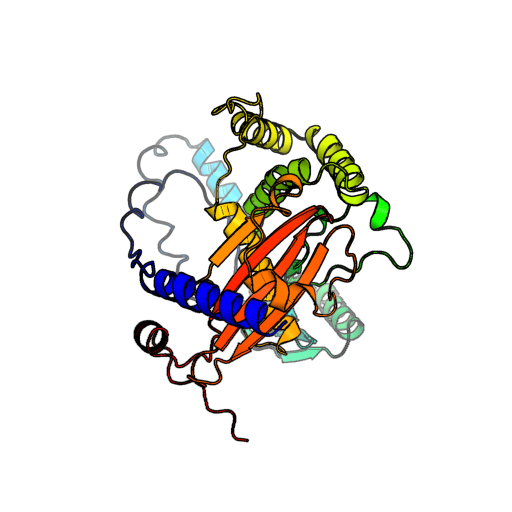1 352 ? 21.008 5.235 -15.247 1.00 84.00 352 LYS A CA 1
ATOM 2810 C C . LYS A 1 352 ? 21.883 5.923 -14.181 1.00 84.00 352 LYS A C 1
ATOM 2812 O O . LYS A 1 352 ? 22.701 5.227 -13.581 1.00 84.00 352 LYS A O 1
ATOM 2817 N N . PRO A 1 353 ? 21.733 7.235 -13.896 1.00 80.81 353 PRO A N 1
ATOM 2818 C CA . PRO A 1 353 ? 22.565 7.910 -12.900 1.00 80.81 353 PRO A CA 1
ATOM 2819 C C . PRO A 1 353 ? 22.315 7.399 -11.479 1.00 80.81 353 PRO A C 1
ATOM 2821 O O . PRO A 1 353 ? 23.259 7.232 -10.714 1.00 80.81 353 PRO A O 1
ATOM 2824 N N . THR A 1 354 ? 21.056 7.111 -11.133 1.00 76.81 354 THR A N 1
ATOM 2825 C CA . THR A 1 354 ? 20.679 6.622 -9.800 1.00 76.81 354 THR A CA 1
ATOM 2826 C C . THR A 1 354 ? 21.270 5.241 -9.520 1.00 76.81 354 THR A C 1
ATOM 2828 O O . THR A 1 354 ? 21.837 5.036 -8.451 1.00 76.81 354 THR A O 1
ATOM 2831 N N . ARG A 1 355 ? 21.226 4.323 -10.497 1.00 73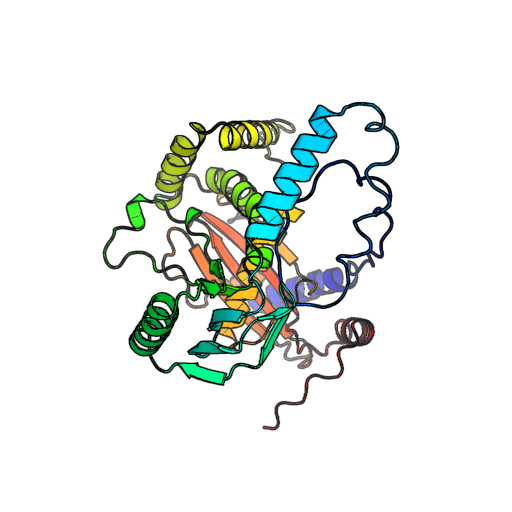.44 355 ARG A N 1
ATOM 2832 C CA . ARG A 1 355 ? 21.846 2.988 -10.381 1.00 73.44 355 ARG A CA 1
ATOM 2833 C C . ARG A 1 355 ? 23.364 3.072 -10.228 1.00 73.44 355 ARG A C 1
ATOM 2835 O O . ARG A 1 355 ? 23.935 2.427 -9.353 1.00 73.44 355 ARG A O 1
ATOM 2842 N N . ALA A 1 356 ? 24.004 3.935 -11.021 1.00 74.88 356 ALA A N 1
ATOM 2843 C CA . ALA A 1 356 ? 25.441 4.174 -10.920 1.00 74.88 356 ALA A CA 1
ATOM 2844 C C . ALA A 1 356 ? 25.842 4.724 -9.538 1.00 74.88 356 ALA A C 1
ATOM 2846 O O . ALA A 1 356 ? 26.847 4.292 -8.978 1.00 74.88 356 ALA A O 1
ATOM 2847 N N . ALA A 1 357 ? 25.043 5.632 -8.965 1.00 75.00 357 ALA A N 1
ATOM 2848 C CA . ALA A 1 357 ? 25.276 6.183 -7.630 1.00 75.00 357 ALA A CA 1
ATOM 2849 C C . ALA A 1 357 ? 25.048 5.159 -6.502 1.00 75.00 357 ALA A C 1
ATOM 2851 O O . ALA A 1 357 ? 25.752 5.199 -5.497 1.00 75.00 357 ALA A O 1
ATOM 2852 N N . ALA A 1 358 ? 24.109 4.224 -6.678 1.00 73.19 358 ALA A N 1
ATOM 2853 C CA . ALA A 1 358 ? 23.837 3.145 -5.725 1.00 73.19 358 ALA A CA 1
ATOM 2854 C C . ALA A 1 358 ? 24.900 2.025 -5.739 1.00 73.19 358 ALA A C 1
ATOM 2856 O O . ALA A 1 358 ? 24.844 1.110 -4.920 1.00 73.19 358 ALA A O 1
ATOM 2857 N N . GLY A 1 359 ? 25.872 2.075 -6.660 1.00 75.38 359 GLY A N 1
ATOM 2858 C CA . GLY A 1 359 ? 26.869 1.015 -6.832 1.00 75.38 359 GLY A CA 1
ATOM 2859 C C . GLY A 1 359 ? 26.290 -0.274 -7.424 1.00 75.38 359 GLY A C 1
ATOM 2860 O O . GLY A 1 359 ? 26.944 -1.318 -7.390 1.00 75.38 359 GLY A O 1
ATOM 2861 N N . GLU A 1 360 ? 25.078 -0.216 -7.976 1.00 66.56 360 GLU A N 1
ATOM 2862 C CA . GLU A 1 360 ? 24.459 -1.339 -8.667 1.00 66.56 360 GLU A CA 1
ATOM 2863 C C . GLU A 1 360 ? 25.082 -1.452 -10.063 1.00 66.56 360 GLU A C 1
ATOM 2865 O O . GLU A 1 360 ? 24.860 -0.619 -10.945 1.00 66.56 360 GLU A O 1
ATOM 2870 N N . GLY A 1 361 ? 25.909 -2.482 -10.269 1.00 58.50 361 GLY A N 1
ATOM 2871 C CA . GLY A 1 361 ? 26.353 -2.862 -11.609 1.00 58.50 361 GLY A CA 1
ATOM 2872 C C . GLY A 1 361 ? 25.153 -3.214 -12.501 1.00 58.50 361 GLY A C 1
ATOM 2873 O O . GLY A 1 361 ? 24.080 -3.523 -11.977 1.00 58.50 361 GLY A O 1
ATOM 2874 N N . PRO A 1 362 ? 25.300 -3.184 -13.839 1.00 58.28 362 PRO A N 1
ATOM 2875 C CA . PRO A 1 362 ? 24.225 -3.601 -14.735 1.00 58.28 362 PRO A CA 1
ATOM 2876 C C . PRO A 1 362 ? 23.717 -4.979 -14.305 1.00 58.28 362 PRO A C 1
ATOM 2878 O O . PRO A 1 362 ? 24.526 -5.884 -14.073 1.00 58.28 362 PRO A O 1
ATOM 2881 N N . ALA A 1 363 ? 22.394 -5.113 -14.153 1.00 54.00 363 ALA A N 1
ATOM 2882 C CA . ALA A 1 363 ? 21.776 -6.376 -13.773 1.00 54.00 363 ALA A CA 1
ATOM 2883 C C . ALA A 1 363 ? 22.336 -7.481 -14.684 1.00 54.00 363 ALA A C 1
ATOM 2885 O O . ALA A 1 363 ? 22.420 -7.260 -15.898 1.00 54.00 363 ALA A O 1
ATOM 2886 N N . PRO A 1 364 ? 22.782 -8.628 -14.134 1.00 48.88 364 PRO A N 1
ATOM 2887 C CA . PRO A 1 364 ? 23.322 -9.706 -14.946 1.00 48.88 364 PRO A CA 1
ATOM 2888 C C . PRO A 1 364 ? 22.268 -10.063 -15.988 1.00 48.88 364 PRO A C 1
ATOM 2890 O O . PRO A 1 364 ? 21.167 -10.487 -15.638 1.00 48.88 364 PRO A O 1
ATOM 2893 N N . GLY A 1 365 ? 22.590 -9.789 -17.255 1.00 43.66 365 GLY A N 1
ATOM 2894 C CA . GLY A 1 365 ? 21.657 -9.946 -18.356 1.00 43.66 365 GLY A CA 1
ATOM 2895 C C . GLY A 1 365 ? 21.057 -11.341 -18.305 1.00 43.66 365 GLY A C 1
ATOM 2896 O O . GLY A 1 365 ? 21.785 -12.333 -18.236 1.00 43.66 365 GLY A O 1
ATOM 2897 N N . THR A 1 366 ? 19.730 -11.412 -18.304 1.00 41.41 366 THR A N 1
ATOM 2898 C CA . THR A 1 366 ? 19.004 -12.652 -18.533 1.00 41.41 366 THR A CA 1
ATOM 2899 C C . THR A 1 366 ? 19.373 -13.129 -19.933 1.00 41.41 366 THR A C 1
ATOM 2901 O O . THR A 1 366 ? 18.826 -12.670 -20.934 1.00 41.41 366 THR A O 1
ATOM 2904 N N . ALA A 1 367 ? 20.381 -14.003 -20.004 1.00 33.91 367 ALA A N 1
ATOM 2905 C CA . ALA A 1 367 ? 20.714 -14.732 -21.214 1.00 33.91 367 ALA A CA 1
ATOM 2906 C C . ALA A 1 367 ? 19.431 -15.422 -21.688 1.00 33.91 367 ALA A C 1
ATOM 2908 O O . ALA A 1 367 ? 18.827 -16.195 -20.940 1.00 33.91 367 ALA A O 1
ATOM 2909 N N . SER A 1 368 ? 18.976 -15.011 -22.870 1.00 38.66 368 SER A N 1
ATOM 2910 C CA . SER A 1 368 ? 17.761 -15.498 -23.523 1.00 38.66 368 SER A CA 1
ATOM 2911 C C . SER A 1 368 ? 17.962 -16.891 -24.095 1.00 38.66 368 SER A C 1
ATOM 2913 O O . SER A 1 368 ? 19.094 -17.161 -24.563 1.00 38.66 368 SER A O 1
#